Protein AF-0000000075446712 (afdb_homodimer)

Foldseek 3Di:
DPPPPPPPPPVPPPPCPPVNVVVVVVVVVVVVVVLVVQLVQQVVLLVVLQVLQVVLVVVVVVVVVVVVVVVVVVVCCPDPPVPPPPPPCPCPVPPPVPPPDPPPDDDDDDDDPPPDPPDPPPPDDPDDPDDPDDPPPPDPPPPPPPLPAQQLPRPPPDQDAFCLPDDVLLLLLVLQVLLQVVLLQQQQHDPVCNSGGSQASLGSQNSQCSSVVNSDSDRRDDGDRSVVCPPPRVVSLVSSVVCFVVQDDPQKGHSSRLSVVLCSDPCSRGFGSHLSSVLSNVSSVQWDDPRNTTIHGPVVSVVSCCVRGPVVPPD/DPPPPPPPPPVPPPPCPPVNVVVVVVVVVVVVVVLVVQLVQAVVLLVVLQVLQVVLVVVVVVVVVVVVVVVVVVVCCPDPPVPPPPPPPPCPVPPPPPPPDPPDDDDDDDDDPPPDDPDPPPPDPPDDDDDPDDPPPPDPPPPPPPLPAQQLPRPPPDQDAFCLPDDVLLLLLVLQVLLQVVLLQQQQHDPVCNSGGSQASLGSQNSQCSSVVNSDSDRRDDRDRSVVPPPPRVVSLVSSVVCFVVQDDPQKGHSSRLSVVLCPDPCSRGFGSHLSSVLSNVSSVQWDDPRNTTIHGPVVSVVSCCVRGPVVPPD

pLDDT: mean 71.16, std 27.62, range [19.56, 97.75]

Solvent-accessible surface area (backbone atoms only — not comparable to full-atom values): 36993 Å² total; per-residue (Å²): 136,82,83,77,78,72,77,74,74,68,77,71,60,75,70,69,51,66,66,57,49,52,49,50,52,50,50,50,50,50,50,52,48,50,52,50,50,30,28,45,47,26,49,51,44,51,51,35,33,51,36,39,20,47,31,42,50,36,51,51,48,35,52,51,37,50,53,48,32,53,52,42,52,53,52,53,61,70,41,89,80,49,57,85,66,76,71,63,76,74,65,65,68,71,73,64,77,75,69,76,77,78,76,76,75,77,76,86,78,80,73,70,84,68,78,71,81,77,76,84,73,82,74,79,81,78,79,81,85,76,86,81,77,87,73,88,71,66,86,79,68,81,74,86,64,85,64,53,62,48,69,43,72,30,82,78,62,66,83,73,42,36,41,61,78,46,62,57,55,60,35,49,50,53,44,29,47,48,30,38,50,84,47,38,72,42,41,50,32,54,84,89,43,75,53,40,47,27,50,26,65,82,38,71,63,43,46,51,35,8,46,72,61,47,75,68,80,57,63,55,68,80,73,78,65,62,59,74,40,66,91,56,38,63,63,50,51,52,50,44,49,71,47,39,72,65,74,37,56,91,65,36,34,33,44,55,48,51,50,51,57,51,65,68,38,92,64,36,48,71,35,37,28,49,47,52,32,50,43,28,53,52,47,29,72,63,35,44,62,89,59,64,46,43,30,31,47,48,70,58,49,53,52,48,48,43,50,42,67,59,60,56,51,71,123,135,82,82,77,79,70,77,74,74,68,76,71,58,73,70,67,50,65,65,55,49,51,50,51,50,51,50,50,52,50,51,52,49,52,50,48,52,30,27,44,47,27,48,48,44,52,50,37,33,52,37,39,20,48,32,41,50,36,50,51,47,35,52,52,38,49,53,49,33,53,51,42,52,53,52,53,60,69,42,88,81,48,58,84,64,77,70,66,75,75,65,66,68,72,72,65,77,73,70,78,77,77,75,75,74,76,77,84,77,80,74,72,84,70,79,74,80,78,79,85,73,83,75,78,82,78,79,81,84,76,85,82,78,87,75,88,68,68,86,80,69,84,73,87,63,84,63,51,61,49,70,43,73,28,81,78,60,62,84,73,43,36,40,62,78,47,66,58,56,60,36,48,50,52,42,30,48,49,30,38,50,83,48,36,72,44,42,49,33,53,83,90,43,76,52,40,47,29,49,26,65,82,37,70,64,42,45,51,35,8,47,72,62,46,75,67,81,56,62,55,69,82,75,78,67,61,60,77,40,66,90,54,37,62,63,50,53,51,51,44,49,70,47,39,73,66,73,38,56,90,66,35,34,32,46,54,50,52,50,51,56,51,63,68,39,92,64,36,48,69,35,39,28,50,46,51,33,52,42,28,52,53,48,30,71,62,36,46,61,89,57,64,46,44,31,30,47,48,68,59,48,53,52,48,46,44,51,42,66,58,60,57,51,71,124

InterPro domains:
  IPR046347 Basic-leucine zipper domain superfamily [SSF57959] (17-74)
  IPR050936 AP-1-like transcription factor yap1-like [PTHR40621] (15-305)

Radius of gyration: 31.99 Å; Cα contacts (8 Å, |Δi|>4): 628; chains: 2; bounding box: 100×114×77 Å

Organism: Fusarium oxysporum f. sp. cubense (strain race 4) (NCBI:txid2502994)

Secondary structure (DSSP, 8-state):
----------TTS----HHHHHHHHHHHHHHHHHHHHHHHHHHHHHHHHHHHHHHHHHHHHHHHHHHHHHHHHHHHHHSS-----------------------------------------------------S----------------SSS-SSS-TT-BGGGS-HHHHHHHHHHHHTGGGGGGTT--TT-TTS--S-TTSHHHHHHHHTT-----SS--PPPGGGGSSSHHHHHHHHHHHHHHHS-TTEE-HHHHHHHHHTSTTGGGSBHHHHHHHHHHHHHH-EESSSSEEEEHHHHHHHHIIIIIIS---/----------TTS----HHHHHHHHHHHHHHHHHHHHHHHHHHHHHHHHHHHHHHHHHHHHHHHHHHHHHHHHHHHHHSS-----------------------------------------------------S---S------------SSS-SSS-TT-BGGGS-HHHHHHHHHHHHTGGGGGGTT--TT-TTS--S-TTSHHHHHHHHTT-----SS--PPPGGGGSSSHHHHHHHHHHHHHHHS-TTEE-HHHHHHHHHTSTTGGGSBHHHHHHHHHHHHHH-EESSSSEEEEHHHHHHHHIIIIIIS---

Structure (mmCIF, N/CA/C/O backbone):
data_AF-0000000075446712-model_v1
#
loop_
_entity.id
_entity.type
_entity.pdbx_description
1 polymer 'BZIP domain-containing protein'
#
loop_
_atom_site.group_PDB
_atom_site.id
_atom_site.type_symbol
_atom_site.label_atom_id
_atom_site.label_alt_id
_atom_site.label_comp_id
_atom_site.label_asym_id
_atom_site.label_entity_id
_atom_site.label_seq_id
_atom_site.pdbx_PDB_ins_code
_atom_site.Cartn_x
_atom_site.Cartn_y
_atom_site.Cartn_z
_atom_site.occupancy
_atom_site.B_iso_or_equiv
_atom_site.auth_seq_id
_atom_site.auth_comp_id
_atom_site.auth_asym_id
_atom_site.auth_atom_id
_atom_site.pdbx_PDB_model_num
ATOM 1 N N . MET A 1 1 ? -48.406 55.688 8.586 1 28.78 1 MET A N 1
ATOM 2 C CA . MET A 1 1 ? -49.062 54.406 8.773 1 28.78 1 MET A CA 1
ATOM 3 C C . MET A 1 1 ? -48.281 53.281 8.094 1 28.78 1 MET A C 1
ATOM 5 O O . MET A 1 1 ? -48.281 53.156 6.867 1 28.78 1 MET A O 1
ATOM 9 N N . THR A 1 2 ? -47.062 52.938 8.531 1 35.16 2 THR A N 1
ATOM 10 C CA . THR A 1 2 ? -46 52.062 8.008 1 35.16 2 THR A CA 1
ATOM 11 C C . THR A 1 2 ? -46.469 50.625 7.949 1 35.16 2 THR A C 1
ATOM 13 O O . THR A 1 2 ? -46.969 50.062 8.938 1 35.16 2 THR A O 1
ATOM 16 N N . ASP A 1 3 ? -46.938 50.031 6.781 1 33.16 3 ASP A N 1
ATOM 17 C CA . ASP A 1 3 ? -47.469 48.719 6.445 1 33.16 3 ASP A CA 1
ATOM 18 C C . ASP A 1 3 ? -46.594 47.594 7.012 1 33.16 3 ASP A C 1
ATOM 20 O O . ASP A 1 3 ? -45.406 47.531 6.699 1 33.16 3 ASP A O 1
ATOM 24 N N . ARG A 1 4 ? -46.875 47.031 8.211 1 35.34 4 ARG A N 1
ATOM 25 C CA . ARG A 1 4 ? -46.375 45.906 8.953 1 35.34 4 ARG A CA 1
ATOM 26 C C . ARG A 1 4 ? -46.438 44.625 8.125 1 35.34 4 ARG A C 1
ATOM 28 O O . ARG A 1 4 ? -47.531 44.125 7.828 1 35.34 4 ARG A O 1
ATOM 35 N N . ILE A 1 5 ? -45.625 44.375 7.078 1 34.97 5 ILE A N 1
ATOM 36 C CA . ILE A 1 5 ? -45.594 43.188 6.258 1 34.97 5 ILE A CA 1
ATOM 37 C C . ILE A 1 5 ? -45.594 41.938 7.16 1 34.97 5 ILE A C 1
ATOM 39 O O . ILE A 1 5 ? -44.656 41.719 7.93 1 34.97 5 ILE A O 1
ATOM 43 N N . PHE A 1 6 ? -46.75 41.469 7.672 1 37.19 6 PHE A N 1
ATOM 44 C CA . PHE A 1 6 ? -47 40.219 8.359 1 37.19 6 PHE A CA 1
ATOM 45 C C . PHE A 1 6 ? -46.375 39.062 7.598 1 37.19 6 PHE A C 1
ATOM 47 O O . PHE A 1 6 ? -46.688 38.844 6.418 1 37.19 6 PHE A O 1
ATOM 54 N N . ARG A 1 7 ? -45.156 38.719 7.836 1 39.72 7 ARG A N 1
ATOM 55 C CA . ARG A 1 7 ? -44.562 37.5 7.324 1 39.72 7 ARG A CA 1
ATOM 56 C C . ARG A 1 7 ? -45.531 36.312 7.48 1 39.72 7 ARG A C 1
ATOM 58 O O . ARG A 1 7 ? -45.938 36 8.594 1 39.72 7 ARG A O 1
ATOM 65 N N . ILE A 1 8 ? -46.5 36.125 6.613 1 37.31 8 ILE A N 1
ATOM 66 C CA . ILE A 1 8 ? -47.406 35 6.523 1 37.31 8 ILE A CA 1
ATOM 67 C C . ILE A 1 8 ? -46.656 33.688 6.758 1 37.31 8 ILE A C 1
ATOM 69 O O . ILE A 1 8 ? -45.719 33.375 6.008 1 37.31 8 ILE A O 1
ATOM 73 N N . PHE A 1 9 ? -46.562 33.219 7.969 1 43.44 9 PHE A N 1
ATOM 74 C CA . PHE A 1 9 ? -46.281 31.828 8.344 1 43.44 9 PHE A CA 1
ATOM 75 C C . PHE A 1 9 ? -47.062 30.859 7.488 1 43.44 9 PHE A C 1
ATOM 77 O O . PHE A 1 9 ? -48.312 30.859 7.527 1 43.44 9 PHE A O 1
ATOM 84 N N . ASN A 1 10 ? -46.781 30.781 6.191 1 40.66 10 ASN A N 1
ATOM 85 C CA . ASN A 1 10 ? -47.469 29.719 5.48 1 40.66 10 ASN A CA 1
ATOM 86 C C . ASN A 1 10 ? -47.438 28.406 6.258 1 40.66 10 ASN A C 1
ATOM 88 O O . ASN A 1 10 ? -46.375 27.812 6.453 1 40.66 10 ASN A O 1
ATOM 92 N N . PRO A 1 11 ? -48.375 28.109 7.039 1 47.16 11 PRO A N 1
ATOM 93 C CA . PRO A 1 11 ? -48.531 26.875 7.805 1 47.16 11 PRO A CA 1
ATOM 94 C C . PRO A 1 11 ? -48.25 25.625 6.961 1 47.16 11 PRO A C 1
ATOM 96 O O . PRO A 1 11 ? -48.094 24.531 7.508 1 47.16 11 PRO A O 1
ATOM 99 N N . GLY A 1 12 ? -48.781 25.672 5.789 1 43.09 12 GLY A N 1
ATOM 100 C CA . GLY A 1 12 ? -48.875 24.453 5.004 1 43.09 12 GLY A CA 1
ATOM 101 C C . GLY A 1 12 ? -47.531 23.938 4.535 1 43.09 12 GLY A C 1
ATOM 102 O O . GLY A 1 12 ? -47.469 23.188 3.561 1 43.09 12 GLY A O 1
ATOM 103 N N . GLU A 1 13 ? -46.5 24.672 4.621 1 47.94 13 GLU A N 1
ATOM 104 C CA . GLU A 1 13 ? -45.281 24.031 4.133 1 47.94 13 GLU A CA 1
ATOM 105 C C . GLU A 1 13 ? -45.156 22.609 4.641 1 47.94 13 GLU A C 1
ATOM 107 O O . GLU A 1 13 ? -45.375 22.344 5.832 1 47.94 13 GLU A O 1
ATOM 112 N N . PRO A 1 14 ? -45.625 21.672 3.912 1 48.56 14 PRO A N 1
ATOM 113 C CA . PRO A 1 14 ? -45.688 20.297 4.41 1 48.56 14 PRO A CA 1
ATOM 114 C C . PRO A 1 14 ? -44.625 20 5.445 1 48.56 14 PRO A C 1
ATOM 116 O O . PRO A 1 14 ? -43.438 20.359 5.25 1 48.56 14 PRO A O 1
ATOM 119 N N . LYS A 1 15 ? -44.75 20.188 6.746 1 53.31 15 LYS A N 1
ATOM 120 C CA . LYS A 1 15 ? -43.906 19.734 7.844 1 53.31 15 LYS A CA 1
ATOM 121 C C . LYS A 1 15 ? -43.188 18.438 7.469 1 53.31 15 LYS A C 1
ATOM 123 O O . LYS A 1 15 ? -43.812 17.422 7.191 1 53.31 15 LYS A O 1
ATOM 128 N N . GLU A 1 16 ? -42.219 18.484 6.664 1 61.56 16 GLU A N 1
ATOM 129 C CA . GLU A 1 16 ? -41.5 17.234 6.371 1 61.56 16 GLU A CA 1
ATOM 130 C C . GLU A 1 16 ? -41.594 16.266 7.543 1 61.56 16 GLU A C 1
ATOM 132 O O . GLU A 1 16 ? -41.5 16.672 8.703 1 61.56 16 GLU A O 1
ATOM 137 N N . ASN A 1 17 ? -42.531 15.25 7.41 1 74.94 17 ASN A N 1
ATOM 138 C CA . ASN A 1 17 ? -42.625 14.164 8.375 1 74.94 17 ASN A CA 1
ATOM 139 C C . ASN A 1 17 ? -41.281 13.883 9.062 1 74.94 17 ASN A C 1
ATOM 141 O O . ASN A 1 17 ? -40.281 13.633 8.391 1 74.94 17 ASN A O 1
ATOM 145 N N . PRO A 1 18 ? -41.25 14.375 10.32 1 87.19 18 PRO A N 1
ATOM 146 C CA . PRO A 1 18 ? -40 14.164 11.062 1 87.19 18 PRO A CA 1
ATOM 147 C C . PRO A 1 18 ? -39.375 12.812 10.773 1 87.19 18 PRO A C 1
ATOM 149 O O . PRO A 1 18 ? -38.125 12.703 10.727 1 87.19 18 PRO A O 1
ATOM 152 N N . VAL A 1 19 ? -40.125 11.867 10.664 1 89.25 19 VAL A N 1
ATOM 153 C CA . VAL A 1 19 ? -39.625 10.531 10.359 1 89.25 19 VAL A CA 1
ATOM 154 C C . VAL A 1 19 ? -38.938 10.539 8.992 1 89.25 19 VAL A C 1
ATOM 156 O O . VAL A 1 19 ? -37.875 9.961 8.82 1 89.25 19 VAL A O 1
ATOM 159 N N . GLU A 1 20 ? -39.625 11.188 8.047 1 88 20 GLU A N 1
ATOM 160 C CA . GLU A 1 20 ? -39.062 11.242 6.703 1 88 20 GLU A CA 1
ATOM 161 C C . GLU A 1 20 ? -37.75 12.039 6.68 1 88 20 GLU A C 1
ATOM 163 O O . GLU A 1 20 ? -36.812 11.703 5.949 1 88 20 GLU A O 1
ATOM 168 N N . ARG A 1 21 ? -37.688 13.062 7.406 1 88.88 21 ARG A N 1
ATOM 169 C CA . ARG A 1 21 ? 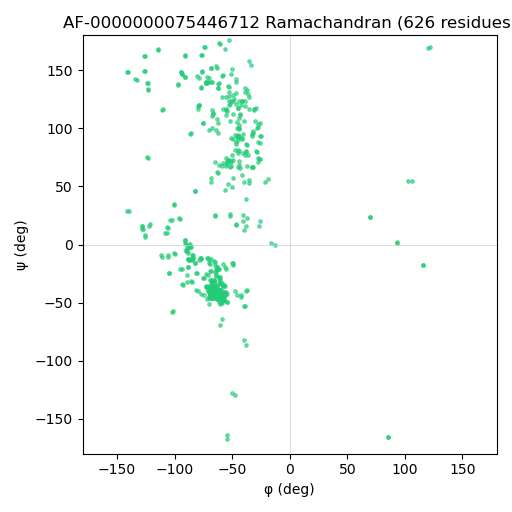-36.5 13.875 7.5 1 88.88 21 ARG A CA 1
ATOM 170 C C . ARG A 1 21 ? -35.344 13.07 8.102 1 88.88 21 ARG A C 1
ATOM 172 O O . ARG A 1 21 ? -34.219 13.148 7.629 1 88.88 21 ARG A O 1
ATOM 179 N N . ARG A 1 22 ? -35.688 12.383 9.172 1 90.5 22 ARG A N 1
ATOM 180 C CA . ARG A 1 22 ? -34.656 11.555 9.805 1 90.5 22 ARG A CA 1
ATOM 181 C C . ARG A 1 22 ? -34.156 10.492 8.844 1 90.5 22 ARG A C 1
ATOM 183 O O . ARG A 1 22 ? -32.938 10.211 8.789 1 90.5 22 ARG A O 1
ATOM 190 N N . ARG A 1 23 ? -35.062 9.898 8.133 1 89.88 23 ARG A N 1
ATOM 191 C CA . ARG A 1 23 ? -34.656 8.875 7.164 1 89.88 23 ARG A CA 1
ATOM 192 C C . ARG A 1 23 ? -33.781 9.461 6.082 1 89.88 23 ARG A C 1
ATOM 194 O O . ARG A 1 23 ? -32.781 8.82 5.668 1 89.88 23 ARG A O 1
ATOM 201 N N . ALA A 1 24 ? -34.156 10.602 5.629 1 90.19 24 ALA A N 1
ATOM 202 C CA . ALA A 1 24 ? -33.344 11.266 4.609 1 90.19 24 ALA A CA 1
ATOM 203 C C . ALA A 1 24 ? -31.938 11.586 5.133 1 90.19 24 ALA A C 1
ATOM 205 O O . ALA A 1 24 ? -30.953 11.445 4.406 1 90.19 24 ALA A O 1
ATOM 206 N N . GLN A 1 25 ? -31.891 12.031 6.34 1 89.38 25 GLN A N 1
ATOM 207 C CA . GLN A 1 25 ? -30.594 12.328 6.961 1 89.38 25 GLN A CA 1
ATOM 208 C C . GLN A 1 25 ? -29.734 11.078 7.07 1 89.38 25 GLN A C 1
ATOM 210 O O . GLN A 1 25 ? -28.531 11.109 6.785 1 89.38 25 GLN A O 1
ATOM 215 N N . LEU A 1 26 ? -30.312 10.008 7.445 1 89.75 26 LEU A N 1
ATOM 216 C CA . LEU A 1 26 ? -29.594 8.734 7.582 1 89.75 26 LEU A CA 1
ATOM 217 C C . LEU A 1 26 ? -29.094 8.25 6.227 1 89.75 26 LEU A C 1
ATOM 219 O O . LEU A 1 26 ? -27.984 7.746 6.117 1 89.75 26 LEU A O 1
ATOM 223 N N . ARG A 1 27 ? -30 8.398 5.277 1 90.12 27 ARG A N 1
ATOM 224 C CA . ARG A 1 27 ? -29.625 7.98 3.932 1 90.12 27 ARG A CA 1
ATOM 225 C C . ARG A 1 27 ? -28.422 8.781 3.434 1 90.12 27 ARG A C 1
ATOM 227 O O . ARG A 1 27 ? -27.5 8.219 2.844 1 90.12 27 ARG A O 1
ATOM 234 N N . ARG A 1 28 ? -28.469 10.039 3.664 1 88.81 28 ARG A N 1
ATOM 235 C CA . ARG A 1 28 ? -27.375 10.898 3.24 1 88.81 28 ARG A CA 1
ATOM 236 C C . ARG A 1 28 ? -26.078 10.539 3.973 1 88.81 28 ARG A C 1
ATOM 238 O O . ARG A 1 28 ? -25 10.508 3.371 1 88.81 28 ARG A O 1
ATOM 245 N N . ALA A 1 29 ? -26.172 10.258 5.176 1 88.44 29 ALA A N 1
ATOM 246 C CA . ALA A 1 29 ? -25.016 9.875 5.977 1 88.44 29 ALA A CA 1
ATOM 247 C C . ALA A 1 29 ? -24.406 8.555 5.484 1 88.44 29 ALA A C 1
ATOM 249 O O . ALA A 1 29 ? -23.188 8.406 5.426 1 88.44 29 ALA A O 1
ATOM 250 N N . GLN A 1 30 ? -25.297 7.691 5.145 1 87.81 30 GLN A N 1
ATOM 251 C CA . GLN A 1 30 ? -24.828 6.395 4.664 1 87.81 30 GLN A CA 1
ATOM 252 C C . GLN A 1 30 ? -24.156 6.523 3.301 1 87.81 30 GLN A C 1
ATOM 254 O O . GLN A 1 30 ? -23.156 5.867 3.037 1 87.81 30 GLN A O 1
ATOM 259 N N . GLN A 1 31 ? -24.719 7.316 2.535 1 88.88 31 GLN A N 1
ATOM 260 C CA . GLN A 1 31 ? -24.141 7.543 1.218 1 88.88 31 GLN A CA 1
ATOM 261 C C . GLN A 1 31 ? -22.766 8.203 1.332 1 88.88 31 GLN A C 1
ATOM 263 O O . GLN A 1 31 ? -21.828 7.816 0.63 1 88.88 31 GLN A O 1
ATOM 268 N N . SER A 1 32 ? -22.688 9.18 2.182 1 87.19 32 SER A N 1
ATOM 269 C CA . SER A 1 32 ? -21.406 9.859 2.402 1 87.19 32 SER A CA 1
ATOM 270 C C . SER A 1 32 ? -20.359 8.898 2.938 1 87.19 32 SER A C 1
ATOM 272 O O . SER A 1 32 ? -19.203 8.93 2.51 1 87.19 32 SER A O 1
ATOM 274 N N . TYR A 1 33 ? -20.766 8.039 3.787 1 89.69 33 TYR A N 1
ATOM 275 C CA . TYR A 1 33 ? -19.844 7.074 4.355 1 89.69 33 TYR A CA 1
ATOM 276 C C . TYR A 1 33 ? -19.344 6.102 3.287 1 89.69 33 TYR A C 1
ATOM 278 O O . TYR A 1 33 ? -18.156 5.773 3.242 1 89.69 33 TYR A O 1
ATOM 286 N N . ARG A 1 34 ? -20.25 5.672 2.473 1 89.81 34 ARG A N 1
ATOM 287 C CA . ARG A 1 34 ? -19.875 4.773 1.386 1 89.81 34 ARG A CA 1
ATOM 288 C C . ARG A 1 34 ? -18.891 5.441 0.434 1 89.81 34 ARG A C 1
ATOM 290 O O . ARG A 1 34 ? -17.938 4.816 -0.016 1 89.81 34 ARG A O 1
ATOM 297 N N . GLY A 1 35 ? -19.203 6.676 0.185 1 90.81 35 GLY A N 1
ATOM 298 C CA . GLY A 1 35 ? -18.297 7.426 -0.672 1 90.81 35 GLY A CA 1
ATOM 299 C C . GLY A 1 35 ? -16.891 7.555 -0.094 1 90.81 35 GLY A C 1
ATOM 300 O O . GLY A 1 35 ? -15.906 7.398 -0.81 1 90.81 35 GLY A O 1
ATOM 301 N N . ARG A 1 36 ? -16.797 7.801 1.157 1 90.62 36 ARG A N 1
ATOM 302 C CA . ARG A 1 36 ? -15.508 7.914 1.822 1 90.62 36 ARG A CA 1
ATOM 303 C C . ARG A 1 36 ? -14.781 6.574 1.836 1 90.62 36 ARG A C 1
ATOM 305 O O . ARG A 1 36 ? -13.555 6.523 1.684 1 90.62 36 ARG A O 1
ATOM 312 N N . LYS A 1 37 ? -15.562 5.57 2.018 1 93.31 37 LYS A N 1
ATOM 313 C CA . LYS A 1 37 ? -14.992 4.23 2.025 1 93.31 37 LYS A CA 1
ATOM 314 C C . LYS A 1 37 ? -14.383 3.885 0.669 1 93.31 37 LYS A C 1
ATOM 316 O O . LYS A 1 37 ? -13.281 3.324 0.6 1 93.31 37 LYS A O 1
ATOM 321 N N . ASP A 1 38 ? -15.125 4.219 -0.355 1 93.88 38 ASP A N 1
ATOM 322 C CA . ASP A 1 38 ? -14.633 3.957 -1.706 1 93.88 38 ASP A CA 1
ATOM 323 C C . ASP A 1 38 ? -13.383 4.781 -2.006 1 93.88 38 ASP A C 1
ATOM 325 O O . ASP A 1 38 ? -12.406 4.258 -2.549 1 93.88 38 ASP A O 1
ATOM 329 N N . LYS A 1 39 ? -13.398 6.008 -1.649 1 93.31 39 LYS A N 1
ATOM 330 C CA . LYS A 1 39 ? -12.242 6.875 -1.873 1 93.31 39 LYS A CA 1
ATOM 331 C C . LYS A 1 39 ? -11.031 6.391 -1.082 1 93.31 39 LYS A C 1
ATOM 333 O O . LYS A 1 39 ? -9.906 6.438 -1.573 1 93.31 39 LYS A O 1
ATOM 338 N N . TYR A 1 40 ? -11.266 5.949 0.087 1 95.12 40 TYR A N 1
ATOM 339 C CA . TYR A 1 40 ? -10.211 5.402 0.935 1 95.12 40 TYR A CA 1
ATOM 340 C C . TYR A 1 40 ? -9.555 4.199 0.276 1 95.12 40 TYR A C 1
ATOM 342 O O . TYR A 1 40 ? -8.32 4.133 0.178 1 95.12 40 TYR A O 1
ATOM 350 N N . ALA A 1 41 ? -10.344 3.273 -0.14 1 95.44 41 ALA A N 1
ATOM 351 C CA . ALA A 1 41 ? -9.82 2.072 -0.784 1 95.44 41 ALA A CA 1
ATOM 352 C C . ALA A 1 41 ? -9.047 2.422 -2.049 1 95.44 41 ALA A C 1
ATOM 354 O O . ALA A 1 41 ? -7.977 1.861 -2.303 1 95.44 41 ALA A O 1
ATOM 355 N N . ARG A 1 42 ? -9.586 3.332 -2.812 1 94.94 42 ARG A N 1
ATOM 356 C CA . ARG A 1 42 ? -8.906 3.787 -4.02 1 94.94 42 ARG A CA 1
ATOM 357 C C . ARG A 1 42 ? -7.555 4.41 -3.689 1 94.94 42 ARG A C 1
ATOM 359 O O . ARG A 1 42 ? -6.562 4.148 -4.371 1 94.94 42 ARG A O 1
ATOM 366 N N . THR A 1 43 ? -7.516 5.203 -2.691 1 95 43 THR A N 1
ATOM 367 C CA . THR A 1 43 ? -6.281 5.855 -2.271 1 95 43 THR A CA 1
ATOM 368 C C . THR A 1 43 ? -5.27 4.828 -1.78 1 95 43 THR A C 1
ATOM 370 O O . THR A 1 43 ? -4.07 4.949 -2.051 1 95 43 THR A O 1
ATOM 373 N N . LEU A 1 44 ? -5.762 3.816 -1.086 1 96.19 44 LEU A N 1
ATOM 374 C CA . LEU A 1 44 ? -4.891 2.729 -0.659 1 96.19 44 LEU A CA 1
ATOM 375 C C . LEU A 1 44 ? -4.227 2.062 -1.858 1 96.19 44 LEU A C 1
ATOM 377 O O . LEU A 1 44 ? -3.023 1.783 -1.834 1 96.19 44 LEU A O 1
ATOM 381 N N . GLU A 1 45 ? -5.047 1.798 -2.859 1 96 45 GLU A N 1
ATOM 382 C CA . GLU A 1 45 ? -4.52 1.172 -4.066 1 96 45 GLU A CA 1
ATOM 383 C C . GLU A 1 45 ? -3.428 2.031 -4.703 1 96 45 GLU A C 1
ATOM 385 O O . GLU A 1 45 ? -2.369 1.522 -5.078 1 96 45 GLU A O 1
ATOM 390 N N . GLU A 1 46 ? -3.656 3.285 -4.777 1 94 46 GLU A N 1
ATOM 391 C CA . GLU A 1 46 ? -2.709 4.211 -5.395 1 94 46 GLU A CA 1
ATOM 392 C C . GLU A 1 46 ? -1.42 4.301 -4.582 1 94 46 GLU A C 1
ATOM 394 O O . GLU A 1 46 ? -0.323 4.262 -5.145 1 94 46 GLU A O 1
ATOM 399 N N . GLU A 1 47 ? -1.584 4.426 -3.311 1 95 47 GLU A N 1
ATOM 400 C CA . GLU A 1 47 ? -0.415 4.539 -2.443 1 95 47 GLU A CA 1
ATOM 401 C C . GLU A 1 47 ? 0.404 3.252 -2.451 1 95 47 GLU A C 1
ATOM 403 O O . GLU A 1 47 ? 1.634 3.291 -2.371 1 95 47 GLU A O 1
ATOM 408 N N . LEU A 1 48 ? -0.297 2.168 -2.445 1 95.69 48 LEU A N 1
ATOM 409 C CA . LEU A 1 48 ? 0.416 0.898 -2.525 1 95.69 48 LEU A CA 1
ATOM 410 C C . LEU A 1 48 ? 1.237 0.816 -3.807 1 95.69 48 LEU A C 1
ATOM 412 O O . LEU A 1 48 ? 2.402 0.409 -3.779 1 95.69 48 LEU A O 1
ATOM 416 N N . ALA A 1 49 ? 0.629 1.157 -4.922 1 93.88 49 ALA A N 1
ATOM 417 C CA . ALA A 1 49 ? 1.339 1.154 -6.199 1 93.88 49 ALA A CA 1
ATOM 418 C C . ALA A 1 49 ? 2.566 2.059 -6.145 1 93.88 49 ALA A C 1
ATOM 420 O O . ALA A 1 49 ? 3.648 1.672 -6.594 1 93.88 49 ALA A O 1
ATOM 421 N N . LYS A 1 50 ? 2.436 3.221 -5.602 1 93.5 50 LYS A N 1
ATOM 422 C CA . LYS A 1 50 ? 3.543 4.164 -5.488 1 93.5 50 LYS A CA 1
ATOM 423 C C . LYS A 1 50 ? 4.652 3.605 -4.602 1 93.5 50 LYS A C 1
ATOM 425 O O . LYS A 1 50 ? 5.836 3.721 -4.93 1 93.5 50 LYS A O 1
ATOM 430 N N . SER A 1 51 ? 4.219 3.078 -3.473 1 93.38 51 SER A N 1
ATOM 431 C CA . SER A 1 51 ? 5.199 2.52 -2.545 1 93.38 51 SER A CA 1
ATOM 432 C C . SER A 1 51 ? 5.969 1.365 -3.18 1 93.38 51 SER A C 1
ATOM 434 O O . SER A 1 51 ? 7.18 1.246 -3 1 93.38 51 SER A O 1
ATOM 436 N N . ARG A 1 52 ? 5.258 0.551 -3.902 1 91.62 52 ARG A N 1
ATOM 437 C CA . ARG A 1 52 ? 5.898 -0.567 -4.582 1 91.62 52 ARG A CA 1
ATOM 438 C C . ARG A 1 52 ? 6.867 -0.074 -5.652 1 91.62 52 ARG A C 1
ATOM 440 O O . ARG A 1 52 ? 7.941 -0.651 -5.844 1 91.62 52 ARG A O 1
ATOM 447 N N . ALA A 1 53 ? 6.508 0.915 -6.363 1 90.88 53 ALA A N 1
ATOM 448 C CA . ALA A 1 53 ? 7.398 1.519 -7.348 1 90.88 53 ALA A CA 1
ATOM 449 C C . ALA A 1 53 ? 8.672 2.045 -6.688 1 90.88 53 ALA A C 1
ATOM 451 O O . ALA A 1 53 ? 9.773 1.811 -7.184 1 90.88 53 ALA A O 1
ATOM 452 N N . ARG A 1 54 ? 8.539 2.699 -5.598 1 91.12 54 ARG A N 1
ATOM 453 C CA . ARG A 1 54 ? 9.68 3.246 -4.879 1 91.12 54 ARG A CA 1
ATOM 454 C C . ARG A 1 54 ? 10.562 2.131 -4.32 1 91.12 54 ARG A C 1
ATOM 456 O O . ARG A 1 54 ? 11.789 2.24 -4.332 1 91.12 54 ARG A O 1
ATOM 463 N N . GLU A 1 55 ? 9.898 1.183 -3.795 1 90.25 55 GLU A N 1
ATOM 464 C CA . GLU A 1 55 ? 10.633 0.02 -3.305 1 90.25 55 GLU A CA 1
ATOM 465 C C . GLU A 1 55 ? 11.516 -0.577 -4.395 1 90.25 55 GLU A C 1
ATOM 467 O O . GLU A 1 55 ? 12.688 -0.885 -4.152 1 90.25 55 GLU A O 1
ATOM 472 N N . ALA A 1 56 ? 10.906 -0.781 -5.527 1 87.81 56 ALA A N 1
ATOM 473 C CA . ALA A 1 56 ? 11.648 -1.351 -6.648 1 87.81 56 ALA A CA 1
ATOM 474 C C . ALA A 1 56 ? 12.82 -0.454 -7.035 1 87.81 56 ALA A C 1
ATOM 476 O O . ALA A 1 56 ? 13.922 -0.942 -7.301 1 87.81 56 ALA A O 1
ATOM 477 N N . GLU A 1 57 ? 12.602 0.807 -7.078 1 89.75 57 GLU A N 1
ATOM 478 C CA . GLU A 1 57 ? 13.648 1.769 -7.414 1 89.75 57 GLU A CA 1
ATOM 479 C C . GLU A 1 57 ? 14.781 1.729 -6.398 1 89.75 57 GLU A C 1
ATOM 481 O O . GLU A 1 57 ? 15.961 1.705 -6.777 1 89.75 57 GLU A O 1
ATOM 486 N N . LEU A 1 58 ? 14.414 1.723 -5.18 1 91.25 58 LEU A N 1
ATOM 487 C CA . LEU A 1 58 ? 15.406 1.689 -4.113 1 91.25 58 LEU A CA 1
ATOM 488 C C . LEU A 1 58 ? 16.188 0.384 -4.145 1 91.25 58 LEU A C 1
ATOM 490 O O . LEU A 1 58 ? 17.406 0.374 -3.881 1 91.25 58 LEU A O 1
ATOM 494 N N . ALA A 1 59 ? 15.477 -0.677 -4.395 1 89.12 59 ALA A N 1
ATOM 495 C CA . ALA A 1 59 ? 16.156 -1.97 -4.484 1 89.12 59 ALA A CA 1
ATOM 496 C C . ALA A 1 59 ? 17.203 -1.965 -5.598 1 89.12 59 ALA A C 1
ATOM 498 O O . ALA A 1 59 ? 18.297 -2.479 -5.418 1 89.12 59 ALA A O 1
ATOM 499 N N . ARG A 1 60 ? 16.875 -1.393 -6.707 1 88.81 60 ARG A N 1
ATOM 500 C CA . ARG A 1 60 ? 17.812 -1.27 -7.812 1 88.81 60 ARG A CA 1
ATOM 501 C C . ARG A 1 60 ? 19 -0.399 -7.43 1 88.81 60 ARG A C 1
ATOM 503 O O . ARG A 1 60 ? 20.156 -0.735 -7.734 1 88.81 60 ARG A O 1
ATOM 510 N N . GLU A 1 61 ? 18.672 0.627 -6.809 1 92.38 61 GLU A N 1
ATOM 511 C CA . GLU A 1 61 ? 19.719 1.527 -6.363 1 92.38 61 GLU A CA 1
ATOM 512 C C . GLU A 1 61 ? 20.672 0.83 -5.387 1 92.38 61 GLU A C 1
ATOM 514 O O . GLU A 1 61 ? 21.891 0.985 -5.477 1 92.38 61 GLU A O 1
ATOM 519 N N . CYS A 1 62 ? 20.141 0.137 -4.504 1 92.75 62 CYS A N 1
ATOM 520 C CA . CYS A 1 62 ? 20.953 -0.605 -3.543 1 92.75 62 CYS A CA 1
ATOM 521 C C . CYS A 1 62 ? 21.875 -1.593 -4.25 1 92.75 62 CYS A C 1
ATOM 523 O O . CYS A 1 62 ? 23.047 -1.716 -3.9 1 92.75 62 CYS A O 1
ATOM 525 N N . GLU A 1 63 ? 21.312 -2.238 -5.191 1 90.69 63 GLU A N 1
ATOM 526 C CA . GLU A 1 63 ? 22.109 -3.195 -5.941 1 90.69 63 GLU A CA 1
ATOM 527 C C . GLU A 1 63 ? 23.266 -2.498 -6.66 1 90.69 63 GLU A C 1
ATOM 529 O O . GLU A 1 63 ? 24.391 -2.992 -6.656 1 90.69 63 GLU A O 1
ATOM 534 N N . GLN A 1 64 ? 23.031 -1.396 -7.246 1 93.06 64 GLN A N 1
ATOM 535 C CA . GLN A 1 64 ? 24.047 -0.623 -7.938 1 93.06 64 GLN A CA 1
ATOM 536 C C . GLN A 1 64 ? 25.125 -0.124 -6.969 1 93.06 64 GLN A C 1
ATOM 538 O O . GLN A 1 64 ? 26.312 -0.207 -7.254 1 93.06 64 GLN A O 1
ATOM 543 N N . LEU A 1 65 ? 24.656 0.358 -5.895 1 95 65 LEU A N 1
ATOM 544 C CA . LEU A 1 65 ? 25.578 0.872 -4.887 1 95 65 LEU A CA 1
ATOM 545 C C . LEU A 1 65 ? 26.438 -0.253 -4.297 1 95 65 LEU A C 1
ATOM 547 O O . LEU A 1 65 ? 27.625 -0.068 -4.035 1 95 65 LEU A O 1
ATOM 551 N N . ARG A 1 66 ? 25.844 -1.362 -4.113 1 94.81 66 ARG A N 1
ATOM 552 C CA . ARG A 1 66 ? 26.578 -2.518 -3.613 1 94.81 66 ARG A CA 1
ATOM 553 C C . ARG A 1 66 ? 27.656 -2.938 -4.598 1 94.81 66 ARG A C 1
ATOM 555 O O . ARG A 1 66 ? 28.797 -3.211 -4.199 1 94.81 66 ARG A O 1
ATOM 562 N N . ALA A 1 67 ? 27.297 -2.99 -5.812 1 93.44 67 ALA A N 1
ATOM 563 C CA . ALA A 1 67 ? 28.266 -3.324 -6.855 1 93.44 67 ALA A CA 1
ATOM 564 C C . ALA A 1 67 ? 29.375 -2.291 -6.914 1 93.44 67 ALA A C 1
ATOM 566 O O . ALA A 1 67 ? 30.562 -2.646 -7.039 1 93.44 67 ALA A O 1
ATOM 567 N N . GLY A 1 68 ? 29 -1.118 -6.848 1 92.56 68 GLY A N 1
ATOM 568 C CA . GLY A 1 68 ? 29.984 -0.053 -6.836 1 92.56 68 GLY A CA 1
ATOM 569 C C . GLY A 1 68 ? 30.938 -0.13 -5.648 1 92.56 68 GLY A C 1
ATOM 570 O O . GLY A 1 68 ? 32.156 0.038 -5.801 1 92.56 68 GLY A O 1
ATOM 571 N N . LEU A 1 69 ? 30.422 -0.329 -4.582 1 93.69 69 LEU A N 1
ATOM 572 C CA . LEU A 1 69 ? 31.219 -0.429 -3.367 1 93.69 69 LEU A CA 1
ATOM 573 C C . LEU A 1 69 ? 32.156 -1.63 -3.434 1 93.69 69 LEU A C 1
ATOM 575 O O . LEU A 1 69 ? 33.312 -1.532 -3.055 1 93.69 69 LEU A O 1
ATOM 579 N N . GLN A 1 70 ? 31.625 -2.697 -3.844 1 93.38 70 GLN A N 1
ATOM 580 C CA . GLN A 1 70 ? 32.438 -3.889 -3.994 1 93.38 70 GLN A CA 1
ATOM 581 C C . GLN A 1 70 ? 33.625 -3.631 -4.945 1 93.38 70 GLN A C 1
ATOM 583 O O . GLN A 1 70 ? 34.75 -4.035 -4.676 1 93.38 70 GLN A O 1
ATOM 588 N N . ASN A 1 71 ? 33.375 -2.969 -5.977 1 92.44 71 ASN A N 1
ATOM 589 C CA . ASN A 1 71 ? 34.438 -2.625 -6.938 1 92.44 71 ASN A CA 1
ATOM 590 C C . ASN A 1 71 ? 35.469 -1.698 -6.32 1 92.44 71 ASN A C 1
ATOM 592 O O . ASN A 1 71 ? 36.656 -1.884 -6.527 1 92.44 71 ASN A O 1
ATOM 596 N N . ALA A 1 72 ? 35 -0.745 -5.641 1 90.44 72 ALA A N 1
ATOM 597 C CA . ALA A 1 72 ? 35.906 0.204 -4.992 1 90.44 72 ALA A CA 1
ATOM 598 C C . ALA A 1 72 ? 36.75 -0.492 -3.953 1 90.44 72 ALA A C 1
ATOM 600 O O . ALA A 1 72 ? 37.969 -0.224 -3.861 1 90.44 72 ALA A O 1
ATOM 601 N N . LEU A 1 73 ? 36.188 -1.367 -3.271 1 89.69 73 LEU A N 1
ATOM 602 C CA . LEU A 1 73 ? 36.938 -2.088 -2.238 1 89.69 73 LEU A CA 1
ATOM 603 C C . LEU A 1 73 ? 37.969 -3.031 -2.859 1 89.69 73 LEU A C 1
ATOM 605 O O . LEU A 1 73 ? 39.062 -3.207 -2.318 1 89.69 73 LEU A O 1
ATOM 609 N N . GLN A 1 74 ? 37.594 -3.572 -3.943 1 89.75 74 GLN A N 1
ATOM 610 C CA . GLN A 1 74 ? 38.562 -4.43 -4.652 1 89.75 74 GLN A CA 1
ATOM 611 C C . GLN A 1 74 ? 39.75 -3.633 -5.16 1 89.75 74 GLN A C 1
ATOM 613 O O . GLN A 1 74 ? 40.875 -4.094 -5.078 1 89.75 74 GLN A O 1
ATOM 618 N N . GLN A 1 75 ? 39.594 -2.479 -5.586 1 85.75 75 GLN A N 1
ATOM 619 C CA . GLN A 1 75 ? 40.656 -1.614 -6.07 1 85.75 75 GLN A CA 1
ATOM 620 C C . GLN A 1 75 ? 41.562 -1.173 -4.93 1 85.75 75 GLN A C 1
ATOM 622 O O . GLN A 1 75 ? 42.781 -1.067 -5.105 1 85.75 75 GLN A O 1
ATOM 627 N N . LEU A 1 76 ? 41 -0.943 -3.875 1 85.06 76 LEU A N 1
ATOM 628 C CA . LEU A 1 76 ? 41.781 -0.531 -2.707 1 85.06 76 LEU A CA 1
ATOM 629 C C . LEU A 1 76 ? 42.656 -1.675 -2.201 1 85.06 76 LEU A C 1
ATOM 631 O O . LEU A 1 76 ? 43.75 -1.445 -1.69 1 85.06 76 LEU A O 1
ATOM 635 N N . SER A 1 77 ? 42.188 -2.855 -2.316 1 82 77 SER A N 1
ATOM 636 C CA . SER A 1 77 ? 42.938 -4.016 -1.852 1 82 77 SER A CA 1
ATOM 637 C C . SER A 1 77 ? 44.094 -4.348 -2.803 1 82 77 SER A C 1
ATOM 639 O O . SER A 1 77 ? 45.094 -4.906 -2.387 1 82 77 SER A O 1
ATOM 641 N N . GLN A 1 78 ? 44.094 -4.082 -4.133 1 73.25 78 GLN A N 1
ATOM 642 C CA . GLN A 1 78 ? 45.094 -4.41 -5.121 1 73.25 78 GLN A CA 1
ATOM 643 C C . GLN A 1 78 ? 46.156 -3.316 -5.203 1 73.25 78 GLN A C 1
ATOM 645 O O . GLN A 1 78 ? 47.219 -3.512 -5.809 1 73.25 78 GLN A O 1
ATOM 650 N N . GLY A 1 79 ? 46.062 -2.135 -4.676 1 62.78 79 GLY A N 1
ATOM 651 C CA . GLY A 1 79 ? 47.062 -1.099 -4.754 1 62.78 79 GLY A CA 1
ATOM 652 C C . GLY A 1 79 ? 48.281 -1.381 -3.879 1 62.78 79 GLY A C 1
ATOM 653 O O . GLY A 1 79 ? 48.219 -2.236 -2.992 1 62.78 79 GLY A O 1
ATOM 654 N N . PRO A 1 80 ? 49.625 -1.09 -4.379 1 58.97 80 PRO A N 1
ATOM 655 C CA . PRO A 1 80 ? 50.906 -1.384 -3.715 1 58.97 80 PRO A CA 1
ATOM 656 C C . PRO A 1 80 ? 50.844 -1.124 -2.211 1 58.97 80 PRO A C 1
ATOM 658 O O . PRO A 1 80 ? 51.656 -1.662 -1.463 1 58.97 80 PRO A O 1
ATOM 661 N N . ASN A 1 81 ? 50.438 0.021 -1.734 1 48.84 81 ASN A N 1
ATOM 662 C CA . ASN A 1 81 ? 50.375 0.22 -0.29 1 48.84 81 ASN A CA 1
ATOM 663 C C . ASN A 1 81 ? 49.344 -0.678 0.364 1 48.84 81 ASN A C 1
ATOM 665 O O . ASN A 1 81 ? 48.375 -0.187 0.948 1 48.84 81 ASN A O 1
ATOM 669 N N . SER A 1 82 ? 49.031 -1.748 -0.234 1 48.66 82 SER A N 1
ATOM 670 C CA . SER A 1 82 ? 48.188 -2.691 0.497 1 48.66 82 SER A CA 1
ATOM 671 C C . SER A 1 82 ? 48.688 -2.902 1.917 1 48.66 82 SER A C 1
ATOM 673 O O . SER A 1 82 ? 49.438 -3.865 2.184 1 48.66 82 SER A O 1
ATOM 675 N N . THR A 1 83 ? 49.625 -1.932 2.475 1 40.91 83 THR A N 1
ATOM 676 C CA . THR A 1 83 ? 49.875 -2.18 3.893 1 40.91 83 THR A CA 1
ATOM 677 C C . THR A 1 83 ? 48.594 -2.682 4.574 1 40.91 83 THR A C 1
ATOM 679 O O . THR A 1 83 ? 47.5 -2.406 4.109 1 40.91 83 THR A O 1
ATOM 682 N N . ASP A 1 84 ? 48.812 -3.406 5.793 1 39.72 84 ASP A N 1
ATOM 683 C CA . ASP A 1 84 ? 47.938 -3.869 6.855 1 39.72 84 ASP A CA 1
ATOM 684 C C . ASP A 1 84 ? 46.875 -2.824 7.18 1 39.72 84 ASP A C 1
ATOM 686 O O . ASP A 1 84 ? 47 -2.068 8.148 1 39.72 84 ASP A O 1
ATOM 690 N N . THR A 1 85 ? 46.688 -1.884 6.449 1 36.5 85 THR A N 1
ATOM 691 C CA . THR A 1 85 ? 45.688 -0.985 7.004 1 36.5 85 THR A CA 1
ATOM 692 C C . THR A 1 85 ? 44.5 -1.773 7.559 1 36.5 85 THR A C 1
ATOM 694 O O . THR A 1 85 ? 44.094 -2.785 6.984 1 36.5 85 THR A O 1
ATOM 697 N N . GLY A 1 86 ? 44.344 -1.836 8.922 1 34.47 86 GLY A N 1
ATOM 698 C CA . GLY A 1 86 ? 43.25 -2.27 9.766 1 34.47 86 GLY A CA 1
ATOM 699 C C . GLY A 1 86 ? 41.906 -2.127 9.102 1 34.47 86 GLY A C 1
ATOM 700 O O . GLY A 1 86 ? 41 -1.489 9.648 1 34.47 86 GLY A O 1
ATOM 701 N N . PHE A 1 87 ? 41.906 -1.978 7.922 1 35.41 87 PHE A N 1
ATOM 702 C CA . PHE A 1 87 ? 40.5 -1.948 7.48 1 35.41 87 PHE A CA 1
ATOM 703 C C . PHE A 1 87 ? 39.75 -3.133 8.047 1 35.41 87 PHE A C 1
ATOM 705 O O . PHE A 1 87 ? 40 -4.281 7.688 1 35.41 87 PHE A O 1
ATOM 712 N N . ARG A 1 88 ? 39.375 -3.092 9.312 1 31.38 88 ARG A N 1
ATOM 713 C CA . ARG A 1 88 ? 38.312 -3.916 9.883 1 31.38 88 ARG A CA 1
ATOM 714 C C . ARG A 1 88 ? 37.25 -4.262 8.836 1 31.38 88 ARG A C 1
ATOM 716 O O . ARG A 1 88 ? 36.938 -3.434 7.984 1 31.38 88 ARG A O 1
ATOM 723 N N . GLU A 1 89 ? 37.062 -5.488 8.516 1 33.16 89 GLU A N 1
ATOM 724 C CA . GLU A 1 89 ? 35.844 -6.047 7.949 1 33.16 89 GLU A CA 1
ATOM 725 C C . GLU A 1 89 ? 34.625 -5.148 8.242 1 33.16 89 GLU A C 1
ATOM 727 O O . GLU A 1 89 ? 34.156 -5.078 9.383 1 33.16 89 GLU A O 1
ATOM 732 N N . ILE A 1 90 ? 34.688 -3.85 7.895 1 32.66 90 ILE A N 1
ATOM 733 C CA . ILE A 1 90 ? 33.344 -3.316 8.023 1 32.66 90 ILE A CA 1
ATOM 734 C C . ILE A 1 90 ? 32.312 -4.398 7.68 1 32.66 90 ILE A C 1
ATOM 736 O O . ILE A 1 90 ? 32.188 -4.785 6.516 1 32.66 90 ILE A O 1
ATOM 740 N N . ASN A 1 91 ? 32.219 -5.438 8.5 1 29.69 91 ASN A N 1
ATOM 741 C CA . ASN A 1 91 ? 31.062 -6.328 8.477 1 29.69 91 ASN A CA 1
ATOM 742 C C . ASN A 1 91 ? 29.781 -5.57 8.172 1 29.69 91 ASN A C 1
ATOM 744 O O . ASN A 1 91 ? 29.219 -4.898 9.047 1 29.69 91 ASN A O 1
ATOM 748 N N . TYR A 1 92 ? 29.75 -4.809 7.094 1 31.83 92 TYR A N 1
ATOM 749 C CA . TYR A 1 92 ? 28.344 -4.516 6.832 1 31.83 92 TYR A CA 1
ATOM 750 C C . TYR A 1 92 ? 27.469 -5.719 7.156 1 31.83 92 TYR A C 1
ATOM 752 O O . TYR A 1 92 ? 27.688 -6.816 6.633 1 31.83 92 TYR A O 1
ATOM 760 N N . PRO A 1 93 ? 27.078 -5.852 8.406 1 29.66 93 PRO A N 1
ATOM 761 C CA . PRO A 1 93 ? 26.141 -6.961 8.594 1 29.66 93 PRO A CA 1
ATOM 762 C C . PRO A 1 93 ? 25.188 -7.137 7.41 1 29.66 93 PRO A C 1
ATOM 764 O O . PRO A 1 93 ? 24.484 -6.195 7.027 1 29.66 93 PRO A O 1
ATOM 767 N N . ILE A 1 94 ? 25.641 -7.711 6.305 1 30.12 94 ILE A N 1
ATOM 768 C CA . ILE A 1 94 ? 24.531 -8.266 5.543 1 30.12 94 ILE A CA 1
ATOM 769 C C . ILE A 1 94 ? 23.438 -8.742 6.496 1 30.12 94 ILE A C 1
ATOM 771 O O . ILE A 1 94 ? 23.656 -9.664 7.285 1 30.12 94 ILE A O 1
ATOM 775 N N . ASN A 1 95 ? 22.766 -7.793 7.242 1 27.06 95 ASN A N 1
ATOM 776 C CA . ASN A 1 95 ? 21.594 -8.305 7.961 1 27.06 95 ASN A CA 1
ATOM 777 C C . ASN A 1 95 ? 21.016 -9.539 7.273 1 27.06 95 ASN A C 1
ATOM 779 O O . ASN A 1 95 ? 20.5 -9.445 6.16 1 27.06 95 ASN A O 1
ATOM 783 N N . ASP A 1 96 ? 21.641 -10.617 7.379 1 26.48 96 ASP A N 1
ATOM 784 C CA . ASP A 1 96 ? 20.938 -11.875 7.148 1 26.48 96 ASP A CA 1
ATOM 785 C C . ASP A 1 96 ? 19.516 -11.812 7.723 1 26.48 96 ASP A C 1
ATOM 787 O O . ASP A 1 96 ? 19.344 -11.609 8.93 1 26.48 96 ASP A O 1
ATOM 791 N N . TYR A 1 97 ? 18.578 -11.172 7.09 1 22.59 97 TYR A N 1
ATOM 792 C CA . TYR A 1 97 ? 17.219 -11.477 7.52 1 22.59 97 TYR A CA 1
ATOM 793 C C . TYR A 1 97 ? 17.141 -12.859 8.156 1 22.59 97 TYR A C 1
ATOM 795 O O . TYR A 1 97 ? 17.594 -13.844 7.566 1 22.59 97 TYR A O 1
ATOM 803 N N . ALA A 1 98 ? 17.266 -12.961 9.484 1 24.22 98 ALA A N 1
ATOM 804 C CA . ALA A 1 98 ? 17.047 -14.125 10.336 1 24.22 98 ALA A CA 1
ATOM 805 C C . ALA A 1 98 ? 15.938 -15.016 9.773 1 24.22 98 ALA A C 1
ATOM 807 O O . ALA A 1 98 ? 14.82 -14.547 9.531 1 24.22 98 ALA A O 1
ATOM 808 N N . THR A 1 99 ? 16.219 -15.992 9.016 1 23.38 99 THR A N 1
ATOM 809 C CA . THR A 1 99 ? 15.289 -17.094 8.852 1 23.38 99 THR A CA 1
ATOM 810 C C . THR A 1 99 ? 14.703 -17.531 10.195 1 23.38 99 THR A C 1
ATOM 812 O O . THR A 1 99 ? 15.445 -17.719 11.164 1 23.38 99 THR A O 1
ATOM 815 N N . PRO A 1 100 ? 13.5 -17.125 10.578 1 21.91 100 PRO A N 1
ATOM 816 C CA . PRO A 1 100 ? 12.914 -17.734 11.773 1 21.91 100 PRO A CA 1
ATOM 817 C C . PRO A 1 100 ? 13.352 -19.172 11.977 1 21.91 100 PRO A C 1
ATOM 819 O O . PRO A 1 100 ? 13.617 -19.891 11.008 1 21.91 100 PRO A O 1
ATOM 822 N N . SER A 1 101 ? 14.039 -19.391 13.039 1 21.48 101 SER A N 1
ATOM 823 C CA . SER A 1 101 ? 14.367 -20.719 13.547 1 21.48 101 SER A CA 1
ATOM 824 C C . SER A 1 101 ? 13.164 -21.656 13.469 1 21.48 101 SER A C 1
ATOM 826 O O . SER A 1 101 ? 12.062 -21.281 13.875 1 21.48 101 SER A O 1
ATOM 828 N N . ARG A 1 102 ? 13.242 -22.688 12.57 1 23.83 102 ARG A N 1
ATOM 829 C CA . ARG A 1 102 ? 12.391 -23.844 12.406 1 23.83 102 ARG A CA 1
ATOM 830 C C . ARG A 1 102 ? 12.203 -24.578 13.734 1 23.83 102 ARG A C 1
ATOM 832 O O . ARG A 1 102 ? 13.156 -25.156 14.273 1 23.83 102 ARG A O 1
ATOM 839 N N . THR A 1 103 ? 11.547 -24.047 14.695 1 20.41 103 THR A N 1
ATOM 840 C CA . THR A 1 103 ? 11.148 -25.031 15.711 1 20.41 103 THR A CA 1
ATOM 841 C C . THR A 1 103 ? 10.586 -26.281 15.055 1 20.41 103 THR A C 1
ATOM 843 O O . THR A 1 103 ? 9.75 -26.203 14.148 1 20.41 103 THR A O 1
ATOM 846 N N . THR A 1 104 ? 11.258 -27.422 15.258 1 21.69 104 THR A N 1
ATOM 847 C CA . THR A 1 104 ? 11.195 -28.844 14.914 1 21.69 104 THR A CA 1
ATOM 848 C C . THR A 1 104 ? 9.82 -29.422 15.25 1 21.69 104 THR A C 1
ATOM 850 O O . THR A 1 104 ? 9.711 -30.359 16.047 1 21.69 104 THR A O 1
ATOM 853 N N . GLY A 1 105 ? 8.672 -28.797 15.32 1 19.56 105 GLY A N 1
ATOM 854 C CA . GLY A 1 105 ? 7.668 -29.797 15.641 1 19.56 105 GLY A CA 1
ATOM 855 C C . GLY A 1 105 ? 7.672 -30.969 14.688 1 19.56 105 GLY A C 1
ATOM 856 O O . GLY A 1 105 ? 8.188 -30.875 13.57 1 19.56 105 GLY A O 1
ATOM 857 N N . SER A 1 106 ? 7.578 -32.281 15.062 1 21.52 106 SER A N 1
ATOM 858 C CA . SER A 1 106 ? 7.629 -33.656 14.539 1 21.52 106 SER A CA 1
ATOM 859 C C . SER A 1 106 ? 6.715 -33.812 13.328 1 21.52 106 SER A C 1
ATOM 861 O O . SER A 1 106 ? 6.574 -34.906 12.789 1 21.52 106 SER A O 1
ATOM 863 N N . SER A 1 107 ? 5.777 -33 12.969 1 20.91 107 SER A N 1
ATOM 864 C CA . SER A 1 107 ? 4.852 -33.812 12.211 1 20.91 107 SER A CA 1
ATOM 865 C C . SER A 1 107 ? 5.52 -34.406 10.969 1 20.91 107 SER A C 1
ATOM 867 O O . SER A 1 107 ? 6.57 -33.906 10.539 1 20.91 107 SER A O 1
ATOM 869 N N . SER A 1 108 ? 4.891 -35.312 10.172 1 21 108 SER A N 1
ATOM 870 C CA . SER A 1 108 ? 5.156 -36.281 9.109 1 21 108 SER A CA 1
ATOM 871 C C . SER A 1 108 ? 5.887 -35.625 7.938 1 21 108 SER A C 1
ATOM 873 O O . SER A 1 108 ? 5.949 -34.406 7.844 1 21 108 SER A O 1
ATOM 875 N N . GLY A 1 109 ? 5.957 -36.25 6.652 1 20.78 109 GLY A N 1
ATOM 876 C CA . GLY A 1 109 ? 6.879 -36.719 5.621 1 20.78 109 GLY A CA 1
ATOM 877 C C . GLY A 1 109 ? 7.215 -35.625 4.609 1 20.78 109 GLY A C 1
ATOM 878 O O . GLY A 1 109 ? 8.055 -35.844 3.729 1 20.78 109 GLY A O 1
ATOM 879 N N . ALA A 1 110 ? 6.262 -34.688 4.32 1 22.27 110 ALA A N 1
ATOM 880 C CA . ALA A 1 110 ? 6.422 -34.312 2.918 1 22.27 110 ALA A CA 1
ATOM 881 C C . ALA A 1 110 ? 7.734 -33.562 2.693 1 22.27 110 ALA A C 1
ATOM 883 O O . ALA A 1 110 ? 8.125 -32.719 3.51 1 22.27 110 ALA A O 1
ATOM 884 N N . SER A 1 111 ? 8.688 -34.188 2.002 1 22.61 111 SER A N 1
ATOM 885 C CA . SER A 1 111 ? 10.078 -33.875 1.693 1 22.61 111 SER A CA 1
ATOM 886 C C . SER A 1 111 ? 10.242 -32.438 1.247 1 22.61 111 SER A C 1
ATOM 888 O O . SER A 1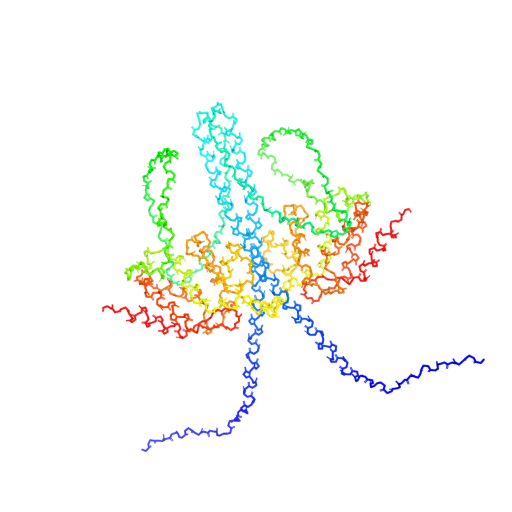 111 ? 9.492 -31.969 0.395 1 22.61 111 SER A O 1
ATOM 890 N N . PRO A 1 112 ? 10.68 -31.594 2.121 1 24.59 112 PRO A N 1
ATOM 891 C CA . PRO A 1 112 ? 10.961 -30.203 1.785 1 24.59 112 PRO A CA 1
ATOM 892 C C . PRO A 1 112 ? 11.828 -30.062 0.541 1 24.59 112 PRO A C 1
ATOM 894 O O . PRO A 1 112 ? 12.68 -30.906 0.275 1 24.59 112 PRO A O 1
ATOM 897 N N . MET A 1 113 ? 11.312 -29.547 -0.524 1 21.52 113 MET A N 1
ATOM 898 C CA . MET A 1 113 ? 12 -29.344 -1.798 1 21.52 113 MET A CA 1
ATOM 899 C C . MET A 1 113 ? 13.391 -28.766 -1.58 1 21.52 113 MET A C 1
ATOM 901 O O . MET A 1 113 ? 13.539 -27.656 -1.086 1 21.52 113 MET A O 1
ATOM 905 N N . TYR A 1 114 ? 14.297 -29.516 -1.011 1 22.77 114 TYR A N 1
ATOM 906 C CA . TYR A 1 114 ? 15.719 -29.172 -0.901 1 22.77 114 TYR A CA 1
ATOM 907 C C . TYR A 1 114 ? 16.281 -28.734 -2.25 1 22.77 114 TYR A C 1
ATOM 909 O O . TYR A 1 114 ? 16.391 -29.547 -3.172 1 22.77 114 TYR A O 1
ATOM 917 N N . LEU A 1 115 ? 15.961 -27.562 -2.754 1 22.94 115 LEU A N 1
ATOM 918 C CA . LEU A 1 115 ? 16.688 -27.125 -3.936 1 22.94 115 LEU A CA 1
ATOM 919 C C . LEU A 1 115 ? 18.188 -27.281 -3.744 1 22.94 115 LEU A C 1
ATOM 921 O O . LEU A 1 115 ? 18.75 -26.828 -2.746 1 22.94 115 LEU A O 1
ATOM 925 N N . GLY A 1 116 ? 18.672 -28.391 -4.109 1 20.66 116 GLY A N 1
ATOM 926 C CA . GLY A 1 116 ? 20.031 -28.922 -4.09 1 20.66 116 GLY A CA 1
ATOM 927 C C . GLY A 1 116 ? 21.078 -27.875 -4.449 1 20.66 116 GLY A C 1
ATOM 928 O O . GLY A 1 116 ? 20.812 -26.969 -5.242 1 20.66 116 GLY A O 1
ATOM 929 N N . ASP A 1 117 ? 21.984 -27.594 -3.545 1 22.05 117 ASP A N 1
ATOM 930 C CA . ASP A 1 117 ? 23.156 -26.734 -3.574 1 22.05 117 ASP A CA 1
ATOM 931 C C . ASP A 1 117 ? 24.062 -27.062 -4.766 1 22.05 117 ASP A C 1
ATOM 933 O O . ASP A 1 117 ? 24.641 -28.141 -4.824 1 22.05 117 ASP A O 1
ATOM 937 N N . PRO A 1 118 ? 23.734 -26.734 -6.055 1 23.16 118 PRO A N 1
ATOM 938 C CA . PRO A 1 118 ? 24.688 -27.125 -7.102 1 23.16 118 PRO A CA 1
ATOM 939 C C . PRO A 1 118 ? 26.125 -26.719 -6.773 1 23.16 118 PRO A C 1
ATOM 941 O O . PRO A 1 118 ? 26.328 -25.797 -5.98 1 23.16 118 PRO A O 1
ATOM 944 N N . GLY A 1 119 ? 27.078 -27.562 -6.836 1 21.17 119 GLY A N 1
ATOM 945 C CA . GLY A 1 119 ? 28.531 -27.516 -6.707 1 21.17 119 GLY A CA 1
ATOM 946 C C . GLY A 1 119 ? 29.156 -26.344 -7.441 1 21.17 119 GLY A C 1
ATOM 947 O O . GLY A 1 119 ? 28.594 -25.859 -8.43 1 21.17 119 GLY A O 1
ATOM 948 N N . TYR A 1 120 ? 29.938 -25.453 -6.766 1 22.25 120 TYR A N 1
ATOM 949 C CA . TYR A 1 120 ? 30.719 -24.281 -7.098 1 22.25 120 TYR A CA 1
ATOM 950 C C . TYR A 1 120 ? 31.656 -24.547 -8.273 1 22.25 120 TYR A C 1
ATOM 952 O O . TYR A 1 120 ? 32.719 -25.125 -8.109 1 22.25 120 TYR A O 1
ATOM 960 N N . GLN A 1 121 ? 31.219 -25.125 -9.43 1 20.66 121 GLN A N 1
ATOM 961 C CA . GLN A 1 121 ? 32.25 -25.234 -10.438 1 20.66 121 GLN A CA 1
ATOM 962 C C . GLN A 1 121 ? 32.938 -23.891 -10.695 1 20.66 121 GLN A C 1
ATOM 964 O O . GLN A 1 121 ? 32.25 -22.844 -10.672 1 20.66 121 GLN A O 1
ATOM 969 N N . SER A 1 122 ? 34.281 -23.781 -10.562 1 22.25 122 SER A N 1
ATOM 970 C CA . SER A 1 122 ? 35.281 -22.734 -10.75 1 22.25 122 SER A CA 1
ATOM 971 C C . SER A 1 122 ? 35.156 -22.094 -12.133 1 22.25 122 SER A C 1
ATOM 973 O O . SER A 1 122 ? 35.406 -22.75 -13.148 1 22.25 122 SER A O 1
ATOM 975 N N . VAL A 1 123 ? 34.125 -21.391 -12.445 1 21.92 123 VAL A N 1
ATOM 976 C CA . VAL A 1 123 ? 34.031 -20.812 -13.789 1 21.92 123 VAL A CA 1
ATOM 977 C C . VAL A 1 123 ? 35.281 -19.969 -14.062 1 21.92 123 VAL A C 1
ATOM 979 O O . VAL A 1 123 ? 35.656 -19.125 -13.25 1 21.92 123 VAL A O 1
ATOM 982 N N . ASP A 1 124 ? 36.125 -20.422 -14.984 1 22.08 124 ASP A N 1
ATOM 983 C CA . ASP A 1 124 ? 37.375 -19.828 -15.508 1 22.08 124 ASP A CA 1
ATOM 984 C C . ASP A 1 124 ? 37.156 -18.359 -15.891 1 22.08 124 ASP A C 1
ATOM 986 O O . ASP A 1 124 ? 36.062 -17.984 -16.344 1 22.08 124 ASP A O 1
ATOM 990 N N . ILE A 1 125 ? 37.906 -17.438 -15.391 1 23.17 125 ILE A N 1
ATOM 991 C CA . ILE A 1 125 ? 38.094 -15.992 -15.445 1 23.17 125 ILE A CA 1
ATOM 992 C C . ILE A 1 125 ? 38.281 -15.547 -16.891 1 23.17 125 ILE A C 1
ATOM 994 O O . ILE A 1 125 ? 39.25 -15.883 -17.531 1 23.17 125 ILE A O 1
ATOM 998 N N . ILE A 1 126 ? 37.219 -15.578 -17.812 1 24.52 126 ILE A N 1
ATOM 999 C CA . ILE A 1 126 ? 37.438 -15.141 -19.188 1 24.52 126 ILE A CA 1
ATOM 1000 C C . ILE A 1 126 ? 38.094 -13.766 -19.188 1 24.52 126 ILE A C 1
ATOM 1002 O O . ILE A 1 126 ? 37.625 -12.852 -18.5 1 24.52 126 ILE A O 1
ATOM 1006 N N . PRO A 1 127 ? 39.281 -13.547 -19.828 1 23.33 127 PRO A N 1
ATOM 1007 C CA . PRO A 1 127 ? 40.156 -12.383 -19.875 1 23.33 127 PRO A CA 1
ATOM 1008 C C . PRO A 1 127 ? 39.438 -11.102 -20.281 1 23.33 127 PRO A C 1
ATOM 1010 O O . PRO A 1 127 ? 38.312 -11.156 -20.797 1 23.33 127 PRO A O 1
ATOM 1013 N N . SER A 1 128 ? 40.156 -9.906 -20.281 1 23.12 128 SER A N 1
ATOM 1014 C CA . SER A 1 128 ? 39.969 -8.461 -20.328 1 23.12 128 SER A CA 1
ATOM 1015 C C . SER A 1 128 ? 39.469 -8.016 -21.703 1 23.12 128 SER A C 1
ATOM 1017 O O . SER A 1 128 ? 40.125 -8.289 -22.719 1 23.12 128 SER A O 1
ATOM 1019 N N . PRO A 1 129 ? 38.125 -7.766 -21.984 1 23.58 129 PRO A N 1
ATOM 1020 C CA . PRO A 1 129 ? 37.719 -7.383 -23.344 1 23.58 129 PRO A CA 1
ATOM 1021 C C . PRO A 1 129 ? 38.531 -6.211 -23.875 1 23.58 129 PRO A C 1
ATOM 1023 O O . PRO A 1 129 ? 38.969 -5.344 -23.109 1 23.58 129 PRO A O 1
ATOM 1026 N N . GLN A 1 130 ? 39.25 -6.375 -25 1 22.27 130 GLN A N 1
ATOM 1027 C CA . GLN A 1 130 ? 40.031 -5.473 -25.844 1 22.27 130 GLN A CA 1
ATOM 1028 C C . GLN A 1 130 ? 39.281 -4.184 -26.141 1 22.27 130 GLN A C 1
ATOM 1030 O O . GLN A 1 130 ? 38.031 -4.184 -26.156 1 22.27 130 GLN A O 1
ATOM 1035 N N . LEU A 1 131 ? 39.938 -3 -26.203 1 23.5 131 LEU A N 1
ATOM 1036 C CA . LEU A 1 131 ? 39.719 -1.578 -26.406 1 23.5 131 LEU A CA 1
ATOM 1037 C C . LEU A 1 131 ? 39.062 -1.339 -27.766 1 23.5 131 LEU A C 1
ATOM 1039 O O . LEU A 1 131 ? 39.688 -1.552 -28.812 1 23.5 131 LEU A O 1
ATOM 1043 N N . ILE A 1 132 ? 37.781 -1.728 -28.062 1 23.66 132 ILE A N 1
ATOM 1044 C CA . ILE A 1 132 ? 37.25 -1.535 -29.406 1 23.66 132 ILE A CA 1
ATOM 1045 C C . ILE A 1 132 ? 37.375 -0.067 -29.797 1 23.66 132 ILE A C 1
ATOM 1047 O O . ILE A 1 132 ? 37 0.827 -29.031 1 23.66 132 ILE A O 1
ATOM 1051 N N . SER A 1 133 ? 38.188 0.278 -30.828 1 22.7 133 SER A N 1
ATOM 1052 C CA . SER A 1 133 ? 38.469 1.489 -31.578 1 22.7 133 SER A CA 1
ATOM 1053 C C . SER A 1 133 ? 37.219 2.164 -32.094 1 22.7 133 SER A C 1
ATOM 1055 O O . SER A 1 133 ? 36.219 1.497 -32.344 1 22.7 133 SER A O 1
ATOM 1057 N N . PRO A 1 134 ? 37.125 3.621 -32.219 1 23.66 134 PRO A N 1
ATOM 1058 C CA . PRO A 1 134 ? 36.031 4.578 -32.438 1 23.66 134 PRO A CA 1
ATOM 1059 C C . PRO A 1 134 ? 35.25 4.32 -33.75 1 23.66 134 PRO A C 1
ATOM 1061 O O . PRO A 1 134 ? 34.188 4.883 -33.938 1 23.66 134 PRO A O 1
ATOM 1064 N N . SER A 1 135 ? 35.938 3.996 -34.906 1 23.64 135 SER A N 1
ATOM 1065 C CA . SER A 1 135 ? 35.469 4.391 -36.219 1 23.64 135 SER A CA 1
ATOM 1066 C C . SER A 1 135 ? 34.094 3.816 -36.531 1 23.64 135 SER A C 1
ATOM 1068 O O . SER A 1 135 ? 33.344 4.367 -37.344 1 23.64 135 SER A O 1
ATOM 1070 N N . SER A 1 136 ? 34.062 2.432 -36.719 1 24.72 136 SER A N 1
ATOM 1071 C CA . SER A 1 136 ? 33.062 1.873 -37.625 1 24.72 136 SER A CA 1
ATOM 1072 C C . SER A 1 136 ? 31.656 2.014 -37.062 1 24.72 136 SER A C 1
ATOM 1074 O O . SER A 1 136 ? 31.203 1.178 -36.281 1 24.72 136 SER A O 1
ATOM 1076 N N . PHE A 1 137 ? 31.109 3.197 -36.719 1 25.67 137 PHE A N 1
ATOM 1077 C CA . PHE A 1 137 ? 29.797 3.637 -36.281 1 25.67 137 PHE A CA 1
ATOM 1078 C C . PHE A 1 137 ? 28.688 3.098 -37.188 1 25.67 137 PHE A C 1
ATOM 1080 O O . PHE A 1 137 ? 27.562 3.568 -37.156 1 25.67 137 PHE A O 1
ATOM 1087 N N . GLY A 1 138 ? 29.109 2.648 -38.406 1 23.62 138 GLY A N 1
ATOM 1088 C CA . GLY A 1 138 ? 28.125 2.562 -39.438 1 23.62 138 GLY A CA 1
ATOM 1089 C C . GLY A 1 138 ? 26.859 1.825 -39.031 1 23.62 138 GLY A C 1
ATOM 1090 O O . GLY A 1 138 ? 26.047 2.365 -38.281 1 23.62 138 GLY A O 1
ATOM 1091 N N . ASP A 1 139 ? 26.453 0.766 -39.906 1 26.69 139 ASP A N 1
ATOM 1092 C CA . ASP A 1 139 ? 25.203 0.044 -40.125 1 26.69 139 ASP A CA 1
ATOM 1093 C C . ASP A 1 139 ? 24.828 -0.77 -38.875 1 26.69 139 ASP A C 1
ATOM 1095 O O . ASP A 1 139 ? 25.516 -1.723 -38.531 1 26.69 139 ASP A O 1
ATOM 1099 N N . PHE A 1 140 ? 24.438 -0.133 -37.844 1 27.06 140 PHE A N 1
ATOM 1100 C CA . PHE A 1 140 ? 23.938 -0.741 -36.594 1 27.06 140 PHE A CA 1
ATOM 1101 C C . PHE A 1 140 ? 23.016 -1.913 -36.938 1 27.06 140 PHE A C 1
ATOM 1103 O O . PHE A 1 140 ? 21.859 -1.717 -37.281 1 27.06 140 PHE A O 1
ATOM 1110 N N . SER A 1 141 ? 23.453 -2.941 -37.625 1 28.8 141 SER A N 1
ATOM 1111 C CA . SER A 1 141 ? 22.781 -4.227 -37.75 1 28.8 141 SER A CA 1
ATOM 1112 C C . SER A 1 141 ? 22.141 -4.652 -36.438 1 28.8 141 SER A C 1
ATOM 1114 O O . SER A 1 141 ? 22.703 -4.406 -35.375 1 28.8 141 SER A O 1
ATOM 1116 N N . ASP A 1 142 ? 20.766 -4.918 -36.438 1 29.8 142 ASP A N 1
ATOM 1117 C CA . ASP A 1 142 ? 19.734 -5.156 -35.438 1 29.8 142 ASP A CA 1
ATOM 1118 C C . ASP A 1 142 ? 20.172 -6.219 -34.406 1 29.8 142 ASP A C 1
ATOM 1120 O O . ASP A 1 142 ? 20.312 -7.395 -34.75 1 29.8 142 ASP A O 1
ATOM 1124 N N . PRO A 1 143 ? 21.266 -6.141 -33.656 1 33.78 143 PRO A N 1
ATOM 1125 C CA . PRO A 1 143 ? 21.719 -7.215 -32.781 1 33.78 143 PRO A CA 1
ATOM 1126 C C . PRO A 1 143 ? 20.562 -7.887 -32.031 1 33.78 143 PRO A C 1
ATOM 1128 O O . PRO A 1 143 ? 19.703 -7.203 -31.484 1 33.78 143 PRO A O 1
ATOM 1131 N N . SER A 1 144 ? 19.938 -9.031 -32.469 1 32.59 144 SER A N 1
ATOM 1132 C CA . SER A 1 144 ? 18.953 -9.961 -31.922 1 32.59 144 SER A CA 1
ATOM 1133 C C . SER A 1 144 ? 19.188 -10.195 -30.438 1 32.59 144 SER A C 1
ATOM 1135 O O . SER A 1 144 ? 20.016 -11.023 -30.062 1 32.59 144 SER A O 1
ATOM 1137 N N . GLU A 1 145 ? 19.531 -9.375 -29.562 1 35.06 145 GLU A N 1
ATOM 1138 C CA . GLU A 1 145 ? 19.844 -9.227 -28.141 1 35.06 145 GLU A CA 1
ATOM 1139 C C . GLU A 1 145 ? 18.969 -10.141 -27.297 1 35.06 145 GLU A C 1
ATOM 1141 O O . GLU A 1 145 ? 17.797 -10.359 -27.609 1 35.06 145 GLU A O 1
ATOM 1146 N N . GLY A 1 146 ? 19.531 -11.156 -26.547 1 34.94 146 GLY A N 1
ATOM 1147 C CA . GLY A 1 146 ? 18.969 -12.156 -25.656 1 34.94 146 GLY A CA 1
ATOM 1148 C C . GLY A 1 146 ? 17.812 -11.641 -24.828 1 34.94 146 GLY A C 1
ATOM 1149 O O . GLY A 1 146 ? 17.984 -11.297 -23.656 1 34.94 146 GLY A O 1
ATOM 1150 N N . HIS A 1 147 ? 17.047 -10.688 -25.047 1 41.28 147 HIS A N 1
ATOM 1151 C CA . HIS A 1 147 ? 15.703 -10.461 -24.516 1 41.28 147 HIS A CA 1
ATOM 1152 C C . HIS A 1 147 ? 15.008 -11.781 -24.203 1 41.28 147 HIS A C 1
ATOM 1154 O O . HIS A 1 147 ? 14.805 -12.609 -25.094 1 41.28 147 HIS A O 1
ATOM 1160 N N . GLY A 1 148 ? 15.359 -12.391 -23.016 1 49.62 148 GLY A N 1
ATOM 1161 C CA . GLY A 1 148 ? 14.844 -13.703 -22.688 1 49.62 148 GLY A CA 1
ATOM 1162 C C . GLY A 1 148 ? 13.461 -13.969 -23.234 1 49.62 148 GLY A C 1
ATOM 1163 O O . GLY A 1 148 ? 12.555 -13.133 -23.078 1 49.62 148 GLY A O 1
ATOM 1164 N N . ALA A 1 149 ? 13.352 -14.578 -24.266 1 59.97 149 ALA A N 1
ATOM 1165 C CA . ALA A 1 149 ? 12.148 -15.102 -24.906 1 59.97 149 ALA A CA 1
ATOM 1166 C C . ALA A 1 149 ? 11.18 -15.672 -23.875 1 59.97 149 ALA A C 1
ATOM 1168 O O . ALA A 1 149 ? 11.594 -16.109 -22.797 1 59.97 149 ALA A O 1
ATOM 1169 N N . PRO A 1 150 ? 9.891 -15.25 -24 1 75.5 150 PRO A N 1
ATOM 1170 C CA . PRO A 1 150 ? 8.938 -15.945 -23.125 1 75.5 150 PRO A CA 1
ATOM 1171 C C . PRO A 1 150 ? 9.227 -17.438 -23 1 75.5 150 PRO A C 1
ATOM 1173 O O . PRO A 1 150 ? 9.703 -18.062 -23.953 1 75.5 150 PRO A O 1
ATOM 1176 N N . VAL A 1 151 ? 9.18 -17.859 -21.844 1 78.44 151 VAL A N 1
ATOM 1177 C CA . VAL A 1 151 ? 9.484 -19.25 -21.547 1 78.44 151 VAL A CA 1
ATOM 1178 C C . VAL A 1 151 ? 8.297 -20.125 -21.922 1 78.44 151 VAL A C 1
ATOM 1180 O O . VAL A 1 151 ? 8.469 -21.156 -22.594 1 78.44 151 VAL A O 1
ATOM 1183 N N . LEU A 1 152 ? 7.129 -19.688 -21.609 1 81.31 152 LEU A N 1
ATOM 1184 C CA . LEU A 1 152 ? 5.961 -20.547 -21.812 1 81.31 152 LEU A CA 1
ATOM 1185 C C . LEU A 1 152 ? 5.289 -20.25 -23.141 1 81.31 152 LEU A C 1
ATOM 1187 O O . LEU A 1 152 ? 4.582 -21.094 -23.688 1 81.31 152 LEU A O 1
ATOM 1191 N N . PHE A 1 153 ? 5.586 -19.047 -23.625 1 79 153 PHE A N 1
ATOM 1192 C CA . PHE A 1 153 ? 4.797 -18.625 -24.781 1 79 153 PHE A CA 1
ATOM 1193 C C . PHE A 1 153 ? 5.699 -18.219 -25.938 1 79 153 PHE A C 1
ATOM 1195 O O . PHE A 1 153 ? 5.301 -17.438 -26.797 1 79 153 PHE A O 1
ATOM 1202 N N . ASN A 1 154 ? 7.051 -18.516 -25.703 1 67.81 154 ASN A N 1
ATOM 1203 C CA . ASN A 1 154 ? 7.984 -18.281 -26.797 1 67.81 154 ASN A CA 1
ATOM 1204 C C . ASN A 1 154 ? 7.664 -19.156 -28.016 1 67.81 154 ASN A C 1
ATOM 1206 O O . ASN A 1 154 ? 7.52 -20.375 -27.875 1 67.81 154 ASN A O 1
ATOM 1210 N N . GLN A 1 155 ? 7.09 -18.609 -29.047 1 57.44 155 GLN A N 1
ATOM 1211 C CA . GLN A 1 155 ? 6.777 -19.344 -30.266 1 57.44 155 GLN A CA 1
ATOM 1212 C C . GLN A 1 155 ? 8.023 -20 -30.844 1 57.44 155 GLN A C 1
ATOM 1214 O O . GLN A 1 155 ? 7.93 -21.016 -31.547 1 57.44 155 GLN A O 1
ATOM 1219 N N . ARG A 1 156 ? 9.109 -19.219 -30.656 1 53.41 156 ARG A N 1
ATOM 1220 C CA . ARG A 1 156 ? 10.305 -19.766 -31.281 1 53.41 156 ARG A CA 1
ATOM 1221 C C . ARG A 1 156 ? 10.781 -21.016 -30.562 1 53.41 156 ARG A C 1
ATOM 1223 O O . ARG A 1 156 ? 11.664 -21.734 -31.047 1 53.41 156 ARG A O 1
ATOM 1230 N N . TYR A 1 157 ? 10.906 -20.844 -29.172 1 48.59 157 TYR A N 1
ATOM 1231 C CA . TYR A 1 157 ? 11.469 -22.016 -28.5 1 48.59 157 TYR A CA 1
ATOM 1232 C C . TYR A 1 157 ? 10.617 -23.25 -28.734 1 48.59 157 TYR A C 1
ATOM 1234 O O . TYR A 1 157 ? 9.391 -23.156 -28.828 1 48.59 157 TYR A O 1
ATOM 1242 N N . SER A 1 158 ? 11.258 -24.297 -29.203 1 48.44 158 SER A N 1
ATOM 1243 C CA . SER A 1 158 ? 10.961 -25.672 -29.594 1 48.44 158 SER A CA 1
ATOM 1244 C C . SER A 1 158 ? 10.102 -26.359 -28.531 1 48.44 158 SER A C 1
ATOM 1246 O O . SER A 1 158 ? 10.281 -26.141 -27.344 1 48.44 158 SER A O 1
ATOM 1248 N N . SER A 1 159 ? 8.867 -26.875 -28.797 1 54.84 159 SER A N 1
ATOM 1249 C CA . SER A 1 159 ? 7.945 -27.922 -28.359 1 54.84 159 SER A CA 1
ATOM 1250 C C . SER A 1 159 ? 8.633 -28.922 -27.438 1 54.84 159 SER A C 1
ATOM 1252 O O . SER A 1 159 ? 7.977 -29.75 -26.812 1 54.84 159 SER A O 1
ATOM 1254 N N . HIS A 1 160 ? 9.984 -28.641 -27.219 1 65.94 160 HIS A N 1
ATOM 1255 C CA . HIS A 1 160 ? 10.539 -29.844 -26.609 1 65.94 160 HIS A CA 1
ATOM 1256 C C . HIS A 1 160 ? 11.273 -29.516 -25.312 1 65.94 160 HIS A C 1
ATOM 1258 O O . HIS A 1 160 ? 11.953 -30.375 -24.75 1 65.94 160 HIS A O 1
ATOM 1264 N N . SER A 1 161 ? 11.023 -28.188 -24.781 1 83.88 161 SER A N 1
ATOM 1265 C CA . SER A 1 161 ? 11.773 -27.922 -23.562 1 83.88 161 SER A CA 1
ATOM 1266 C C . SER A 1 161 ? 10.977 -28.312 -22.328 1 83.88 161 SER A C 1
ATOM 1268 O O . SER A 1 161 ? 9.742 -28.219 -22.312 1 83.88 161 SER A O 1
ATOM 1270 N N . ARG A 1 162 ? 11.75 -28.812 -21.344 1 88.94 162 ARG A N 1
ATOM 1271 C CA . ARG A 1 162 ? 11.148 -29.219 -20.062 1 88.94 162 ARG A CA 1
ATOM 1272 C C . ARG A 1 162 ? 11.227 -28.078 -19.047 1 88.94 162 ARG A C 1
ATOM 1274 O O . ARG A 1 162 ? 12.133 -27.234 -19.109 1 88.94 162 ARG A O 1
ATOM 1281 N N . VAL A 1 163 ? 10.273 -27.969 -18.156 1 89.56 163 VAL A N 1
ATOM 1282 C CA . VAL A 1 163 ? 10.156 -26.906 -17.172 1 89.56 163 VAL A CA 1
ATOM 1283 C C . VAL A 1 163 ? 11.391 -26.922 -16.266 1 89.56 163 VAL A C 1
ATOM 1285 O O . VAL A 1 163 ? 11.836 -25.859 -15.805 1 89.56 163 VAL A O 1
ATOM 1288 N N . GLY A 1 164 ? 11.945 -28.078 -16.031 1 89.12 164 GLY A N 1
ATOM 1289 C CA . GLY A 1 164 ? 13.148 -28.172 -15.219 1 89.12 164 GLY A CA 1
ATOM 1290 C C . GLY A 1 164 ? 14.359 -27.516 -15.852 1 89.12 164 GLY A C 1
ATOM 1291 O O . GLY A 1 164 ? 15.344 -27.234 -15.172 1 89.12 164 GLY A O 1
ATOM 1292 N N . GLU A 1 165 ? 14.289 -27.219 -17.109 1 89.69 165 GLU A N 1
ATOM 1293 C CA . GLU A 1 165 ? 15.43 -26.688 -17.859 1 89.69 165 GLU A CA 1
ATOM 1294 C C . GLU A 1 165 ? 15.328 -25.172 -18.016 1 89.69 165 GLU A C 1
ATOM 1296 O O . GLU A 1 165 ? 16.234 -24.531 -18.562 1 89.69 165 GLU A O 1
ATOM 1301 N N . VAL A 1 166 ? 14.242 -24.688 -17.641 1 86.81 166 VAL A N 1
ATOM 1302 C CA . VAL A 1 166 ? 14.047 -23.266 -17.844 1 86.81 166 VAL A CA 1
ATOM 1303 C C . VAL A 1 166 ? 13.953 -22.547 -16.5 1 86.81 166 VAL A C 1
ATOM 1305 O O . VAL A 1 166 ? 13.883 -23.203 -15.445 1 86.81 166 VAL A O 1
ATOM 1308 N N . ASP A 1 167 ? 14.023 -21.188 -16.516 1 86.25 167 ASP A N 1
ATOM 1309 C CA . ASP A 1 167 ? 13.836 -20.391 -15.312 1 86.25 167 ASP A CA 1
ATOM 1310 C C . ASP A 1 167 ? 12.406 -20.5 -14.797 1 86.25 167 ASP A C 1
ATOM 1312 O O . ASP A 1 167 ? 11.477 -19.953 -15.398 1 86.25 167 ASP A O 1
ATOM 1316 N N . GLN A 1 168 ? 12.273 -21.094 -13.68 1 87 168 GLN A N 1
ATOM 1317 C CA . GLN A 1 168 ? 10.953 -21.406 -13.148 1 87 168 GLN A CA 1
ATOM 1318 C C . GLN A 1 168 ? 10.25 -20.141 -12.656 1 87 168 GLN A C 1
ATOM 1320 O O . GLN A 1 168 ? 9.016 -20.094 -12.602 1 87 168 GLN A O 1
ATOM 1325 N N . ILE A 1 169 ? 10.961 -19.156 -12.297 1 87.44 169 ILE A N 1
ATOM 1326 C CA . ILE A 1 169 ? 10.375 -17.891 -11.844 1 87.44 169 ILE A CA 1
ATOM 1327 C C . ILE A 1 169 ? 9.719 -17.172 -13.023 1 87.44 169 ILE A C 1
ATOM 1329 O O . ILE A 1 169 ? 8.578 -16.719 -12.922 1 87.44 169 ILE A O 1
ATOM 1333 N N . VAL A 1 170 ? 10.453 -17.172 -14.07 1 86.94 170 VAL A N 1
ATOM 1334 C CA . VAL A 1 170 ? 9.922 -16.516 -15.266 1 86.94 170 VAL A CA 1
ATOM 1335 C C . VAL A 1 170 ? 8.711 -17.297 -15.781 1 86.94 170 VAL A C 1
ATOM 1337 O O . VAL A 1 170 ? 7.688 -16.703 -16.125 1 86.94 170 VAL A O 1
ATOM 1340 N N . ALA A 1 171 ? 8.836 -18.641 -15.805 1 89.31 171 ALA A N 1
ATOM 1341 C CA . ALA A 1 171 ? 7.719 -19.484 -16.234 1 89.31 171 ALA A CA 1
ATOM 1342 C C . ALA A 1 171 ? 6.488 -19.25 -15.367 1 89.31 171 ALA A C 1
ATOM 1344 O O . ALA A 1 171 ? 5.367 -19.156 -15.875 1 89.31 171 ALA A O 1
ATOM 1345 N N . GLY A 1 172 ? 6.719 -19.203 -14.078 1 92.25 172 GLY A N 1
ATOM 1346 C CA . GLY A 1 172 ? 5.629 -18.969 -13.148 1 92.25 172 GLY A CA 1
ATOM 1347 C C . GLY A 1 172 ? 4.949 -17.625 -13.359 1 92.25 172 GLY A C 1
ATOM 1348 O O . GLY A 1 172 ? 3.721 -17.547 -13.352 1 92.25 172 GLY A O 1
ATOM 1349 N N . MET A 1 173 ? 5.695 -16.562 -13.555 1 91.56 173 MET A N 1
ATOM 1350 C CA . MET A 1 173 ? 5.145 -15.234 -13.805 1 91.56 173 MET A CA 1
ATOM 1351 C C . MET A 1 173 ? 4.312 -15.211 -15.078 1 91.56 173 MET A C 1
ATOM 1353 O O . MET A 1 173 ? 3.215 -14.656 -15.102 1 91.56 173 MET A O 1
ATOM 1357 N N . GLU A 1 174 ? 4.879 -15.836 -16.078 1 91.06 174 GLU A N 1
ATOM 1358 C CA . GLU A 1 174 ? 4.152 -15.891 -17.344 1 91.06 174 GLU A CA 1
ATOM 1359 C C . GLU A 1 174 ? 2.836 -16.656 -17.188 1 91.06 174 GLU A C 1
ATOM 1361 O O . GLU A 1 174 ? 1.812 -16.25 -17.75 1 91.06 174 GLU A O 1
ATOM 1366 N N . PHE A 1 175 ? 2.91 -17.781 -16.469 1 94 175 PHE A N 1
ATOM 1367 C CA . PHE A 1 175 ? 1.736 -18.609 -16.203 1 94 175 PHE A CA 1
ATOM 1368 C C . PHE A 1 175 ? 0.649 -17.797 -15.508 1 94 175 PHE A C 1
ATOM 1370 O O . PHE A 1 175 ? -0.503 -17.797 -15.945 1 94 175 PHE A O 1
ATOM 1377 N N . VAL A 1 176 ? 1.022 -17.062 -14.477 1 95.44 176 VAL A N 1
ATOM 1378 C CA . VAL A 1 176 ? 0.091 -16.297 -13.664 1 95.44 176 VAL A CA 1
ATOM 1379 C C . VAL A 1 176 ? -0.461 -15.125 -14.484 1 95.44 176 VAL A C 1
ATOM 1381 O O . VAL A 1 176 ? -1.671 -14.891 -14.5 1 95.44 176 VAL A O 1
ATOM 1384 N N . LEU A 1 177 ? 0.402 -14.414 -15.18 1 93.75 177 LEU A N 1
ATOM 1385 C CA . LEU A 1 177 ? -0.003 -13.25 -15.961 1 93.75 177 LEU A CA 1
ATOM 1386 C C . LEU A 1 177 ? -0.964 -13.648 -17.078 1 93.75 177 LEU A C 1
ATOM 1388 O O . LEU A 1 177 ? -1.871 -12.891 -17.422 1 93.75 177 LEU A O 1
ATOM 1392 N N . LYS A 1 178 ? -0.736 -14.812 -17.625 1 94.06 178 LYS A N 1
ATOM 1393 C CA . LYS A 1 178 ? -1.628 -15.281 -18.672 1 94.06 178 LYS A CA 1
ATOM 1394 C C . LYS A 1 178 ? -3.053 -15.453 -18.156 1 94.06 178 LYS A C 1
ATOM 1396 O O . LYS A 1 178 ? -4.012 -15.047 -18.812 1 94.06 178 LYS A O 1
ATOM 1401 N N . ILE A 1 179 ? -3.172 -16.031 -17.016 1 96.62 179 ILE A N 1
ATOM 1402 C CA . ILE A 1 179 ? -4.484 -16.297 -16.438 1 96.62 179 ILE A CA 1
ATOM 1403 C C . ILE A 1 179 ? -5.148 -14.984 -16.031 1 96.62 179 ILE A C 1
ATOM 1405 O O . ILE A 1 179 ? -6.375 -14.891 -15.984 1 96.62 179 ILE A O 1
ATOM 1409 N N . GLU A 1 180 ? -4.402 -13.922 -15.797 1 95.56 180 GLU A N 1
ATOM 1410 C CA . GLU A 1 180 ? -4.934 -12.625 -15.367 1 95.56 180 GLU A CA 1
ATOM 1411 C C . GLU A 1 180 ? -5.301 -11.758 -16.578 1 95.56 180 GLU A C 1
ATOM 1413 O O . GLU A 1 180 ? -5.859 -10.672 -16.406 1 95.56 180 GLU A O 1
ATOM 1418 N N . GLU A 1 181 ? -5.062 -12.188 -17.734 1 94 181 GLU A N 1
ATOM 1419 C CA . GLU A 1 181 ? -5.238 -11.414 -18.969 1 94 181 GLU A CA 1
ATOM 1420 C C . GLU A 1 181 ? -6.66 -10.867 -19.062 1 94 181 GLU A C 1
ATOM 1422 O O . GLU A 1 181 ? -6.859 -9.719 -19.469 1 94 181 GLU A O 1
ATOM 1427 N N . PRO A 1 182 ? -7.684 -11.578 -18.75 1 93.62 182 PRO A N 1
ATOM 1428 C CA . PRO A 1 182 ? -9.055 -11.07 -18.859 1 93.62 182 PRO A CA 1
ATOM 1429 C C . PRO A 1 182 ? -9.297 -9.852 -17.969 1 93.62 182 PRO A C 1
ATOM 1431 O O . PRO A 1 182 ? -10.234 -9.086 -18.219 1 93.62 182 PRO A O 1
ATOM 1434 N N . CYS A 1 183 ? -8.492 -9.672 -16.953 1 94.06 183 CYS A N 1
ATOM 1435 C CA . CYS A 1 183 ? -8.68 -8.578 -16.016 1 94.06 183 CYS A CA 1
ATOM 1436 C C . CYS A 1 183 ? -8.047 -7.293 -16.531 1 94.06 183 CYS A C 1
ATOM 1438 O O . CYS A 1 183 ? -8.297 -6.211 -16 1 94.06 183 CYS A O 1
ATOM 1440 N N . LEU A 1 184 ? -7.242 -7.312 -17.562 1 90.75 184 LEU A N 1
ATOM 1441 C CA . LEU A 1 184 ? -6.469 -6.176 -18.062 1 90.75 184 LEU A CA 1
ATOM 1442 C C . LEU A 1 184 ? -7.387 -5.031 -18.484 1 90.75 184 LEU A C 1
ATOM 1444 O O . LEU A 1 184 ? -7.043 -3.861 -18.312 1 90.75 184 LEU A O 1
ATOM 1448 N N . GLY A 1 185 ? -8.539 -5.363 -18.906 1 88.38 185 GLY A N 1
ATOM 1449 C CA . GLY A 1 185 ? -9.461 -4.359 -19.406 1 88.38 185 GLY A CA 1
ATOM 1450 C C . GLY A 1 185 ? -10.148 -3.582 -18.312 1 88.38 185 GLY A C 1
ATOM 1451 O O . GLY A 1 185 ? -10.797 -2.564 -18.562 1 88.38 185 GLY A O 1
ATOM 1452 N N . HIS A 1 186 ? -10.023 -4.051 -17.078 1 91.81 186 HIS A N 1
ATOM 1453 C CA . HIS A 1 186 ? -10.727 -3.379 -15.984 1 91.81 186 HIS A CA 1
ATOM 1454 C C . HIS A 1 186 ? -9.859 -3.33 -14.727 1 91.81 186 HIS A C 1
ATOM 1456 O O . HIS A 1 186 ? -10.383 -3.332 -13.609 1 91.81 186 HIS A O 1
ATOM 1462 N N . LEU A 1 187 ? -8.547 -3.311 -14.898 1 90.5 187 LEU A N 1
ATOM 1463 C CA . LEU A 1 187 ? -7.582 -3.322 -13.805 1 90.5 187 LEU A CA 1
ATOM 1464 C C . LEU A 1 187 ? -7.766 -2.105 -12.906 1 90.5 187 LEU A C 1
ATOM 1466 O O . LEU A 1 187 ? -7.656 -2.209 -11.68 1 90.5 187 LEU A O 1
ATOM 1470 N N . HIS A 1 188 ? -8.141 -1.003 -13.508 1 87.62 188 HIS A N 1
ATOM 1471 C CA . HIS A 1 188 ? -8.195 0.256 -12.773 1 87.62 188 HIS A CA 1
ATOM 1472 C C . HIS A 1 188 ? -9.633 0.673 -12.492 1 87.62 188 HIS A C 1
ATOM 1474 O O . HIS A 1 188 ? -9.883 1.789 -12.023 1 87.62 188 HIS A O 1
ATOM 1480 N N . GLY A 1 189 ? -10.555 -0.209 -12.758 1 87.81 189 GLY A N 1
ATOM 1481 C CA . GLY A 1 189 ? -11.945 0.062 -12.445 1 87.81 189 GLY A CA 1
ATOM 1482 C C . GLY A 1 189 ? -12.664 0.83 -13.539 1 87.81 189 GLY A C 1
ATOM 1483 O O . GLY A 1 189 ? -12.227 0.839 -14.688 1 87.81 189 GLY A O 1
ATOM 1484 N N . ASP A 1 190 ? -13.781 1.317 -13.172 1 87.06 190 ASP A N 1
ATOM 1485 C CA . ASP A 1 190 ? -14.633 2.07 -14.086 1 87.06 190 ASP A CA 1
ATOM 1486 C C . ASP A 1 190 ? -14.133 3.502 -14.258 1 87.06 190 ASP A C 1
ATOM 1488 O O . ASP A 1 190 ? -14.078 4.262 -13.289 1 87.06 190 ASP A O 1
ATOM 1492 N N . SER A 1 191 ? -13.797 3.91 -15.422 1 86.19 191 SER A N 1
ATOM 1493 C CA . SER A 1 191 ? -13.281 5.246 -15.695 1 86.19 191 SER A CA 1
ATOM 1494 C C . SER A 1 191 ? -14.312 6.316 -15.367 1 86.19 191 SER A C 1
ATOM 1496 O O . SER A 1 191 ? -13.961 7.473 -15.117 1 86.19 191 SER A O 1
ATOM 1498 N N . LYS A 1 192 ? -15.555 5.926 -15.32 1 90 192 LYS A N 1
ATOM 1499 C CA . LYS A 1 192 ? -16.625 6.871 -15.023 1 90 192 LYS A CA 1
ATOM 1500 C C . LYS A 1 192 ? -16.766 7.082 -13.516 1 90 192 LYS A C 1
ATOM 1502 O O . LYS A 1 192 ? -17.422 8.031 -13.078 1 90 192 LYS A O 1
ATOM 1507 N N . LYS A 1 193 ? -16.188 6.211 -12.781 1 90.88 193 LYS A N 1
ATOM 1508 C CA . LYS A 1 193 ? -16.203 6.316 -11.32 1 90.88 193 LYS A CA 1
ATOM 1509 C C . LYS A 1 193 ? -14.781 6.324 -10.766 1 90.88 193 LYS A C 1
ATOM 1511 O O . LYS A 1 193 ? -14.367 5.371 -10.102 1 90.88 193 LYS A O 1
ATOM 1516 N N . PRO A 1 194 ? -14.102 7.422 -10.914 1 88 194 PRO A N 1
ATOM 1517 C CA . PRO A 1 194 ? -12.68 7.477 -10.586 1 88 194 PRO A CA 1
ATOM 1518 C C . PRO A 1 194 ? -12.414 7.383 -9.086 1 88 194 PRO A C 1
ATOM 1520 O O . PRO A 1 194 ? -11.289 7.09 -8.672 1 88 194 PRO A O 1
ATOM 1523 N N . ASP A 1 195 ? -13.461 7.602 -8.297 1 89.81 195 ASP A N 1
ATOM 1524 C CA . ASP A 1 195 ? -13.258 7.586 -6.852 1 89.81 195 ASP A CA 1
ATOM 1525 C C . ASP A 1 195 ? -13.453 6.18 -6.289 1 89.81 195 ASP A C 1
ATOM 1527 O O . ASP A 1 195 ? -13.219 5.941 -5.102 1 89.81 195 ASP A O 1
ATOM 1531 N N . GLU A 1 196 ? -13.859 5.27 -7.137 1 92.94 196 GLU A N 1
ATOM 1532 C CA . GLU A 1 196 ? -14.039 3.889 -6.695 1 92.94 196 GLU A CA 1
ATOM 1533 C C . GLU A 1 196 ? -12.781 3.064 -6.949 1 92.94 196 GLU A C 1
ATOM 1535 O O . GLU A 1 196 ? -12.047 3.316 -7.91 1 92.94 196 GLU A O 1
ATOM 1540 N N . PRO A 1 197 ? -12.531 2.148 -6.098 1 94.44 197 PRO A N 1
ATOM 1541 C CA . PRO A 1 197 ? -11.344 1.314 -6.285 1 94.44 197 PRO A CA 1
ATOM 1542 C C . PRO A 1 197 ? -11.453 0.383 -7.488 1 94.44 197 PRO A C 1
ATOM 1544 O O . PRO A 1 197 ? -12.562 0.021 -7.891 1 94.44 197 PRO A O 1
ATOM 1547 N N . GLY A 1 198 ? -10.312 0.039 -8.078 1 93.69 198 GLY A N 1
ATOM 1548 C CA . GLY A 1 198 ? -10.273 -0.933 -9.156 1 93.69 198 GLY A CA 1
ATOM 1549 C C . GLY A 1 198 ? -10.312 -2.369 -8.664 1 93.69 198 GLY A C 1
ATOM 1550 O O . GLY A 1 198 ? -10.641 -3.279 -9.43 1 93.69 198 GLY A O 1
ATOM 1551 N N . ASN A 1 199 ? -9.875 -2.555 -7.445 1 95.19 199 ASN A N 1
ATOM 1552 C CA . ASN A 1 199 ? -9.961 -3.834 -6.75 1 95.19 199 ASN A CA 1
ATOM 1553 C C . ASN A 1 199 ? -9.008 -4.863 -7.355 1 95.19 199 ASN A C 1
ATOM 1555 O O . ASN A 1 199 ? -9.25 -6.066 -7.262 1 95.19 199 ASN A O 1
ATOM 1559 N N . HIS A 1 200 ? -7.91 -4.488 -8.047 1 95.31 200 HIS A N 1
ATOM 1560 C CA . HIS A 1 200 ? -6.957 -5.406 -8.672 1 95.31 200 HIS A CA 1
ATOM 1561 C C . HIS A 1 200 ? -5.527 -5.074 -8.258 1 95.31 200 HIS A C 1
ATOM 1563 O O . HIS A 1 200 ? -4.574 -5.555 -8.875 1 95.31 200 HIS A O 1
ATOM 1569 N N . ALA A 1 201 ? -5.395 -4.277 -7.188 1 94.94 201 ALA A N 1
ATOM 1570 C CA . ALA A 1 201 ? -4.074 -3.793 -6.797 1 94.94 201 ALA A CA 1
ATOM 1571 C C . ALA A 1 201 ? -3.227 -4.922 -6.215 1 94.94 201 ALA A C 1
ATOM 1573 O O . ALA A 1 201 ? -2.012 -4.773 -6.051 1 94.94 201 ALA A O 1
ATOM 1574 N N . LEU A 1 202 ? -3.854 -6.086 -5.914 1 95.38 202 LEU A N 1
ATOM 1575 C CA . LEU A 1 202 ? -3.141 -7.184 -5.266 1 95.38 202 LEU A CA 1
ATOM 1576 C C . LEU A 1 202 ? -2.859 -8.305 -6.254 1 95.38 202 LEU A C 1
ATOM 1578 O O . LEU A 1 202 ? -2.504 -9.422 -5.852 1 95.38 202 LEU A O 1
ATOM 1582 N N . THR A 1 203 ? -2.994 -8.062 -7.523 1 94.06 203 THR A N 1
ATOM 1583 C CA . THR A 1 203 ? -2.717 -9.023 -8.586 1 94.06 203 THR A CA 1
ATOM 1584 C C . THR A 1 203 ? -1.27 -8.906 -9.055 1 94.06 203 THR A C 1
ATOM 1586 O O . THR A 1 203 ? -0.586 -7.93 -8.742 1 94.06 203 THR A O 1
ATOM 1589 N N . ALA A 1 204 ? -0.794 -9.945 -9.75 1 92.44 204 ALA A N 1
ATOM 1590 C CA . ALA A 1 204 ? 0.558 -9.938 -10.297 1 92.44 204 ALA A CA 1
ATOM 1591 C C . ALA A 1 204 ? 0.734 -8.805 -11.305 1 92.44 204 ALA A C 1
ATOM 1593 O O . ALA A 1 204 ? 1.766 -8.133 -11.32 1 92.44 204 ALA A O 1
ATOM 1594 N N . THR A 1 205 ? -0.249 -8.617 -12.125 1 91.06 205 THR A N 1
ATOM 1595 C CA . THR A 1 205 ? -0.201 -7.59 -13.164 1 91.06 205 THR A CA 1
ATOM 1596 C C . THR A 1 205 ? -0.007 -6.207 -12.547 1 91.06 205 THR A C 1
ATOM 1598 O O . THR A 1 205 ? 0.875 -5.453 -12.969 1 91.06 205 THR A O 1
ATOM 1601 N N . ALA A 1 206 ? -0.784 -5.91 -11.57 1 91.56 206 ALA A N 1
ATOM 1602 C CA . ALA A 1 206 ? -0.703 -4.602 -10.922 1 91.56 206 ALA A CA 1
ATOM 1603 C C . ALA A 1 206 ? 0.655 -4.406 -10.25 1 91.56 206 ALA A C 1
ATOM 1605 O O . ALA A 1 206 ? 1.24 -3.322 -10.336 1 91.56 206 ALA A O 1
ATOM 1606 N N . GLN A 1 207 ? 1.11 -5.426 -9.586 1 89.75 207 GLN A N 1
ATOM 1607 C CA . GLN A 1 207 ? 2.395 -5.34 -8.898 1 89.75 207 GLN A CA 1
ATOM 1608 C C . GLN A 1 207 ? 3.537 -5.141 -9.891 1 89.75 207 GLN A C 1
ATOM 1610 O O . GLN A 1 207 ? 4.457 -4.359 -9.633 1 89.75 207 GLN A O 1
ATOM 1615 N N . LEU A 1 208 ? 3.447 -5.863 -10.93 1 87.88 208 LEU A N 1
ATOM 1616 C CA . LEU A 1 208 ? 4.477 -5.75 -11.953 1 87.88 208 LEU A CA 1
ATOM 1617 C C . LEU A 1 208 ? 4.488 -4.352 -12.562 1 87.88 208 LEU A C 1
ATOM 1619 O O . LEU A 1 208 ? 5.555 -3.77 -12.773 1 87.88 208 LEU A O 1
ATOM 1623 N N . MET A 1 209 ? 3.387 -3.852 -12.875 1 87.81 209 MET A N 1
ATOM 1624 C CA . MET A 1 209 ? 3.283 -2.506 -13.43 1 87.81 209 MET A CA 1
ATOM 1625 C C . MET A 1 209 ? 3.875 -1.477 -12.469 1 87.81 209 MET A C 1
ATOM 1627 O O . MET A 1 209 ? 4.609 -0.582 -12.891 1 87.81 209 MET A O 1
ATOM 1631 N N . ALA A 1 210 ? 3.535 -1.631 -11.188 1 87.12 210 ALA A N 1
ATOM 1632 C CA . ALA A 1 210 ? 4.066 -0.715 -10.18 1 87.12 210 ALA A CA 1
ATOM 1633 C C . ALA A 1 210 ? 5.586 -0.806 -10.102 1 87.12 210 ALA A C 1
ATOM 1635 O O . ALA A 1 210 ? 6.273 0.216 -10.031 1 87.12 210 ALA A O 1
ATOM 1636 N N . ALA A 1 211 ? 6.062 -1.979 -10.117 1 84.19 211 ALA A N 1
ATOM 1637 C CA . ALA A 1 211 ? 7.5 -2.213 -10 1 84.19 211 ALA A CA 1
ATOM 1638 C C . ALA A 1 211 ? 8.25 -1.62 -11.195 1 84.19 211 ALA A C 1
ATOM 1640 O O . ALA A 1 211 ? 9.414 -1.238 -11.07 1 84.19 211 ALA A O 1
ATOM 1641 N N . CYS A 1 212 ? 7.574 -1.521 -12.32 1 81.88 212 CYS A N 1
ATOM 1642 C CA . CYS A 1 212 ? 8.203 -0.979 -13.516 1 81.88 212 CYS A CA 1
ATOM 1643 C C . CYS A 1 212 ? 8.016 0.531 -13.602 1 81.88 212 CYS A C 1
ATOM 1645 O O . CYS A 1 212 ? 8.43 1.162 -14.57 1 81.88 212 CYS A O 1
ATOM 1647 N N . GLY A 1 213 ? 7.363 1.072 -12.617 1 77.94 213 GLY A N 1
ATOM 1648 C CA . GLY A 1 213 ? 7.227 2.518 -12.539 1 77.94 213 GLY A CA 1
ATOM 1649 C C . GLY A 1 213 ? 5.949 3.031 -13.18 1 77.94 213 GLY A C 1
ATOM 1650 O O . GLY A 1 213 ? 5.781 4.238 -13.359 1 77.94 213 GLY A O 1
ATOM 1651 N N . ASP A 1 214 ? 5.207 2.117 -13.648 1 74.12 214 ASP A N 1
ATOM 1652 C CA . ASP A 1 214 ? 3.941 2.531 -14.242 1 74.12 214 ASP A CA 1
ATOM 1653 C C . ASP A 1 214 ? 2.85 2.652 -13.18 1 74.12 214 ASP A C 1
ATOM 1655 O O . ASP A 1 214 ? 2.254 1.651 -12.781 1 74.12 214 ASP A O 1
ATOM 1659 N N . THR A 1 215 ? 2.672 3.82 -12.734 1 69.88 215 THR A N 1
ATOM 1660 C CA . THR A 1 215 ? 1.624 4.051 -11.742 1 69.88 215 THR A CA 1
ATOM 1661 C C . THR A 1 215 ? 0.41 4.715 -12.391 1 69.88 215 THR A C 1
ATOM 1663 O O . THR A 1 215 ? -0.434 5.285 -11.695 1 69.88 215 THR A O 1
ATOM 1666 N N . SER A 1 216 ? 0.469 4.461 -13.812 1 66.31 216 SER A N 1
ATOM 1667 C CA . SER A 1 216 ? -0.642 5.074 -14.531 1 66.31 216 SER A CA 1
ATOM 1668 C C . SER A 1 216 ? -1.925 4.266 -14.359 1 66.31 216 SER A C 1
ATOM 1670 O O . SER A 1 216 ? -1.878 3.049 -14.18 1 66.31 216 SER A O 1
ATOM 1672 N N . HIS A 1 217 ? -2.967 4.883 -14.102 1 64.75 217 HIS A N 1
ATOM 1673 C CA . HIS A 1 217 ? -4.277 4.262 -13.961 1 64.75 217 HIS A CA 1
ATOM 1674 C C . HIS A 1 217 ? -4.934 4.027 -15.312 1 64.75 217 HIS A C 1
ATOM 1676 O O . HIS A 1 217 ? -6.023 4.539 -15.578 1 64.75 217 HIS A O 1
ATOM 1682 N N . THR A 1 218 ? -4.121 3.467 -16.25 1 63.09 218 THR A N 1
ATOM 1683 C CA . THR A 1 218 ? -4.723 3.186 -17.547 1 63.09 218 THR A CA 1
ATOM 1684 C C . THR A 1 218 ? -5.164 1.727 -17.641 1 63.09 218 THR A C 1
ATOM 1686 O O . THR A 1 218 ? -4.512 0.841 -17.078 1 63.09 218 THR A O 1
ATOM 1689 N N . ASN A 1 219 ? -6.371 1.749 -18.234 1 67.81 219 ASN A N 1
ATOM 1690 C CA . ASN A 1 219 ? -6.883 0.413 -18.516 1 67.81 219 ASN A CA 1
ATOM 1691 C C . ASN A 1 219 ? -6.25 -0.165 -19.781 1 67.81 219 ASN A C 1
ATOM 1693 O O . ASN A 1 219 ? -6.098 0.539 -20.781 1 67.81 219 ASN A O 1
ATOM 1697 N N . ASN A 1 220 ? -5.531 -1.184 -19.781 1 63.25 220 ASN A N 1
ATOM 1698 C CA . ASN A 1 220 ? -4.898 -1.971 -20.828 1 63.25 220 ASN A CA 1
ATOM 1699 C C . ASN A 1 220 ? -3.393 -1.734 -20.891 1 63.25 220 ASN A C 1
ATOM 1701 O O . ASN A 1 220 ? -2.871 -1.243 -21.891 1 63.25 220 ASN A O 1
ATOM 1705 N N . PRO A 1 221 ? -2.871 -1.941 -19.797 1 65.81 221 PRO A N 1
ATOM 1706 C CA . PRO A 1 221 ? -1.425 -1.708 -19.781 1 65.81 221 PRO A CA 1
ATOM 1707 C C . PRO A 1 221 ? -0.65 -2.721 -20.609 1 65.81 221 PRO A C 1
ATOM 1709 O O . PRO A 1 221 ? -1.13 -3.834 -20.844 1 65.81 221 PRO A O 1
ATOM 1712 N N . ARG A 1 222 ? 0.363 -2.225 -21.312 1 65.12 222 ARG A N 1
ATOM 1713 C CA . ARG A 1 222 ? 1.304 -3.145 -21.938 1 65.12 222 ARG A CA 1
ATOM 1714 C C . ARG A 1 222 ? 2.248 -3.756 -20.906 1 65.12 222 ARG A C 1
ATOM 1716 O O . ARG A 1 222 ? 2.961 -3.035 -20.219 1 65.12 222 ARG A O 1
ATOM 1723 N N . LEU A 1 223 ? 1.978 -5.012 -20.594 1 69.75 223 LEU A N 1
ATOM 1724 C CA . LEU A 1 223 ? 2.84 -5.691 -19.641 1 69.75 223 LEU A CA 1
ATOM 1725 C C . LEU A 1 223 ? 4.266 -5.793 -20.156 1 69.75 223 LEU A C 1
ATOM 1727 O O . LEU A 1 223 ? 4.477 -5.953 -21.375 1 69.75 223 LEU A O 1
ATOM 1731 N N . PRO A 1 224 ? 5.137 -5.477 -19.219 1 61.16 224 PRO A N 1
ATOM 1732 C CA . PRO A 1 224 ? 6.535 -5.586 -19.641 1 61.16 224 PRO A CA 1
ATOM 1733 C C . PRO A 1 224 ? 6.898 -6.996 -20.109 1 61.16 224 PRO A C 1
ATOM 1735 O O . PRO A 1 224 ? 6.262 -7.969 -19.703 1 61.16 224 PRO A O 1
ATOM 1738 N N . SER A 1 225 ? 7.758 -6.988 -21.078 1 59.34 225 SER A N 1
ATOM 1739 C CA . SER A 1 225 ? 8.258 -8.266 -21.594 1 59.34 225 SER A CA 1
ATOM 1740 C C . SER A 1 225 ? 9.047 -9.008 -20.531 1 59.34 225 SER A C 1
ATOM 1742 O O . SER A 1 225 ? 9.43 -8.43 -19.5 1 59.34 225 SER A O 1
ATOM 1744 N N . SER A 1 226 ? 9.242 -10.414 -20.422 1 58.5 226 SER A N 1
ATOM 1745 C CA . SER A 1 226 ? 9.812 -11.406 -19.516 1 58.5 226 SER A CA 1
ATOM 1746 C C . SER A 1 226 ? 11.148 -10.938 -18.953 1 58.5 226 SER A C 1
ATOM 1748 O O . SER A 1 226 ? 11.438 -11.141 -17.766 1 58.5 226 SER A O 1
ATOM 1750 N N . PRO A 1 227 ? 12.086 -10.359 -19.672 1 51.59 227 PRO A N 1
ATOM 1751 C CA . PRO A 1 227 ? 13.406 -10.016 -19.125 1 51.59 227 PRO A CA 1
ATOM 1752 C C . PRO A 1 227 ? 13.336 -9.094 -17.922 1 51.59 227 PRO A C 1
ATOM 1754 O O . PRO A 1 227 ? 14.234 -9.102 -17.078 1 51.59 227 PRO A O 1
ATOM 1757 N N . ALA A 1 228 ? 12.227 -8.5 -17.781 1 56.97 228 ALA A N 1
ATOM 1758 C CA . ALA A 1 228 ? 12.156 -7.434 -16.781 1 56.97 228 ALA A CA 1
ATOM 1759 C C . ALA A 1 228 ? 11.82 -8 -15.406 1 56.97 228 ALA A C 1
ATOM 1761 O O . ALA A 1 228 ? 11.859 -7.277 -14.406 1 56.97 228 ALA A O 1
ATOM 1762 N N . PHE A 1 229 ? 11.617 -9.367 -15.484 1 59.5 229 PHE A N 1
ATOM 1763 C CA . PHE A 1 229 ? 11.195 -9.977 -14.227 1 59.5 229 PHE A CA 1
ATOM 1764 C C . PHE A 1 229 ? 12.398 -10.312 -13.359 1 59.5 229 PHE A C 1
ATOM 1766 O O . PHE A 1 229 ? 12.25 -10.789 -12.227 1 59.5 229 PHE A O 1
ATOM 1773 N N . GLY A 1 230 ? 13.484 -10.219 -13.82 1 52.59 230 GLY A N 1
ATOM 1774 C CA . GLY A 1 230 ? 14.688 -10.719 -13.164 1 52.59 230 GLY A CA 1
ATOM 1775 C C . GLY A 1 230 ? 14.695 -10.477 -11.672 1 52.59 230 GLY A C 1
ATOM 1776 O O . GLY A 1 230 ? 14.82 -11.422 -10.883 1 52.59 230 GLY A O 1
ATOM 1777 N N . ASN A 1 231 ? 15.023 -9.406 -11.133 1 56.47 231 ASN A N 1
ATOM 1778 C CA . ASN A 1 231 ? 15.328 -9.289 -9.711 1 56.47 231 ASN A CA 1
ATOM 1779 C C . ASN A 1 231 ? 14.055 -9.242 -8.867 1 56.47 231 ASN A C 1
ATOM 1781 O O . ASN A 1 231 ? 14.102 -9.445 -7.652 1 56.47 231 ASN A O 1
ATOM 1785 N N . THR A 1 232 ? 12.914 -9.062 -9.328 1 60.94 232 THR A N 1
ATOM 1786 C CA . THR A 1 232 ? 11.695 -8.828 -8.555 1 60.94 232 THR A CA 1
ATOM 1787 C C . THR A 1 232 ? 10.812 -10.07 -8.555 1 60.94 232 THR A C 1
ATOM 1789 O O . THR A 1 232 ? 10.086 -10.312 -7.586 1 60.94 232 THR A O 1
ATOM 1792 N N . PRO A 1 233 ? 10.984 -11.117 -9.297 1 63.06 233 PRO A N 1
ATOM 1793 C CA . PRO A 1 233 ? 9.867 -12.031 -9.539 1 63.06 233 PRO A CA 1
ATOM 1794 C C . PRO A 1 233 ? 9.703 -13.07 -8.43 1 63.06 233 PRO A C 1
ATOM 1796 O O . PRO A 1 233 ? 8.578 -13.383 -8.031 1 63.06 233 PRO A O 1
ATOM 1799 N N . SER A 1 234 ? 10.852 -13.5 -7.781 1 77.56 234 SER A N 1
ATOM 1800 C CA . SER A 1 234 ? 10.578 -14.562 -6.82 1 77.56 234 SER A CA 1
ATOM 1801 C C . SER A 1 234 ? 9.836 -14.023 -5.602 1 77.56 234 SER A C 1
ATOM 1803 O O . SER A 1 234 ? 8.922 -14.68 -5.09 1 77.56 234 SER A O 1
ATOM 1805 N N . THR A 1 235 ? 10.258 -12.836 -5.211 1 82.31 235 THR A N 1
ATOM 1806 C CA . THR A 1 235 ? 9.633 -12.234 -4.039 1 82.31 235 THR A CA 1
ATOM 1807 C C . THR A 1 235 ? 8.18 -11.867 -4.332 1 82.31 235 THR A C 1
ATOM 1809 O O . THR A 1 235 ? 7.316 -11.977 -3.459 1 82.31 235 THR A O 1
ATOM 1812 N N . MET A 1 236 ? 7.98 -11.539 -5.527 1 87.38 236 MET A N 1
ATOM 1813 C CA . MET A 1 236 ? 6.629 -11.148 -5.918 1 87.38 236 MET A CA 1
ATOM 1814 C C . MET A 1 236 ? 5.691 -12.352 -5.895 1 87.38 236 MET A C 1
ATOM 1816 O O . MET A 1 236 ? 4.57 -12.258 -5.391 1 87.38 236 MET A O 1
ATOM 1820 N N . LEU A 1 237 ? 6.137 -13.5 -6.391 1 91.25 237 LEU A N 1
ATOM 1821 C CA . LEU A 1 237 ? 5.316 -14.703 -6.418 1 91.25 237 LEU A CA 1
ATOM 1822 C C . LEU A 1 237 ? 5.043 -15.211 -5.004 1 91.25 237 LEU A C 1
ATOM 1824 O O . LEU A 1 237 ? 3.924 -15.625 -4.695 1 91.25 237 LEU A O 1
ATOM 1828 N N . GLU A 1 238 ? 6.098 -15.086 -4.199 1 90.94 238 GLU A N 1
ATOM 1829 C CA . GLU A 1 238 ? 5.941 -15.492 -2.805 1 90.94 238 GLU A CA 1
ATOM 1830 C C . GLU A 1 238 ? 4.918 -14.617 -2.088 1 90.94 238 GLU A C 1
ATOM 1832 O O . GLU A 1 238 ? 4.086 -15.117 -1.329 1 90.94 238 GLU A O 1
ATOM 1837 N N . ARG A 1 239 ? 5.02 -13.375 -2.334 1 90.12 239 ARG A N 1
ATOM 1838 C CA . ARG A 1 239 ? 4.07 -12.445 -1.738 1 90.12 239 ARG A CA 1
ATOM 1839 C C . ARG A 1 239 ? 2.65 -12.727 -2.215 1 90.12 239 ARG A C 1
ATOM 1841 O O . ARG A 1 239 ? 1.712 -12.734 -1.417 1 90.12 239 ARG A O 1
ATOM 1848 N N . LEU A 1 240 ? 2.482 -12.977 -3.463 1 93.75 240 LEU A N 1
ATOM 1849 C CA . LEU A 1 240 ? 1.176 -13.289 -4.035 1 93.75 240 LEU A CA 1
ATOM 1850 C C . LEU A 1 240 ? 0.591 -14.547 -3.404 1 93.75 240 LEU A C 1
ATOM 1852 O O . LEU A 1 240 ? -0.604 -14.602 -3.105 1 93.75 240 LEU A O 1
ATOM 1856 N N . LEU A 1 241 ? 1.465 -15.5 -3.225 1 94.31 241 LEU A N 1
ATOM 1857 C CA . LEU A 1 241 ? 1.013 -16.766 -2.645 1 94.31 241 LEU A CA 1
ATOM 1858 C C . LEU A 1 241 ? 0.559 -16.562 -1.202 1 94.31 241 LEU A C 1
ATOM 1860 O O . LEU A 1 241 ? -0.437 -17.156 -0.773 1 94.31 241 LEU A O 1
ATOM 1864 N N . THR A 1 242 ? 1.261 -15.719 -0.51 1 92.06 242 THR A N 1
ATOM 1865 C CA . THR A 1 242 ? 0.921 -15.43 0.878 1 92.06 242 THR A CA 1
ATOM 1866 C C . THR A 1 242 ? -0.427 -14.719 0.966 1 92.06 242 THR A C 1
ATOM 1868 O O . THR A 1 242 ? -1.195 -14.945 1.902 1 92.06 242 THR A O 1
ATOM 1871 N N . LEU A 1 243 ? -0.757 -13.961 -0.039 1 91.81 243 LEU A N 1
ATOM 1872 C CA . LEU A 1 243 ? -1.963 -13.141 -0.033 1 91.81 243 LEU A CA 1
ATOM 1873 C C . LEU A 1 243 ? -3.156 -13.922 -0.571 1 91.81 243 LEU A C 1
ATOM 1875 O O . LEU A 1 243 ? -4.309 -13.562 -0.314 1 91.81 243 LEU A O 1
ATOM 1879 N N . ALA A 1 244 ? -2.973 -14.953 -1.277 1 92.56 244 ALA A N 1
ATOM 1880 C CA . ALA A 1 244 ? -3.967 -15.648 -2.092 1 92.56 244 ALA A CA 1
ATOM 1881 C C . ALA A 1 244 ? -5.129 -16.141 -1.235 1 92.56 244 ALA A C 1
ATOM 1883 O O . ALA A 1 244 ? -6.293 -16 -1.615 1 92.56 244 ALA A O 1
ATOM 1884 N N . PRO A 1 245 ? -4.906 -16.656 -0.001 1 88.56 245 PRO A N 1
ATOM 1885 C CA . PRO A 1 245 ? -6.023 -17.172 0.805 1 88.56 245 PRO A CA 1
ATOM 1886 C C . PRO A 1 245 ? -7.012 -16.062 1.195 1 88.56 245 PRO A C 1
ATOM 1888 O O . PRO A 1 245 ? -8.195 -16.344 1.42 1 88.56 245 PRO A O 1
ATOM 1891 N N . ASP A 1 246 ? -6.566 -14.891 1.218 1 86.12 246 ASP A N 1
ATOM 1892 C CA . ASP A 1 246 ? -7.41 -13.773 1.618 1 86.12 246 ASP A CA 1
ATOM 1893 C C . ASP A 1 246 ? -8.227 -13.25 0.437 1 86.12 246 ASP A C 1
ATOM 1895 O O . ASP A 1 246 ? -9.164 -12.469 0.619 1 86.12 246 ASP A O 1
ATOM 1899 N N . LEU A 1 247 ? -7.898 -13.641 -0.762 1 86.69 247 LEU A N 1
ATOM 1900 C CA . LEU A 1 247 ? -8.508 -13.047 -1.944 1 86.69 247 LEU A CA 1
ATOM 1901 C C . LEU A 1 247 ? -9.422 -14.047 -2.648 1 86.69 247 LEU A C 1
ATOM 1903 O O . LEU A 1 247 ? -10.141 -13.68 -3.584 1 86.69 247 LEU A O 1
ATOM 1907 N N . SER A 1 248 ? -9.367 -15.273 -2.25 1 84.44 248 SER A N 1
ATOM 1908 C CA . SER A 1 248 ? -10.164 -16.281 -2.943 1 84.44 248 SER A CA 1
ATOM 1909 C C . SER A 1 248 ? -11.047 -17.047 -1.968 1 84.44 248 SER A C 1
ATOM 1911 O O . SER A 1 248 ? -10.711 -17.188 -0.79 1 84.44 248 SER A O 1
ATOM 1913 N N . ASN A 1 249 ? -12.172 -17.453 -2.541 1 85.19 249 ASN A N 1
ATOM 1914 C CA . ASN A 1 249 ? -13.062 -18.328 -1.776 1 85.19 249 ASN A CA 1
ATOM 1915 C C . ASN A 1 249 ? -12.516 -19.75 -1.685 1 85.19 249 ASN A C 1
ATOM 1917 O O . ASN A 1 249 ? -11.578 -20.109 -2.404 1 85.19 249 ASN A O 1
ATOM 1921 N N . GLU A 1 250 ? -13.125 -20.5 -0.889 1 85.88 250 GLU A N 1
ATOM 1922 C CA . GLU A 1 250 ? -12.648 -21.859 -0.623 1 85.88 250 GLU A CA 1
ATOM 1923 C C . GLU A 1 250 ? -12.781 -22.75 -1.861 1 85.88 250 GLU A C 1
ATOM 1925 O O . GLU A 1 250 ? -11.953 -23.625 -2.088 1 85.88 250 GLU A O 1
ATOM 1930 N N . ASP A 1 251 ? -13.758 -22.5 -2.648 1 91.69 251 ASP A N 1
ATOM 1931 C CA . ASP A 1 251 ? -14 -23.359 -3.801 1 91.69 251 ASP A CA 1
ATOM 1932 C C . ASP A 1 251 ? -13.273 -22.844 -5.035 1 91.69 251 ASP A C 1
ATOM 1934 O O . ASP A 1 251 ? -13.352 -23.453 -6.109 1 91.69 251 ASP A O 1
ATOM 1938 N N . GLU A 1 252 ? -12.5 -21.781 -4.875 1 94.25 252 GLU A N 1
ATOM 1939 C CA . GLU A 1 252 ? -11.773 -21.156 -5.984 1 94.25 252 GLU A CA 1
ATOM 1940 C C . GLU A 1 252 ? -10.289 -21.047 -5.672 1 94.25 252 GLU A C 1
ATOM 1942 O O . GLU A 1 252 ? -9.867 -21.234 -4.531 1 94.25 252 GLU A O 1
ATOM 1947 N N . MET A 1 253 ? -9.555 -20.844 -6.75 1 94.81 253 MET A N 1
ATOM 1948 C CA . MET A 1 253 ? -8.117 -20.641 -6.602 1 94.81 253 MET A CA 1
ATOM 1949 C C . MET A 1 253 ? -7.641 -19.469 -7.441 1 94.81 253 MET A C 1
ATOM 1951 O O . MET A 1 253 ? -8.141 -19.234 -8.547 1 94.81 253 MET A O 1
ATOM 1955 N N . THR A 1 254 ? -6.711 -18.75 -6.863 1 96.31 254 THR A N 1
ATOM 1956 C CA . THR A 1 254 ? -6.074 -17.656 -7.609 1 96.31 254 THR A CA 1
ATOM 1957 C C . THR A 1 254 ? -5.059 -18.219 -8.602 1 96.31 254 THR A C 1
ATOM 1959 O O . THR A 1 254 ? -4.633 -19.375 -8.492 1 96.31 254 THR A O 1
ATOM 1962 N N . PRO A 1 255 ? -4.656 -17.406 -9.57 1 97 255 PRO A N 1
ATOM 1963 C CA . PRO A 1 255 ? -3.66 -17.859 -10.547 1 97 255 PRO A CA 1
ATOM 1964 C C . PRO A 1 255 ? -2.352 -18.297 -9.898 1 97 255 PRO A C 1
ATOM 1966 O O . PRO A 1 255 ? -1.753 -19.297 -10.32 1 97 255 PRO A O 1
ATOM 1969 N N . ILE A 1 256 ? -1.928 -17.656 -8.844 1 96.81 256 ILE A N 1
ATOM 1970 C CA . ILE A 1 256 ? -0.682 -18.016 -8.172 1 96.81 256 ILE A CA 1
ATOM 1971 C C . ILE A 1 256 ? -0.862 -19.344 -7.418 1 96.81 256 ILE A C 1
ATOM 1973 O O . ILE A 1 256 ? 0.065 -20.141 -7.336 1 96.81 256 ILE A O 1
ATOM 1977 N N . GLN A 1 257 ? -2 -19.516 -6.883 1 97.06 257 GLN A N 1
ATOM 1978 C CA . GLN A 1 257 ? -2.273 -20.797 -6.227 1 97.06 257 GLN A CA 1
ATOM 1979 C C . GLN A 1 257 ? -2.281 -21.938 -7.234 1 97.06 257 GLN A C 1
ATOM 1981 O O . GLN A 1 257 ? -1.813 -23.047 -6.938 1 97.06 257 GLN A O 1
ATOM 1986 N N . ALA A 1 258 ? -2.867 -21.672 -8.352 1 97.31 258 ALA A N 1
ATOM 1987 C CA . ALA A 1 258 ? -2.848 -22.656 -9.422 1 97.31 258 ALA A CA 1
ATOM 1988 C C . ALA A 1 258 ? -1.417 -23.031 -9.797 1 97.31 258 ALA A C 1
ATOM 1990 O O . ALA A 1 258 ? -1.087 -24.219 -9.906 1 97.31 258 ALA A O 1
ATOM 1991 N N . TRP A 1 259 ? -0.583 -22.031 -9.977 1 96.69 259 TRP A N 1
ATOM 1992 C CA . TRP A 1 259 ? 0.819 -22.281 -10.305 1 96.69 259 TRP A CA 1
ATOM 1993 C C . TRP A 1 259 ? 1.503 -23.078 -9.203 1 96.69 259 TRP A C 1
ATOM 1995 O O . TRP A 1 259 ? 2.219 -24.047 -9.484 1 96.69 259 TRP A O 1
ATOM 2005 N N . ASN A 1 260 ? 1.259 -22.672 -7.965 1 96.38 260 ASN A N 1
ATOM 2006 C CA . ASN A 1 260 ? 1.871 -23.359 -6.836 1 96.38 260 ASN A CA 1
ATOM 2007 C C . ASN A 1 260 ? 1.431 -24.828 -6.766 1 96.38 260 ASN A C 1
ATOM 2009 O O . ASN A 1 260 ? 2.227 -25.703 -6.422 1 96.38 260 ASN A O 1
ATOM 2013 N N . ASN A 1 261 ? 0.176 -25.047 -7.035 1 96.25 261 ASN A N 1
ATOM 2014 C CA . ASN A 1 261 ? -0.335 -26.422 -7.055 1 96.25 261 ASN A CA 1
ATOM 2015 C C . ASN A 1 261 ? 0.405 -27.281 -8.07 1 96.25 261 ASN A C 1
ATOM 2017 O O . ASN A 1 261 ? 0.79 -28.406 -7.773 1 96.25 261 ASN A O 1
ATOM 2021 N N . ILE A 1 262 ? 0.676 -26.781 -9.211 1 95.44 262 ILE A N 1
ATOM 2022 C CA . ILE A 1 262 ? 1.357 -27.484 -10.289 1 95.44 262 ILE A CA 1
ATOM 2023 C C . ILE A 1 262 ? 2.816 -27.734 -9.906 1 95.44 262 ILE A C 1
ATOM 2025 O O . ILE A 1 262 ? 3.346 -28.828 -10.094 1 95.44 262 ILE A O 1
ATOM 2029 N N . ARG A 1 263 ? 3.451 -26.703 -9.383 1 94 263 ARG A N 1
ATOM 2030 C CA . ARG A 1 263 ? 4.863 -26.75 -9.016 1 94 263 ARG A CA 1
ATOM 2031 C C . ARG A 1 263 ? 5.105 -27.812 -7.945 1 94 263 ARG A C 1
ATOM 2033 O O . ARG A 1 263 ? 6.184 -28.406 -7.887 1 94 263 ARG A O 1
ATOM 2040 N N . CYS A 1 264 ? 4.113 -28.125 -7.113 1 93.88 264 CYS A N 1
ATOM 2041 C CA . CYS A 1 264 ? 4.262 -29.047 -5.996 1 93.88 264 CYS A CA 1
ATOM 2042 C C . CYS A 1 264 ? 4.02 -30.484 -6.441 1 93.88 264 CYS A C 1
ATOM 2044 O O . CYS A 1 264 ? 4.215 -31.422 -5.668 1 93.88 264 CYS A O 1
ATOM 2046 N N . ARG A 1 265 ? 3.75 -30.656 -7.59 1 90.69 265 ARG A N 1
ATOM 2047 C CA . ARG A 1 265 ? 3.512 -32 -8.086 1 90.69 265 ARG A CA 1
ATOM 2048 C C . ARG A 1 265 ? 4.824 -32.75 -8.336 1 90.69 265 ARG A C 1
ATOM 2050 O O . ARG A 1 265 ? 5.836 -32.125 -8.68 1 90.69 265 ARG A O 1
ATOM 2057 N N . PRO A 1 266 ? 5.004 -34 -8.125 1 87.81 266 PRO A N 1
ATOM 2058 C CA . PRO A 1 266 ? 6.242 -34.781 -8.211 1 87.81 266 PRO A CA 1
ATOM 2059 C C . PRO A 1 266 ? 6.918 -34.688 -9.57 1 87.81 266 PRO A C 1
ATOM 2061 O O . PRO A 1 266 ? 8.148 -34.562 -9.648 1 87.81 266 PRO A O 1
ATOM 2064 N N . ASN A 1 267 ? 6.309 -34.719 -10.719 1 87.25 267 ASN A N 1
ATOM 2065 C CA . ASN A 1 267 ? 6.93 -34.688 -12.039 1 87.25 267 ASN A CA 1
ATOM 2066 C C . ASN A 1 267 ? 6.863 -33.281 -12.648 1 87.25 267 ASN A C 1
ATOM 2068 O O . ASN A 1 267 ? 6.738 -33.156 -13.867 1 87.25 267 ASN A O 1
ATOM 2072 N N . PHE A 1 268 ? 6.961 -32.312 -11.797 1 92.75 268 PHE A N 1
ATOM 2073 C CA . PHE A 1 268 ? 6.852 -30.922 -12.281 1 92.75 268 PHE A CA 1
ATOM 2074 C C . PHE A 1 268 ? 7.941 -30.625 -13.297 1 92.75 268 PHE A C 1
ATOM 2076 O O . PHE A 1 268 ? 7.664 -30.062 -14.359 1 92.75 268 PHE A O 1
ATOM 2083 N N . GLY A 1 269 ? 9.18 -30.953 -13.008 1 90.69 269 GLY A N 1
ATOM 2084 C CA . GLY A 1 269 ? 10.32 -30.656 -13.867 1 90.69 269 GLY A CA 1
ATOM 2085 C C . GLY A 1 269 ? 10.242 -31.344 -15.219 1 90.69 269 GLY A C 1
ATOM 2086 O O . GLY A 1 269 ? 10.891 -30.922 -16.172 1 90.69 269 GLY A O 1
ATOM 2087 N N . GLY A 1 270 ? 9.406 -32.406 -15.266 1 89.69 270 GLY A N 1
ATOM 2088 C CA . GLY A 1 270 ? 9.312 -33.188 -16.484 1 89.69 270 GLY A CA 1
ATOM 2089 C C . GLY A 1 270 ? 8.25 -32.688 -17.453 1 89.69 270 GLY A C 1
ATOM 2090 O O . GLY A 1 270 ? 8.195 -33.125 -18.594 1 89.69 270 GLY A O 1
ATOM 2091 N N . PHE A 1 271 ? 7.484 -31.688 -17 1 90.25 271 PHE A N 1
ATOM 2092 C CA . PHE A 1 271 ? 6.453 -31.156 -17.891 1 90.25 271 PHE A CA 1
ATOM 2093 C C . PHE A 1 271 ? 7.074 -30.344 -19.016 1 90.25 271 PHE A C 1
ATOM 2095 O O . PHE A 1 271 ? 8.109 -29.703 -18.828 1 90.25 271 PHE A O 1
ATOM 2102 N N . SER A 1 272 ? 6.477 -30.453 -20.125 1 89.44 272 SER A N 1
ATOM 2103 C CA . SER A 1 272 ? 6.922 -29.609 -21.219 1 89.44 272 SER A CA 1
ATOM 2104 C C . SER A 1 272 ? 6.434 -28.188 -21.062 1 89.44 272 SER A C 1
ATOM 2106 O O . SER A 1 272 ? 5.344 -27.953 -20.531 1 89.44 272 SER A O 1
ATOM 2108 N N . THR A 1 273 ? 7.184 -27.234 -21.531 1 90 273 THR A N 1
ATOM 2109 C CA . THR A 1 273 ? 6.805 -25.828 -21.5 1 90 273 THR A CA 1
ATOM 2110 C C . THR A 1 273 ? 5.582 -25.562 -22.375 1 90 273 THR A C 1
ATOM 2112 O O . THR A 1 273 ? 4.734 -24.734 -22.031 1 90 273 THR A O 1
ATOM 2115 N N . SER A 1 274 ? 5.539 -26.359 -23.406 1 88.75 274 SER A N 1
ATOM 2116 C CA . SER A 1 274 ? 4.402 -26.203 -24.297 1 88.75 274 SER A CA 1
ATOM 2117 C C . SER A 1 274 ? 3.105 -26.641 -23.625 1 88.75 274 SER A C 1
ATOM 2119 O O . SER A 1 274 ? 2.068 -26 -23.781 1 88.75 274 SER A O 1
ATOM 2121 N N . SER A 1 275 ? 3.143 -27.781 -22.891 1 90.31 275 SER A N 1
ATOM 2122 C CA . SER A 1 275 ? 1.961 -28.266 -22.188 1 90.31 275 SER A CA 1
ATOM 2123 C C . SER A 1 275 ? 1.52 -27.281 -21.109 1 90.31 275 SER A C 1
ATOM 2125 O O . SER A 1 275 ? 0.322 -27.062 -20.906 1 90.31 275 SER A O 1
ATOM 2127 N N . LEU A 1 276 ? 2.428 -26.688 -20.469 1 93.06 276 LEU A N 1
ATOM 2128 C CA . LEU A 1 276 ? 2.109 -25.703 -19.438 1 93.06 276 LEU A CA 1
ATOM 2129 C C . LEU A 1 276 ? 1.506 -24.453 -20.047 1 93.06 276 LEU A C 1
ATOM 2131 O O . LEU A 1 276 ? 0.593 -23.844 -19.469 1 93.06 276 LEU A O 1
ATOM 2135 N N . GLY A 1 277 ? 2.096 -24.062 -21.156 1 92.69 277 GLY A N 1
ATOM 2136 C CA . GLY A 1 277 ? 1.517 -22.938 -21.875 1 92.69 277 GLY A CA 1
ATOM 2137 C C . GLY A 1 277 ? 0.084 -23.172 -22.297 1 92.69 277 GLY A C 1
ATOM 2138 O O . GLY A 1 277 ? -0.771 -22.297 -22.156 1 92.69 277 GLY A O 1
ATOM 2139 N N . SER A 1 278 ? -0.121 -24.359 -22.812 1 93.38 278 SER A N 1
ATOM 2140 C CA . SER A 1 278 ? -1.471 -24.734 -23.219 1 93.38 278 SER A CA 1
ATOM 2141 C C . SER A 1 278 ? -2.422 -24.75 -22.031 1 93.38 278 SER A C 1
ATOM 2143 O O . SER A 1 278 ? -3.562 -24.297 -22.125 1 93.38 278 SER A O 1
ATOM 2145 N N . LEU A 1 279 ? -1.931 -25.312 -20.922 1 95.81 279 LEU A N 1
ATOM 2146 C CA . LEU A 1 279 ? -2.74 -25.328 -19.703 1 95.81 279 LEU A CA 1
ATOM 2147 C C . LEU A 1 279 ? -3.094 -23.922 -19.266 1 95.81 279 LEU A C 1
ATOM 2149 O O . LEU A 1 279 ? -4.246 -23.641 -18.938 1 95.81 279 LEU A O 1
ATOM 2153 N N . ALA A 1 280 ? -2.119 -23 -19.297 1 96.19 280 ALA A N 1
ATOM 2154 C CA . ALA A 1 280 ? -2.348 -21.609 -18.922 1 96.19 280 ALA A CA 1
ATOM 2155 C C . ALA A 1 280 ? -3.426 -20.984 -19.797 1 96.19 280 ALA A C 1
ATOM 2157 O O . ALA A 1 280 ? -4.285 -20.25 -19.297 1 96.19 280 ALA A O 1
ATOM 2158 N N . ALA A 1 281 ? -3.373 -21.266 -21.016 1 96.06 281 ALA A N 1
ATOM 2159 C CA . ALA A 1 281 ? -4.352 -20.719 -21.953 1 96.06 281 ALA A CA 1
ATOM 2160 C C . ALA A 1 281 ? -5.75 -21.25 -21.672 1 96.06 281 ALA A C 1
ATOM 2162 O O . ALA A 1 281 ? -6.727 -20.5 -21.719 1 96.06 281 ALA A O 1
ATOM 2163 N N . LYS A 1 282 ? -5.859 -22.531 -21.391 1 97 282 LYS A N 1
ATOM 2164 C CA . LYS A 1 282 ? -7.148 -23.125 -21.062 1 97 282 LYS A CA 1
ATOM 2165 C C . LYS A 1 282 ? -7.691 -22.578 -19.75 1 97 282 LYS A C 1
ATOM 2167 O O . LYS A 1 282 ? -8.891 -22.312 -19.641 1 97 282 LYS A O 1
ATOM 2172 N N . LEU A 1 283 ? -6.816 -22.422 -18.781 1 97.75 283 LEU A N 1
ATOM 2173 C CA . LEU A 1 283 ? -7.219 -21.859 -17.484 1 97.75 283 LEU A CA 1
ATOM 2174 C C . LEU A 1 283 ? -7.664 -20.406 -17.656 1 97.75 283 LEU A C 1
ATOM 2176 O O . LEU A 1 283 ? -8.594 -19.969 -16.969 1 97.75 283 LEU A O 1
ATOM 2180 N N . MET A 1 284 ? -6.98 -19.688 -18.531 1 97.56 284 MET A N 1
ATOM 2181 C CA . MET A 1 284 ? -7.367 -18.312 -18.828 1 97.56 284 MET A CA 1
ATOM 2182 C C . MET A 1 284 ? -8.812 -18.234 -19.297 1 97.56 284 MET A C 1
ATOM 2184 O O . MET A 1 284 ? -9.578 -17.375 -18.859 1 97.56 284 MET A O 1
ATOM 2188 N N . LYS A 1 285 ? -9.18 -19.141 -20.125 1 97.12 285 LYS A N 1
ATOM 2189 C CA . LYS A 1 285 ? -10.539 -19.172 -20.672 1 97.12 285 LYS A CA 1
ATOM 2190 C C . LYS A 1 285 ? -11.547 -19.547 -19.594 1 97.12 285 LYS A C 1
ATOM 2192 O O . LYS A 1 285 ? -12.695 -19.109 -19.625 1 97.12 285 LYS A O 1
ATOM 2197 N N . ALA A 1 286 ? -11.117 -20.344 -18.641 1 97.12 286 ALA A N 1
ATOM 2198 C CA . ALA A 1 286 ? -12.008 -20.828 -17.594 1 97.12 286 ALA A CA 1
ATOM 2199 C C . ALA A 1 286 ? -12.055 -19.859 -16.422 1 97.12 286 ALA A C 1
ATOM 2201 O O . ALA A 1 286 ? -12.93 -19.953 -15.562 1 97.12 286 ALA A O 1
ATOM 2202 N N . ALA A 1 287 ? -11.156 -18.906 -16.375 1 96.81 287 ALA A N 1
ATOM 2203 C CA . ALA A 1 287 ? -11.039 -17.984 -15.25 1 96.81 287 ALA A CA 1
ATOM 2204 C C . ALA A 1 287 ? -12.203 -17 -15.219 1 96.81 287 ALA A C 1
ATOM 2206 O O . ALA A 1 287 ? -12.688 -16.578 -16.266 1 96.81 287 ALA A O 1
ATOM 2207 N N . LYS A 1 288 ? -12.688 -16.719 -14.07 1 94.69 288 LYS A N 1
ATOM 2208 C CA . LYS A 1 288 ? -13.711 -15.703 -13.844 1 94.69 288 LYS A CA 1
ATOM 2209 C C . LYS A 1 288 ? -13.25 -14.672 -12.82 1 94.69 288 LYS A C 1
ATOM 2211 O O . LYS A 1 288 ? -12.578 -15.008 -11.844 1 94.69 288 LYS A O 1
ATOM 2216 N N . CYS A 1 289 ? -13.539 -13.391 -13.07 1 93.81 289 CYS A N 1
ATOM 2217 C CA . CYS A 1 289 ? -13.203 -12.328 -12.125 1 93.81 289 CYS A CA 1
ATOM 2218 C C . CYS A 1 289 ? -14.461 -11.75 -11.492 1 93.81 289 CYS A C 1
ATOM 2220 O O . CYS A 1 289 ? -15.312 -11.188 -12.188 1 93.81 289 CYS A O 1
ATOM 2222 N N . HIS A 1 290 ? -14.633 -11.875 -10.25 1 89.12 290 HIS A N 1
ATOM 2223 C CA . HIS A 1 290 ? -15.773 -11.344 -9.508 1 89.12 290 HIS A CA 1
ATOM 2224 C C . HIS A 1 290 ? -15.438 -10 -8.883 1 89.12 290 HIS A C 1
ATOM 2226 O O . HIS A 1 290 ? -15.945 -9.664 -7.809 1 89.12 290 HIS A O 1
ATOM 2232 N N . GLY A 1 291 ? -14.43 -9.344 -9.477 1 91.19 291 GLY A N 1
ATOM 2233 C CA . GLY A 1 291 ? -14.156 -7.977 -9.07 1 91.19 291 GLY A CA 1
ATOM 2234 C C . GLY A 1 291 ? -12.797 -7.812 -8.414 1 91.19 291 GLY A C 1
ATOM 2235 O O . GLY A 1 291 ? -12.312 -6.691 -8.258 1 91.19 291 GLY A O 1
ATOM 2236 N N . PHE A 1 292 ? -12.188 -8.922 -7.953 1 93.44 292 PHE A N 1
ATOM 2237 C CA . PHE A 1 292 ? -10.977 -8.773 -7.16 1 93.44 292 PHE A CA 1
ATOM 2238 C C . PHE A 1 292 ? -9.812 -9.516 -7.805 1 93.44 292 PHE A C 1
ATOM 2240 O O . PHE A 1 292 ? -8.805 -9.789 -7.148 1 93.44 292 PHE A O 1
ATOM 2247 N N . GLY A 1 293 ? -9.945 -9.836 -9.047 1 94.12 293 GLY A N 1
ATOM 2248 C CA . GLY A 1 293 ? -8.938 -10.609 -9.75 1 94.12 293 GLY A CA 1
ATOM 2249 C C . GLY A 1 293 ? -9.461 -11.922 -10.305 1 94.12 293 GLY A C 1
ATOM 2250 O O . GLY A 1 293 ? -10.555 -12.367 -9.93 1 94.12 293 GLY A O 1
ATOM 2251 N N . ALA A 1 294 ? -8.68 -12.5 -11.086 1 96.12 294 ALA A N 1
ATOM 2252 C CA . ALA A 1 294 ? -9.078 -13.75 -11.734 1 96.12 294 ALA A CA 1
ATOM 2253 C C . ALA A 1 294 ? -9.078 -14.906 -10.734 1 96.12 294 ALA A C 1
ATOM 2255 O O . ALA A 1 294 ? -8.188 -15 -9.883 1 96.12 294 ALA A O 1
ATOM 2256 N N . ALA A 1 295 ? -10.078 -15.766 -10.859 1 95.94 295 ALA A N 1
ATOM 2257 C CA . ALA A 1 295 ? -10.195 -16.969 -10.039 1 95.94 295 ALA A CA 1
ATOM 2258 C C . ALA A 1 295 ? -10.703 -18.156 -10.859 1 95.94 295 ALA A C 1
ATOM 2260 O O . ALA A 1 295 ? -11.445 -17.969 -11.828 1 95.94 295 ALA A O 1
ATOM 2261 N N . ILE A 1 296 ? -10.227 -19.328 -10.438 1 96.75 296 ILE A N 1
ATOM 2262 C CA . ILE A 1 296 ? -10.602 -20.562 -11.125 1 96.75 296 ILE A CA 1
ATOM 2263 C C . ILE A 1 296 ? -11.242 -21.531 -10.141 1 96.75 296 ILE A C 1
ATOM 2265 O O . ILE A 1 296 ? -10.742 -21.719 -9.031 1 96.75 296 ILE A O 1
ATOM 2269 N N . LYS A 1 297 ? -12.328 -22.062 -10.562 1 96.44 297 LYS A N 1
ATOM 2270 C CA . LYS A 1 297 ? -12.922 -23.109 -9.727 1 96.44 297 LYS A CA 1
ATOM 2271 C C . LYS A 1 297 ? -11.984 -24.297 -9.578 1 96.44 297 LYS A C 1
ATOM 2273 O O . LYS A 1 297 ? -11.391 -24.75 -10.555 1 96.44 297 LYS A O 1
ATOM 2278 N N . ARG A 1 298 ? -11.891 -24.844 -8.414 1 96.31 298 ARG A N 1
ATOM 2279 C CA . ARG A 1 298 ? -10.961 -25.922 -8.117 1 96.31 298 ARG A CA 1
ATOM 2280 C C . ARG A 1 298 ? -11.273 -27.172 -8.938 1 96.31 298 ARG A C 1
ATOM 2282 O O . ARG A 1 298 ? -10.367 -27.844 -9.422 1 96.31 298 ARG A O 1
ATOM 2289 N N . SER A 1 299 ? -12.523 -27.422 -9.078 1 95.38 299 SER A N 1
ATOM 2290 C CA . SER A 1 299 ? -12.93 -28.594 -9.844 1 95.38 299 SER A CA 1
ATOM 2291 C C . SER A 1 299 ? -12.523 -28.469 -11.312 1 95.38 299 SER A C 1
ATOM 2293 O O . SER A 1 299 ? -12.047 -29.438 -11.914 1 95.38 299 SER A O 1
ATOM 2295 N N . VAL A 1 300 ? -12.68 -27.312 -11.836 1 96.69 300 VAL A N 1
ATOM 2296 C CA . VAL A 1 300 ? -12.312 -27.062 -13.219 1 96.69 300 VAL A CA 1
ATOM 2297 C C . VAL A 1 300 ? -10.797 -27.156 -13.375 1 96.69 300 VAL A C 1
ATOM 2299 O O . VAL A 1 300 ? -10.297 -27.719 -14.352 1 96.69 300 VAL A O 1
ATOM 2302 N N . PHE A 1 301 ? -10.078 -26.656 -12.414 1 97.44 301 PHE A N 1
ATOM 2303 C CA . PHE A 1 301 ? -8.617 -26.703 -12.422 1 97.44 301 PHE A CA 1
ATOM 2304 C C . PHE A 1 301 ? -8.125 -28.141 -12.461 1 97.44 301 PHE A C 1
ATOM 2306 O O . PHE A 1 301 ? -7.289 -28.5 -13.305 1 97.44 301 PHE A O 1
ATOM 2313 N N . GLU A 1 302 ? -8.664 -28.922 -11.594 1 95.38 302 GLU A N 1
ATOM 2314 C CA . GLU A 1 302 ? -8.234 -30.328 -11.523 1 95.38 302 GLU A CA 1
ATOM 2315 C C . GLU A 1 302 ? -8.523 -31.047 -12.836 1 95.38 302 GLU A C 1
ATOM 2317 O O . GLU A 1 302 ? -7.703 -31.844 -13.297 1 95.38 302 GLU A O 1
ATOM 2322 N N . GLY A 1 303 ? -9.633 -30.781 -13.367 1 95.12 303 GLY A N 1
ATOM 2323 C CA . GLY A 1 303 ? -9.984 -31.391 -14.641 1 95.12 303 GLY A CA 1
ATOM 2324 C C . GLY A 1 303 ? -9.047 -30.984 -15.766 1 95.12 303 GLY A C 1
ATOM 2325 O O . GLY A 1 303 ? -8.602 -31.844 -16.547 1 95.12 303 GLY A O 1
ATOM 2326 N N . LEU A 1 304 ? -8.688 -29.75 -15.828 1 96 304 LEU A N 1
ATOM 2327 C CA . LEU A 1 304 ? -7.832 -29.25 -16.891 1 96 304 LEU A CA 1
ATOM 2328 C C . LEU A 1 304 ? -6.395 -29.734 -16.719 1 96 304 LEU A C 1
ATOM 2330 O O . LEU A 1 304 ? -5.711 -30.031 -17.703 1 96 304 LEU A O 1
ATOM 2334 N N . VAL A 1 305 ? -5.965 -29.812 -15.477 1 94.69 305 VAL A N 1
ATOM 2335 C CA . VAL A 1 305 ? -4.617 -30.297 -15.211 1 94.69 305 VAL A CA 1
ATOM 2336 C C . VAL A 1 305 ? -4.508 -31.766 -15.633 1 94.69 305 VAL A C 1
ATOM 2338 O O . VAL A 1 305 ? -3.545 -32.156 -16.297 1 94.69 305 VAL A O 1
ATOM 2341 N N . TYR A 1 306 ? -5.469 -32.531 -15.297 1 92.19 306 TYR A N 1
ATOM 2342 C CA . TYR A 1 306 ? -5.48 -33.938 -15.648 1 92.19 306 TYR A CA 1
ATOM 2343 C C . TYR A 1 306 ? -5.492 -34.125 -17.156 1 92.19 306 TYR A C 1
ATOM 2345 O O . TYR A 1 306 ? -4.695 -34.875 -17.703 1 92.19 306 TYR A O 1
ATOM 2353 N N . GLU A 1 307 ? -6.262 -33.406 -17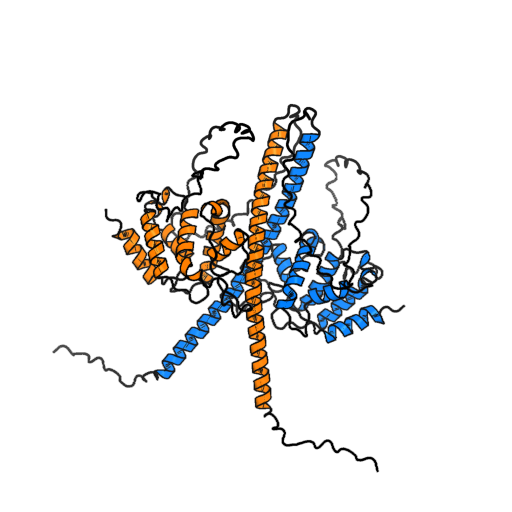.812 1 91.56 307 GLU A N 1
ATOM 2354 C CA . GLU A 1 307 ? -6.426 -33.5 -19.25 1 91.56 307 GLU A CA 1
ATOM 2355 C C . GLU A 1 307 ? -5.16 -33.062 -19.984 1 91.56 307 GLU A C 1
ATOM 2357 O O . GLU A 1 307 ? -4.758 -33.688 -20.969 1 91.56 307 GLU A O 1
ATOM 2362 N N . THR A 1 308 ? -4.496 -31.984 -19.531 1 91.62 308 THR A N 1
ATOM 2363 C CA . THR A 1 308 ? -3.422 -31.359 -20.281 1 91.62 308 THR A CA 1
ATOM 2364 C C . THR A 1 308 ? -2.064 -31.922 -19.875 1 91.62 308 THR A C 1
ATOM 2366 O O . THR A 1 308 ? -1.176 -32.094 -20.719 1 91.62 308 THR A O 1
ATOM 2369 N N . LEU A 1 309 ? -1.89 -32.25 -18.625 1 87.56 309 LEU A N 1
ATOM 2370 C CA . LEU A 1 309 ? -0.562 -32.625 -18.156 1 87.56 309 LEU A CA 1
ATOM 2371 C C . LEU A 1 309 ? -0.47 -34.156 -17.953 1 87.56 309 LEU A C 1
ATOM 2373 O O . LEU A 1 309 ? 0.616 -34.719 -18.047 1 87.56 309 LEU A O 1
ATOM 2377 N N . VAL A 1 310 ? -1.539 -34.781 -17.734 1 80.06 310 VAL A N 1
ATOM 2378 C CA . VAL A 1 310 ? -1.469 -36.219 -17.438 1 80.06 310 VAL A CA 1
ATOM 2379 C C . VAL A 1 310 ? -1.85 -37 -18.672 1 80.06 310 VAL A C 1
ATOM 2381 O O . VAL A 1 310 ? -1.103 -37.906 -19.109 1 80.06 310 VAL A O 1
ATOM 2384 N N . THR A 1 311 ? -3.064 -36.781 -19.234 1 71.81 311 THR A N 1
ATOM 2385 C CA . THR A 1 311 ? -3.492 -37.562 -20.391 1 71.81 311 THR A CA 1
ATOM 2386 C C . THR A 1 311 ? -2.877 -37.031 -21.672 1 71.81 311 THR A C 1
ATOM 2388 O O . THR A 1 311 ? -2.633 -37.781 -22.625 1 71.81 311 THR A O 1
ATOM 2391 N N . GLY A 1 312 ? -2.76 -35.75 -21.891 1 58.81 312 GLY A N 1
ATOM 2392 C CA . GLY A 1 312 ? -2.225 -35.188 -23.125 1 58.81 312 GLY A CA 1
ATOM 2393 C C . GLY A 1 312 ? -0.773 -35.562 -23.359 1 58.81 312 GLY A C 1
ATOM 2394 O O . GLY A 1 312 ? -0.168 -35.156 -24.344 1 58.81 312 GLY A O 1
ATOM 2395 N N . GLN A 1 313 ? -0.091 -35.969 -22.344 1 50.22 313 GLN A N 1
ATOM 2396 C CA . GLN A 1 313 ? 1.225 -36.531 -22.625 1 50.22 313 GLN A CA 1
ATOM 2397 C C . GLN A 1 313 ? 1.113 -37.812 -23.484 1 50.22 313 GLN A C 1
ATOM 2399 O O . GLN A 1 313 ? 0.526 -38.781 -23.062 1 50.22 313 GLN A O 1
ATOM 2404 N N . THR A 1 314 ? 0.597 -37.594 -24.641 1 37.78 314 THR A N 1
ATOM 2405 C CA . THR A 1 314 ? 0.738 -38.719 -25.562 1 37.78 314 THR A CA 1
ATOM 2406 C C . THR A 1 314 ? 2.146 -39.281 -25.484 1 37.78 314 THR A C 1
ATOM 2408 O O . THR A 1 314 ? 3.129 -38.594 -25.734 1 37.78 314 THR A O 1
ATOM 2411 N N . PHE A 1 315 ? 2.33 -40.25 -24.688 1 30.47 315 PHE A N 1
ATOM 2412 C CA . PHE A 1 315 ? 3.418 -41.188 -24.953 1 30.47 315 PHE A CA 1
ATOM 2413 C C . PHE A 1 315 ? 3.27 -41.812 -26.328 1 30.47 315 PHE A C 1
ATOM 2415 O O . PHE A 1 315 ? 2.152 -42.031 -26.812 1 30.47 315 PHE A O 1
ATOM 2422 N N . MET B 1 1 ? -41.562 -61.031 -3.619 1 30.09 1 MET B N 1
ATOM 2423 C CA . MET B 1 1 ? -42.344 -59.812 -3.676 1 30.09 1 MET B CA 1
ATOM 2424 C C . MET B 1 1 ? -41.625 -58.625 -3.025 1 30.09 1 MET B C 1
ATOM 2426 O O . MET B 1 1 ? -41.438 -58.594 -1.807 1 30.09 1 MET B O 1
ATOM 2430 N N . THR B 1 2 ? -40.531 -58.094 -3.67 1 34.34 2 THR B N 1
ATOM 2431 C CA . THR B 1 2 ? -39.5 -57.125 -3.301 1 34.34 2 THR B CA 1
ATOM 2432 C C . THR B 1 2 ? -40.156 -55.75 -3.014 1 34.34 2 THR B C 1
ATOM 2434 O O . THR B 1 2 ? -40.906 -55.219 -3.83 1 34.34 2 THR B O 1
ATOM 2437 N N . ASP B 1 3 ? -40.469 -55.375 -1.729 1 32.69 3 ASP B N 1
ATOM 2438 C CA . ASP B 1 3 ? -41.062 -54.156 -1.188 1 32.69 3 ASP B CA 1
ATOM 2439 C C . ASP B 1 3 ? -40.438 -52.906 -1.785 1 32.69 3 ASP B C 1
ATOM 2441 O O . ASP B 1 3 ? -39.219 -52.688 -1.645 1 32.69 3 ASP B O 1
ATOM 2445 N N . ARG B 1 4 ? -40.969 -52.375 -2.912 1 34.69 4 ARG B N 1
ATOM 2446 C CA . ARG B 1 4 ? -40.719 -51.125 -3.633 1 34.69 4 ARG B CA 1
ATOM 2447 C C . ARG B 1 4 ? -40.844 -49.906 -2.707 1 34.69 4 ARG B C 1
ATOM 2449 O O . ARG B 1 4 ? -41.938 -49.625 -2.211 1 34.69 4 ARG B O 1
ATOM 2456 N N . ILE B 1 5 ? -39.938 -49.594 -1.774 1 34.31 5 ILE B N 1
ATOM 2457 C CA . ILE B 1 5 ? -39.906 -48.438 -0.902 1 34.31 5 ILE B CA 1
ATOM 2458 C C . ILE B 1 5 ? -40.219 -47.188 -1.706 1 34.31 5 ILE B C 1
ATOM 2460 O O . ILE B 1 5 ? -39.469 -46.781 -2.596 1 34.31 5 ILE B O 1
ATOM 2464 N N . PHE B 1 6 ? -41.5 -46.906 -2.027 1 35.44 6 PHE B N 1
ATOM 2465 C CA . PHE B 1 6 ? -42 -45.656 -2.596 1 35.44 6 PHE B CA 1
ATOM 2466 C C . PHE B 1 6 ? -41.438 -44.438 -1.849 1 35.44 6 PHE B C 1
ATOM 2468 O O . PHE B 1 6 ? -41.594 -44.344 -0.632 1 35.44 6 PHE B O 1
ATOM 2475 N N . ARG B 1 7 ? -40.281 -43.969 -2.225 1 39.41 7 ARG B N 1
ATOM 2476 C CA . ARG B 1 7 ? -39.781 -42.688 -1.74 1 39.41 7 ARG B CA 1
ATOM 2477 C C . ARG B 1 7 ? -40.906 -41.656 -1.699 1 39.41 7 ARG B C 1
ATOM 2479 O O . ARG B 1 7 ? -41.531 -41.344 -2.73 1 39.41 7 ARG B O 1
ATOM 2486 N N . ILE B 1 8 ? -41.781 -41.656 -0.709 1 36.75 8 ILE B N 1
ATOM 2487 C CA . ILE B 1 8 ? -42.844 -40.656 -0.44 1 36.75 8 ILE B CA 1
ATOM 2488 C C . ILE B 1 8 ? -42.281 -39.281 -0.681 1 36.75 8 ILE B C 1
ATOM 2490 O O . ILE B 1 8 ? -41.312 -38.844 -0.026 1 36.75 8 ILE B O 1
ATOM 2494 N N . PHE B 1 9 ? -42.406 -38.75 -1.89 1 43.62 9 PHE B N 1
ATOM 2495 C CA 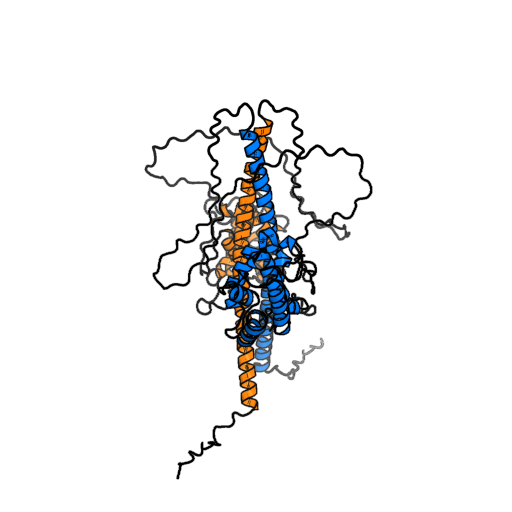. PHE B 1 9 ? -42.344 -37.344 -2.225 1 43.62 9 PHE B CA 1
ATOM 2496 C C . PHE B 1 9 ? -43.156 -36.5 -1.244 1 43.62 9 PHE B C 1
ATOM 2498 O O . PHE B 1 9 ? -44.375 -36.656 -1.16 1 43.62 9 PHE B O 1
ATOM 2505 N N . ASN B 1 10 ? -42.719 -36.438 0.038 1 40.75 10 ASN B N 1
ATOM 2506 C CA . ASN B 1 10 ? -43.469 -35.5 0.873 1 40.75 10 ASN B CA 1
ATOM 2507 C C . ASN B 1 10 ? -43.688 -34.156 0.152 1 40.75 10 ASN B C 1
ATOM 2509 O O . ASN B 1 10 ? -42.719 -33.438 -0.146 1 40.75 10 ASN B O 1
ATOM 2513 N N . PRO B 1 11 ? -44.75 -34 -0.497 1 46.44 11 PRO B N 1
ATOM 2514 C CA . PRO B 1 11 ? -45.125 -32.781 -1.192 1 46.44 11 PRO B CA 1
ATOM 2515 C C . PRO B 1 11 ? -44.938 -31.531 -0.333 1 46.44 11 PRO B C 1
ATOM 2517 O O . PRO B 1 11 ? -45.031 -30.422 -0.841 1 46.44 11 PRO B O 1
ATOM 2520 N N . GLY B 1 12 ? -45.281 -31.703 0.894 1 42.28 12 GLY B N 1
ATOM 2521 C CA . GLY B 1 12 ? -45.438 -30.531 1.73 1 42.28 12 GLY B CA 1
ATOM 2522 C C . GLY B 1 12 ? -44.125 -29.844 2.049 1 42.28 12 GLY B C 1
ATOM 2523 O O . GLY B 1 12 ? -44.031 -29.094 3.027 1 42.28 12 GLY B O 1
ATOM 2524 N N . GLU B 1 13 ? -43.031 -30.438 1.821 1 47.62 13 GLU B N 1
ATOM 2525 C CA . GLU B 1 13 ? -41.875 -29.641 2.154 1 47.62 13 GLU B CA 1
ATOM 2526 C C . GLU B 1 13 ? -42 -28.203 1.666 1 47.62 13 GLU B C 1
ATOM 2528 O O . GLU B 1 13 ? -42.438 -27.969 0.531 1 47.62 13 GLU B O 1
ATOM 2533 N N . PRO B 1 14 ? -42.469 -27.328 2.498 1 48.12 14 PRO B N 1
ATOM 2534 C CA . PRO B 1 14 ? -42.781 -25.984 2.035 1 48.12 14 PRO B CA 1
ATOM 2535 C C . PRO B 1 14 ? -41.969 -25.562 0.82 1 48.12 14 PRO B C 1
ATOM 2537 O O . PRO B 1 14 ? -40.75 -25.766 0.797 1 48.12 14 PRO B O 1
ATOM 2540 N N . LYS B 1 15 ? -42.344 -25.812 -0.421 1 52.47 15 LYS B N 1
ATOM 2541 C CA . LYS B 1 15 ? -41.781 -25.266 -1.65 1 52.47 15 LYS B CA 1
ATOM 2542 C C . LYS B 1 15 ? -41.156 -23.891 -1.405 1 52.47 15 LYS B C 1
ATOM 2544 O O . LYS B 1 15 ? -41.844 -22.938 -1.045 1 52.47 15 LYS B O 1
ATOM 2549 N N . GLU B 1 16 ? -40.062 -23.797 -0.738 1 61.06 16 GLU B N 1
ATOM 2550 C CA . GLU B 1 16 ? -39.5 -22.469 -0.56 1 61.06 16 GLU B CA 1
ATOM 2551 C C . GLU B 1 16 ? -39.875 -21.547 -1.714 1 61.06 16 GLU B C 1
ATOM 2553 O O . GLU B 1 16 ? -39.906 -21.969 -2.871 1 61.06 16 GLU B O 1
ATOM 2558 N N . ASN B 1 17 ? -40.906 -20.688 -1.438 1 74.44 17 ASN B N 1
ATOM 2559 C CA . ASN B 1 17 ? -41.281 -19.641 -2.377 1 74.44 17 ASN B CA 1
ATOM 2560 C C . ASN B 1 17 ? -40.125 -19.219 -3.254 1 74.44 17 ASN B C 1
ATOM 2562 O O . ASN B 1 17 ? -39.062 -18.828 -2.744 1 74.44 17 ASN B O 1
ATOM 2566 N N . PRO B 1 18 ? -40.219 -19.703 -4.508 1 86.94 18 PRO B N 1
ATOM 2567 C CA . PRO B 1 18 ? -39.125 -19.359 -5.426 1 86.94 18 PRO B CA 1
ATOM 2568 C C . PRO B 1 18 ? -38.625 -17.922 -5.227 1 86.94 18 PRO B C 1
ATOM 2570 O O . PRO B 1 18 ? -37.406 -17.672 -5.355 1 86.94 18 PRO B O 1
ATOM 2573 N N . VAL B 1 19 ? -39.469 -17.094 -5.016 1 88.94 19 VAL B N 1
ATOM 2574 C CA . VAL B 1 19 ? -39.094 -15.703 -4.781 1 88.94 19 VAL B CA 1
ATOM 2575 C C . VAL B 1 19 ? -38.25 -15.602 -3.521 1 88.94 19 VAL B C 1
ATOM 2577 O O . VAL B 1 19 ? -37.25 -14.891 -3.504 1 88.94 19 VAL B O 1
ATOM 2580 N N . GLU B 1 20 ? -38.688 -16.312 -2.516 1 87.81 20 GLU B N 1
ATOM 2581 C CA . GLU B 1 20 ? -37.938 -16.281 -1.265 1 87.81 20 GLU B CA 1
ATOM 2582 C C . GLU B 1 20 ? -36.562 -16.922 -1.43 1 87.81 20 GLU B C 1
ATOM 2584 O O . GLU B 1 20 ? -35.562 -16.453 -0.84 1 87.81 20 GLU B O 1
ATOM 2589 N N . ARG B 1 21 ? -36.469 -17.938 -2.158 1 88.69 21 ARG B N 1
ATOM 2590 C CA . ARG B 1 21 ? -35.219 -18.594 -2.428 1 88.69 21 ARG B CA 1
ATOM 2591 C C . ARG B 1 21 ? -34.281 -17.656 -3.188 1 88.69 21 ARG B C 1
ATOM 2593 O O . ARG B 1 21 ? -33.062 -17.594 -2.891 1 88.69 21 ARG B O 1
ATOM 2600 N N . ARG B 1 22 ? -34.844 -17.031 -4.191 1 90.38 22 ARG B N 1
ATOM 2601 C CA . ARG B 1 22 ? -34.031 -16.094 -4.965 1 90.38 22 ARG B CA 1
ATOM 2602 C C . ARG B 1 22 ? -33.531 -14.961 -4.082 1 90.38 22 ARG B C 1
ATOM 2604 O O . ARG B 1 22 ? -32.375 -14.539 -4.207 1 90.38 22 ARG B O 1
ATOM 2611 N N . ARG B 1 23 ? -34.375 -14.469 -3.25 1 89.75 23 ARG B N 1
ATOM 2612 C CA . ARG B 1 23 ? -34 -13.398 -2.342 1 89.75 23 ARG B CA 1
ATOM 2613 C C . ARG B 1 23 ? -32.875 -13.852 -1.402 1 89.75 23 ARG B C 1
ATOM 2615 O O . ARG B 1 23 ? -31.953 -13.094 -1.129 1 89.75 23 ARG B O 1
ATOM 2622 N N . ALA B 1 24 ? -33.062 -15.023 -0.908 1 90.06 24 ALA B N 1
ATOM 2623 C CA . ALA B 1 24 ? -32.031 -15.57 -0.015 1 90.06 24 ALA B CA 1
ATOM 2624 C C . ALA B 1 24 ? -30.688 -15.719 -0.733 1 90.06 24 ALA B C 1
ATOM 2626 O O . ALA B 1 24 ? -29.641 -15.461 -0.153 1 90.06 24 ALA B O 1
ATOM 2627 N N . GLN B 1 25 ? -30.75 -16.172 -1.937 1 89.31 25 GLN B N 1
ATOM 2628 C CA . GLN B 1 25 ? -29.547 -16.312 -2.734 1 89.31 25 GLN B CA 1
ATOM 2629 C C . GLN B 1 25 ? -28.875 -14.961 -2.963 1 89.31 25 GLN B C 1
ATOM 2631 O O . GLN B 1 25 ? -27.656 -14.844 -2.85 1 89.31 25 GLN B O 1
ATOM 2636 N N . LEU B 1 26 ? -29.609 -13.977 -3.248 1 89.75 26 LEU B N 1
ATOM 2637 C CA . LEU B 1 26 ? -29.078 -12.633 -3.471 1 89.75 26 LEU B CA 1
ATOM 2638 C C . LEU B 1 26 ? -28.469 -12.07 -2.195 1 89.75 26 LEU B C 1
ATOM 2640 O O . LEU B 1 26 ? -27.406 -11.43 -2.242 1 89.75 26 LEU B O 1
ATOM 2644 N N . ARG B 1 27 ? -29.203 -12.32 -1.14 1 90.12 27 ARG B N 1
ATOM 2645 C CA . ARG B 1 27 ? -28.688 -11.844 0.142 1 90.12 27 ARG B CA 1
ATOM 2646 C C . ARG B 1 27 ? -27.344 -12.484 0.46 1 90.12 27 ARG B C 1
ATOM 2648 O O . ARG B 1 27 ? -26.422 -11.805 0.912 1 90.12 27 ARG B O 1
ATOM 2655 N N . ARG B 1 28 ? -27.266 -13.742 0.239 1 88.88 28 ARG B N 1
ATOM 2656 C CA . ARG B 1 28 ? -26.016 -14.453 0.495 1 88.88 28 ARG B CA 1
ATOM 2657 C C . ARG B 1 28 ? -24.891 -13.938 -0.409 1 88.88 28 ARG B C 1
ATOM 2659 O O . ARG B 1 28 ? -23.766 -13.773 0.034 1 88.88 28 ARG B O 1
ATOM 2666 N N . ALA B 1 29 ? -25.188 -13.695 -1.596 1 88.44 29 ALA B N 1
ATOM 2667 C CA . ALA B 1 29 ? -24.203 -13.18 -2.551 1 88.44 29 ALA B CA 1
ATOM 2668 C C . ALA B 1 29 ? -23.719 -11.789 -2.139 1 88.44 29 ALA B C 1
ATOM 2670 O O . ALA B 1 29 ? -22.531 -11.484 -2.258 1 88.44 29 ALA B O 1
ATOM 2671 N N . GLN B 1 30 ? -24.656 -11.039 -1.672 1 88 30 GLN B N 1
ATOM 2672 C CA . GLN B 1 30 ? -24.297 -9.695 -1.251 1 88 30 GLN B CA 1
ATOM 2673 C C . GLN B 1 30 ? -23.422 -9.727 -0.003 1 88 30 GLN B C 1
ATOM 2675 O O . GLN B 1 30 ? -22.469 -8.945 0.114 1 88 30 GLN B O 1
ATOM 2680 N N . GLN B 1 31 ? -23.75 -10.57 0.829 1 89 31 GLN B N 1
ATOM 2681 C CA . GLN B 1 31 ? -22.953 -10.711 2.047 1 89 31 GLN B CA 1
ATOM 2682 C C . GLN B 1 31 ? -21.547 -11.188 1.73 1 89 31 GLN B C 1
ATOM 2684 O O . GLN B 1 31 ? -20.578 -10.688 2.295 1 89 31 GLN B O 1
ATOM 2689 N N . SER B 1 32 ? -21.469 -12.164 0.869 1 87.25 32 SER B N 1
ATOM 2690 C CA . SER B 1 32 ? -20.172 -12.68 0.461 1 87.25 32 SER B CA 1
ATOM 2691 C C . SER B 1 32 ? -19.328 -11.594 -0.214 1 87.25 32 SER B C 1
ATOM 2693 O O . SER B 1 32 ? -18.125 -11.484 0.042 1 87.25 32 SER B O 1
ATOM 2695 N N . TYR B 1 33 ? -19.969 -10.805 -0.984 1 89.88 33 TYR B N 1
ATOM 2696 C CA . TYR B 1 33 ? -19.25 -9.734 -1.672 1 89.88 33 TYR B CA 1
ATOM 2697 C C . TYR B 1 33 ? -18.734 -8.695 -0.681 1 89.88 33 TYR B C 1
ATOM 2699 O O . TYR B 1 33 ? -17.609 -8.219 -0.804 1 89.88 33 TYR B O 1
ATOM 2707 N N . ARG B 1 34 ? -19.547 -8.375 0.261 1 89.94 34 ARG B N 1
ATOM 2708 C CA . ARG B 1 34 ? -19.141 -7.426 1.29 1 89.94 34 ARG B CA 1
ATOM 2709 C C . ARG B 1 34 ? -17.953 -7.957 2.086 1 89.94 34 ARG B C 1
ATOM 2711 O O . ARG B 1 34 ? -17.031 -7.207 2.398 1 89.94 34 ARG B O 1
ATOM 2718 N N . GLY B 1 35 ? -18.062 -9.211 2.363 1 90.94 35 GLY B N 1
ATOM 2719 C CA . GLY B 1 35 ? -16.969 -9.836 3.076 1 90.94 35 GLY B CA 1
ATOM 2720 C C . GLY B 1 35 ? -15.656 -9.805 2.305 1 90.94 35 GLY B C 1
ATOM 2721 O O . GLY B 1 35 ? -14.602 -9.516 2.871 1 90.94 35 GLY B O 1
ATOM 2722 N N . ARG B 1 36 ? -15.719 -10.039 1.056 1 90.69 36 ARG B N 1
ATOM 2723 C CA . ARG B 1 36 ? -14.531 -10 0.21 1 90.69 36 ARG B CA 1
ATOM 2724 C C . ARG B 1 36 ? -13.984 -8.586 0.1 1 90.69 36 ARG B C 1
ATOM 2726 O O . ARG B 1 36 ? -12.766 -8.383 0.079 1 90.69 36 ARG B O 1
ATOM 2733 N N . LYS B 1 37 ? -14.898 -7.68 0.035 1 93.38 37 LYS B N 1
ATOM 2734 C CA . LYS B 1 37 ? -14.5 -6.277 -0.046 1 93.38 37 LYS B CA 1
ATOM 2735 C C . LYS B 1 37 ? -13.75 -5.844 1.211 1 93.38 37 LYS B C 1
ATOM 2737 O O . LYS B 1 37 ? -12.727 -5.152 1.125 1 93.38 37 LYS B O 1
ATOM 2742 N N . ASP B 1 38 ? -14.281 -6.262 2.318 1 93.94 38 ASP B N 1
ATOM 2743 C CA . ASP B 1 38 ? -13.641 -5.93 3.588 1 93.94 38 ASP B CA 1
ATOM 2744 C C . ASP B 1 38 ? -12.266 -6.59 3.701 1 93.94 38 ASP B C 1
ATOM 2746 O O . ASP B 1 38 ? -11.297 -5.945 4.102 1 93.94 38 ASP B O 1
ATOM 2750 N N . LYS B 1 39 ? -12.188 -7.793 3.34 1 93.31 39 LYS B N 1
ATOM 2751 C CA . LYS B 1 39 ? -10.914 -8.508 3.389 1 93.31 39 LYS B CA 1
ATOM 2752 C C . LYS B 1 39 ? -9.898 -7.887 2.432 1 93.31 39 LYS B C 1
ATOM 2754 O O . LYS B 1 39 ? -8.711 -7.785 2.756 1 93.31 39 LYS B O 1
ATOM 2759 N N . TYR B 1 40 ? -10.367 -7.516 1.307 1 95.12 40 TYR B N 1
ATOM 2760 C CA . TYR B 1 40 ? -9.516 -6.852 0.318 1 95.12 40 TYR B CA 1
ATOM 2761 C C . TYR B 1 40 ? -8.922 -5.57 0.884 1 95.12 40 TYR B C 1
ATOM 2763 O O . TYR B 1 40 ? -7.707 -5.355 0.798 1 95.12 40 TYR B O 1
ATOM 2771 N N . ALA B 1 41 ? -9.75 -4.742 1.443 1 95.44 41 ALA B N 1
ATOM 2772 C CA . ALA B 1 41 ? -9.289 -3.48 2.016 1 95.44 41 ALA B CA 1
ATOM 2773 C C . ALA B 1 41 ? -8.305 -3.721 3.154 1 95.44 41 ALA B C 1
ATOM 2775 O O . ALA B 1 41 ? -7.289 -3.031 3.258 1 95.44 41 ALA B O 1
ATOM 2776 N N . ARG B 1 42 ? -8.609 -4.684 3.965 1 94.94 42 ARG B N 1
ATOM 2777 C CA . ARG B 1 42 ? -7.715 -5.043 5.059 1 94.94 42 ARG B CA 1
ATOM 2778 C C . ARG B 1 42 ? -6.359 -5.496 4.531 1 94.94 42 ARG B C 1
ATOM 2780 O O . ARG B 1 42 ? -5.316 -5.109 5.062 1 94.94 42 ARG B O 1
ATOM 2787 N N . THR B 1 43 ? -6.367 -6.285 3.531 1 94.94 43 THR B N 1
ATOM 2788 C CA . THR B 1 43 ? -5.133 -6.781 2.93 1 94.94 43 THR B CA 1
ATOM 2789 C C . THR B 1 43 ? -4.336 -5.641 2.309 1 94.94 43 THR B C 1
ATOM 2791 O O . THR B 1 43 ? -3.107 -5.613 2.4 1 94.94 43 THR B O 1
ATOM 2794 N N . LEU B 1 44 ? -5.043 -4.699 1.703 1 96.25 44 LEU B N 1
ATOM 2795 C CA . LEU B 1 44 ? -4.383 -3.516 1.163 1 96.25 44 LEU B CA 1
ATOM 2796 C C . LEU B 1 44 ? -3.641 -2.76 2.26 1 96.25 44 LEU B C 1
ATOM 2798 O O . LEU B 1 44 ? -2.498 -2.338 2.062 1 96.25 44 LEU B O 1
ATOM 2802 N N . GLU B 1 45 ? -4.332 -2.592 3.361 1 96 45 GLU B N 1
ATOM 2803 C CA . GLU B 1 45 ? -3.715 -1.894 4.484 1 96 45 GLU B CA 1
ATOM 2804 C C . GLU B 1 45 ? -2.447 -2.604 4.949 1 96 45 GLU B C 1
ATOM 2806 O O . GLU B 1 45 ? -1.417 -1.963 5.172 1 96 45 GLU B O 1
ATOM 2811 N N . GLU B 1 46 ? -2.508 -3.877 5.047 1 94 46 GLU B N 1
ATOM 2812 C CA . GLU B 1 46 ? -1.374 -4.672 5.512 1 94 46 GLU B CA 1
ATOM 2813 C C . GLU B 1 46 ? -0.216 -4.613 4.52 1 94 46 GLU B C 1
ATOM 2815 O O . GLU B 1 46 ? 0.938 -4.434 4.914 1 94 46 GLU B O 1
ATOM 2820 N N . GLU B 1 47 ? -0.547 -4.77 3.285 1 94.94 47 GLU B N 1
ATOM 2821 C CA . GLU B 1 47 ? 0.487 -4.746 2.256 1 94.94 47 GLU B CA 1
ATOM 2822 C C . GLU B 1 47 ? 1.135 -3.367 2.156 1 94.94 47 GLU B C 1
ATOM 2824 O O . GLU B 1 47 ? 2.336 -3.256 1.898 1 94.94 47 GLU B O 1
ATOM 2829 N N . LEU B 1 48 ? 0.321 -2.373 2.266 1 95.75 48 LEU B N 1
ATOM 2830 C CA . LEU B 1 48 ? 0.875 -1.023 2.252 1 95.75 48 LEU B CA 1
ATOM 2831 C C . LEU B 1 48 ? 1.855 -0.827 3.404 1 95.75 48 LEU B C 1
ATOM 2833 O O . LEU B 1 48 ? 2.943 -0.276 3.211 1 95.75 48 LEU B O 1
ATOM 2837 N N . ALA B 1 49 ? 1.463 -1.231 4.586 1 93.94 49 ALA B N 1
ATOM 2838 C CA . ALA B 1 49 ? 2.344 -1.128 5.746 1 93.94 49 ALA B CA 1
ATOM 2839 C C . ALA B 1 49 ? 3.654 -1.872 5.508 1 93.94 49 ALA B C 1
ATOM 2841 O O . ALA B 1 49 ? 4.734 -1.349 5.797 1 93.94 49 ALA B O 1
ATOM 2842 N N . LYS B 1 50 ? 3.596 -3.051 4.984 1 93.44 50 LYS B N 1
ATOM 2843 C CA . LYS B 1 50 ? 4.785 -3.852 4.699 1 93.44 50 LYS B CA 1
ATOM 2844 C C . LYS B 1 50 ? 5.672 -3.17 3.664 1 93.44 50 LYS B C 1
ATOM 2846 O O . LYS B 1 50 ? 6.895 -3.133 3.814 1 93.44 50 LYS B O 1
ATOM 2851 N N . SER B 1 51 ? 5.016 -2.713 2.613 1 93.38 51 SER B N 1
ATOM 2852 C CA . SER B 1 51 ? 5.773 -2.047 1.558 1 93.38 51 SER B CA 1
ATOM 2853 C C . SER B 1 51 ? 6.473 -0.8 2.084 1 93.38 51 SER B C 1
ATOM 2855 O O . SER B 1 51 ? 7.625 -0.532 1.729 1 93.38 51 SER B O 1
ATOM 2857 N N . ARG B 1 52 ? 5.785 -0.077 2.908 1 91.69 52 ARG B N 1
ATOM 2858 C CA . ARG B 1 52 ? 6.375 1.121 3.496 1 91.69 52 ARG B CA 1
ATOM 2859 C C . ARG B 1 52 ? 7.543 0.764 4.41 1 91.69 52 ARG B C 1
ATOM 2861 O O . ARG B 1 52 ? 8.547 1.475 4.449 1 91.69 52 ARG B O 1
ATOM 2868 N N . ALA B 1 53 ? 7.422 -0.254 5.152 1 90.88 53 ALA B N 1
ATOM 2869 C CA . ALA B 1 53 ? 8.516 -0.733 5.996 1 90.88 53 ALA B CA 1
ATOM 2870 C C . ALA B 1 53 ? 9.734 -1.102 5.152 1 90.88 53 ALA B C 1
ATOM 2872 O O . ALA B 1 53 ? 10.859 -0.723 5.477 1 90.88 53 ALA B O 1
ATOM 2873 N N . ARG B 1 54 ? 9.516 -1.779 4.086 1 91.06 54 ARG B N 1
ATOM 2874 C CA . ARG B 1 54 ? 10.602 -2.184 3.201 1 91.06 54 ARG B CA 1
ATOM 2875 C C . ARG B 1 54 ? 11.242 -0.972 2.533 1 91.06 54 ARG B C 1
ATOM 2877 O O . ARG B 1 54 ? 12.469 -0.922 2.365 1 91.06 54 ARG B O 1
ATOM 2884 N N . GLU B 1 55 ? 10.391 -0.122 2.113 1 90.25 55 GLU B N 1
ATOM 2885 C CA . GLU B 1 55 ? 10.891 1.12 1.531 1 90.25 55 GLU B CA 1
ATOM 2886 C C . GLU B 1 55 ? 11.844 1.835 2.488 1 90.25 55 GLU B C 1
ATOM 2888 O O . GLU B 1 55 ? 12.914 2.289 2.084 1 90.25 55 GLU B O 1
ATOM 2893 N N . ALA B 1 56 ? 11.391 1.97 3.707 1 87.81 56 ALA B N 1
ATOM 2894 C CA . ALA B 1 56 ? 12.211 2.641 4.711 1 87.81 56 ALA B CA 1
ATOM 2895 C C . ALA B 1 56 ? 13.531 1.905 4.918 1 87.81 56 ALA B C 1
ATOM 2897 O O . ALA B 1 56 ? 14.586 2.533 5.023 1 87.81 56 ALA B O 1
ATOM 2898 N N . GLU B 1 57 ? 13.492 0.627 4.969 1 89.62 57 GLU B N 1
ATOM 2899 C CA . GLU B 1 57 ? 14.688 -0.191 5.145 1 89.62 57 GLU B CA 1
ATOM 2900 C C . GLU B 1 57 ? 15.648 -0.015 3.973 1 89.62 57 GLU B C 1
ATOM 2902 O O . GLU B 1 57 ? 16.859 0.158 4.176 1 89.62 57 GLU B O 1
ATOM 2907 N N . LEU B 1 58 ? 15.109 -0.068 2.828 1 91.19 58 LEU B N 1
ATOM 2908 C CA . LEU B 1 58 ? 15.922 0.083 1.629 1 91.19 58 LEU B CA 1
ATOM 2909 C C . LEU B 1 58 ? 16.531 1.479 1.558 1 91.19 58 LEU B C 1
ATOM 2911 O O . LEU B 1 58 ? 17.672 1.64 1.125 1 91.19 58 LEU B O 1
ATOM 2915 N N . ALA B 1 59 ? 15.719 2.439 1.917 1 89.06 59 ALA B N 1
ATOM 2916 C CA . ALA B 1 59 ? 16.234 3.809 1.924 1 89.06 59 ALA B CA 1
ATOM 2917 C C . ALA B 1 59 ? 17.422 3.945 2.873 1 89.06 59 ALA B C 1
ATOM 2919 O O . ALA B 1 59 ? 18.422 4.594 2.543 1 89.06 59 ALA B O 1
ATOM 2920 N N . ARG B 1 60 ? 17.344 3.35 4.008 1 88.81 60 ARG B N 1
ATOM 2921 C CA . ARG B 1 60 ? 18.438 3.357 4.969 1 88.81 60 ARG B CA 1
ATOM 2922 C C . ARG B 1 60 ? 19.656 2.643 4.406 1 88.81 60 ARG B C 1
ATOM 2924 O O . ARG B 1 60 ? 20.781 3.125 4.547 1 88.81 60 ARG B O 1
ATOM 2931 N N . GLU B 1 61 ? 19.375 1.571 3.832 1 92.38 61 GLU B N 1
ATOM 2932 C CA . GLU B 1 61 ? 20.469 0.809 3.23 1 92.38 61 GLU B CA 1
ATOM 2933 C C . GLU B 1 61 ? 21.172 1.612 2.135 1 92.38 61 GLU B C 1
ATOM 2935 O O . GLU B 1 61 ? 22.391 1.615 2.047 1 92.38 61 GLU B O 1
ATOM 2940 N N . CYS B 1 62 ? 20.438 2.219 1.343 1 92.69 62 CYS B N 1
ATOM 2941 C CA . CYS B 1 62 ? 21 3.049 0.283 1 92.69 62 CYS B CA 1
ATOM 2942 C C . CYS B 1 62 ? 21.875 4.152 0.86 1 92.69 62 CYS B C 1
ATOM 2944 O O . CYS B 1 62 ? 22.953 4.422 0.344 1 92.69 62 CYS B O 1
ATOM 2946 N N . GLU B 1 63 ? 21.359 4.734 1.876 1 90.5 63 GLU B N 1
ATOM 2947 C CA . GLU B 1 63 ? 22.141 5.793 2.51 1 90.5 63 GLU B CA 1
ATOM 2948 C C . GLU B 1 63 ? 23.453 5.258 3.049 1 90.5 63 GLU B C 1
ATOM 2950 O O . GLU B 1 63 ? 24.5 5.895 2.889 1 90.5 63 GLU B O 1
ATOM 2955 N N . GLN B 1 64 ? 23.453 4.141 3.646 1 92.94 64 GLN B N 1
ATOM 2956 C CA . GLN B 1 64 ? 24.656 3.51 4.18 1 92.94 64 GLN B CA 1
ATOM 2957 C C . GLN B 1 64 ? 25.625 3.139 3.061 1 92.94 64 GLN B C 1
ATOM 2959 O O . GLN B 1 64 ? 26.844 3.377 3.172 1 92.94 64 GLN B O 1
ATOM 2964 N N . LEU B 1 65 ? 25.078 2.586 2.062 1 95 65 LEU B N 1
ATOM 2965 C CA . LEU B 1 65 ? 25.906 2.184 0.926 1 95 65 LEU B CA 1
ATOM 2966 C C . LEU B 1 65 ? 26.516 3.4 0.235 1 95 65 LEU B C 1
ATOM 2968 O O . LEU B 1 65 ? 27.672 3.363 -0.197 1 95 65 LEU B O 1
ATOM 2972 N N . ARG B 1 66 ? 25.781 4.426 0.144 1 94.75 66 ARG B N 1
ATOM 2973 C CA . ARG B 1 66 ? 26.281 5.66 -0.444 1 94.75 66 ARG B CA 1
ATOM 2974 C C . ARG B 1 66 ? 27.438 6.223 0.379 1 94.75 66 ARG B C 1
ATOM 2976 O O . ARG B 1 66 ? 28.469 6.629 -0.175 1 94.75 66 ARG B O 1
ATOM 2983 N N . ALA B 1 67 ? 27.234 6.242 1.637 1 93.38 67 ALA B N 1
ATOM 2984 C CA . ALA B 1 67 ? 28.297 6.703 2.533 1 93.38 67 ALA B CA 1
ATOM 2985 C C . ALA B 1 67 ? 29.531 5.82 2.422 1 93.38 67 ALA B C 1
ATOM 2987 O O . ALA B 1 67 ? 30.656 6.32 2.383 1 93.38 67 ALA B O 1
ATOM 2988 N N . GLY B 1 68 ? 29.297 4.613 2.402 1 92.56 68 GLY B N 1
ATOM 2989 C CA . GLY B 1 68 ? 30.406 3.678 2.24 1 92.56 68 GLY B CA 1
ATOM 2990 C C . GLY B 1 68 ? 31.141 3.861 0.934 1 92.56 68 GLY B C 1
ATOM 2991 O O . GLY B 1 68 ? 32.375 3.85 0.912 1 92.56 68 GLY B O 1
ATOM 2992 N N . LEU B 1 69 ? 30.469 3.977 -0.049 1 93.69 69 LEU B N 1
ATOM 2993 C CA . LEU B 1 69 ? 31.078 4.164 -1.364 1 93.69 69 LEU B CA 1
ATOM 2994 C C . LEU B 1 69 ? 31.859 5.473 -1.422 1 93.69 69 LEU B C 1
ATOM 2996 O O . LEU B 1 69 ? 32.969 5.516 -1.967 1 93.69 69 LEU B O 1
ATOM 3000 N N . GLN B 1 70 ? 31.25 6.465 -0.937 1 93.44 70 GLN B N 1
ATOM 3001 C CA . GLN B 1 70 ? 31.938 7.75 -0.894 1 93.44 70 GLN B CA 1
ATOM 3002 C C . GLN B 1 70 ? 33.25 7.648 -0.12 1 93.44 70 GLN B C 1
ATOM 3004 O O . GLN B 1 70 ? 34.281 8.188 -0.547 1 93.44 70 GLN B O 1
ATOM 3009 N N . ASN B 1 71 ? 33.25 6.965 0.926 1 92.5 71 ASN B N 1
ATOM 3010 C CA . ASN B 1 71 ? 34.438 6.762 1.726 1 92.5 71 ASN B CA 1
ATOM 3011 C C . ASN B 1 71 ? 35.5 5.965 0.96 1 92.5 71 ASN B C 1
ATOM 3013 O O . ASN B 1 71 ? 36.688 6.297 0.999 1 92.5 71 ASN B O 1
ATOM 3017 N N . ALA B 1 72 ? 35.062 4.961 0.356 1 90.56 72 ALA B N 1
ATOM 3018 C CA . ALA B 1 72 ? 35.969 4.125 -0.417 1 90.56 72 ALA B CA 1
ATOM 3019 C C . ALA B 1 72 ? 36.594 4.914 -1.565 1 90.56 72 ALA B C 1
ATOM 3021 O O . ALA B 1 72 ? 37.781 4.797 -1.827 1 90.56 72 ALA B O 1
ATOM 3022 N N . LEU B 1 73 ? 35.844 5.699 -2.156 1 89.56 73 LEU B N 1
ATOM 3023 C CA . LEU B 1 73 ? 36.312 6.496 -3.277 1 89.56 73 LEU B CA 1
ATOM 3024 C C . LEU B 1 73 ? 37.312 7.562 -2.801 1 89.56 73 LEU B C 1
ATOM 3026 O O . LEU B 1 73 ? 38.281 7.871 -3.49 1 89.56 73 LEU B O 1
ATOM 3030 N N . GLN B 1 74 ? 37.031 8.07 -1.676 1 89.75 74 GLN B N 1
ATOM 3031 C CA . GLN B 1 74 ? 37.969 9.047 -1.096 1 89.75 74 GLN B CA 1
ATOM 3032 C C . GLN B 1 74 ? 39.312 8.406 -0.772 1 89.75 74 GLN B C 1
ATOM 3034 O O . GLN B 1 74 ? 40.375 9.008 -1.01 1 89.75 74 GLN B O 1
ATOM 3039 N N . GLN B 1 75 ? 39.344 7.246 -0.343 1 85.69 75 GLN B N 1
ATOM 3040 C CA . GLN B 1 75 ? 40.594 6.523 -0.021 1 85.69 75 GLN B CA 1
ATOM 3041 C C . GLN B 1 75 ? 41.375 6.184 -1.285 1 85.69 75 GLN B C 1
ATOM 3043 O O . GLN B 1 75 ? 42.594 6.23 -1.288 1 85.69 75 GLN B O 1
ATOM 3048 N N . LEU B 1 76 ? 40.688 5.871 -2.242 1 85.12 76 LEU B N 1
ATOM 3049 C CA . LEU B 1 76 ? 41.312 5.547 -3.512 1 85.12 76 LEU B CA 1
ATOM 3050 C C . LEU B 1 76 ? 41.969 6.785 -4.125 1 85.12 76 LEU B C 1
ATOM 3052 O O . LEU B 1 76 ? 43 6.684 -4.789 1 85.12 76 LEU B O 1
ATOM 3056 N N . SER B 1 77 ? 41.406 7.902 -3.945 1 81.88 77 SER B N 1
ATOM 3057 C CA . SER B 1 77 ? 41.938 9.141 -4.5 1 81.88 77 SER B CA 1
ATOM 3058 C C . SER B 1 77 ? 43.156 9.617 -3.715 1 81.88 77 SER B C 1
ATOM 3060 O O . SER B 1 77 ? 44.031 10.297 -4.262 1 81.88 77 SER B O 1
ATOM 3062 N N . GLN B 1 78 ? 43.375 9.367 -2.389 1 72.94 78 GLN B N 1
ATOM 3063 C CA . GLN B 1 78 ? 44.469 9.828 -1.549 1 72.94 78 GLN B CA 1
ATOM 3064 C C . GLN B 1 78 ? 45.656 8.875 -1.625 1 72.94 78 GLN B C 1
ATOM 3066 O O . GLN B 1 78 ? 46.75 9.203 -1.174 1 72.94 78 GLN B O 1
ATOM 3071 N N . GLY B 1 79 ? 45.625 7.688 -2.137 1 62.28 79 GLY B N 1
ATOM 3072 C CA . GLY B 1 79 ? 46.781 6.785 -2.207 1 62.28 79 GLY B CA 1
ATOM 3073 C C . GLY B 1 79 ? 47.812 7.211 -3.232 1 62.28 79 GLY B C 1
ATOM 3074 O O . GLY B 1 79 ? 47.531 8.047 -4.098 1 62.28 79 GLY B O 1
ATOM 3075 N N . PRO B 1 80 ? 49.219 7.102 -2.912 1 58.88 80 PRO B N 1
ATOM 3076 C CA . PRO B 1 80 ? 50.344 7.539 -3.74 1 58.88 80 PRO B CA 1
ATOM 3077 C C . PRO B 1 80 ? 50.125 7.262 -5.227 1 58.88 80 PRO B C 1
ATOM 3079 O O . PRO B 1 80 ? 50.75 7.91 -6.074 1 58.88 80 PRO B O 1
ATOM 3082 N N . ASN B 1 81 ? 49.812 6.086 -5.629 1 48.47 81 ASN B N 1
ATOM 3083 C CA . ASN B 1 81 ? 49.562 5.875 -7.055 1 48.47 81 ASN B CA 1
ATOM 3084 C C . ASN B 1 81 ? 48.344 6.621 -7.543 1 48.47 81 ASN B C 1
ATOM 3086 O O . ASN B 1 81 ? 47.375 6.004 -8 1 48.47 81 ASN B O 1
ATOM 3090 N N . SER B 1 82 ? 48 7.672 -6.883 1 48.47 82 SER B N 1
ATOM 3091 C CA . SER B 1 82 ? 46.969 8.5 -7.488 1 48.47 82 SER B CA 1
ATOM 3092 C C . SER B 1 82 ? 47.25 8.75 -8.961 1 48.47 82 SER B C 1
ATOM 3094 O O . SER B 1 82 ? 47.844 9.773 -9.32 1 48.47 82 SER B O 1
ATOM 3096 N N . THR B 1 83 ? 48.188 7.887 -9.633 1 39.97 83 THR B N 1
ATOM 3097 C CA . THR B 1 83 ? 48.156 8.164 -11.07 1 39.97 83 THR B CA 1
ATOM 3098 C C . THR B 1 83 ? 46.75 8.547 -11.523 1 39.97 83 THR B C 1
ATOM 3100 O O . THR B 1 83 ? 45.75 8.141 -10.914 1 39.97 83 THR B O 1
ATOM 3103 N N . ASP B 1 84 ? 46.719 9.359 -12.688 1 39.38 84 ASP B N 1
ATOM 3104 C CA . ASP B 1 84 ? 45.625 9.742 -13.578 1 39.38 84 ASP B CA 1
ATOM 3105 C C . ASP B 1 84 ? 44.656 8.586 -13.797 1 39.38 84 ASP B C 1
ATOM 3107 O O . ASP B 1 84 ? 44.75 7.879 -14.805 1 39.38 84 ASP B O 1
ATOM 3111 N N . THR B 1 85 ? 44.688 7.629 -13.047 1 36.31 85 THR B N 1
ATOM 3112 C CA . THR B 1 85 ? 43.75 6.609 -13.477 1 36.31 85 THR B CA 1
ATOM 3113 C C . THR B 1 85 ? 42.406 7.238 -13.859 1 36.31 85 THR B C 1
ATOM 3115 O O . THR B 1 85 ? 41.969 8.172 -13.195 1 36.31 85 THR B O 1
ATOM 3118 N N . GLY B 1 86 ? 42.125 7.371 -15.172 1 32.75 86 GLY B N 1
ATOM 3119 C CA . GLY B 1 86 ? 40.906 7.684 -15.859 1 32.75 86 GLY B CA 1
ATOM 3120 C C . GLY B 1 86 ? 39.656 7.293 -15.07 1 32.75 86 GLY B C 1
ATOM 3121 O O . GLY B 1 86 ? 38.875 6.457 -15.516 1 32.75 86 GLY B O 1
ATOM 3122 N N . PHE B 1 87 ? 39.812 7.148 -13.875 1 35.84 87 PHE B N 1
ATOM 3123 C CA . PHE B 1 87 ? 38.5 6.863 -13.297 1 35.84 87 PHE B CA 1
ATOM 3124 C C . PHE B 1 87 ? 37.438 7.809 -13.852 1 35.84 87 PHE B C 1
ATOM 3126 O O . PHE B 1 87 ? 37.5 9.016 -13.633 1 35.84 87 PHE B O 1
ATOM 3133 N N . ARG B 1 88 ? 36.938 7.504 -15.016 1 31.64 88 ARG B N 1
ATOM 3134 C CA . ARG B 1 88 ? 35.688 8.062 -15.477 1 31.64 88 ARG B CA 1
ATOM 3135 C C . ARG B 1 88 ? 34.75 8.367 -14.312 1 31.64 88 ARG B C 1
ATOM 3137 O O . ARG B 1 88 ? 34.625 7.57 -13.375 1 31.64 88 ARG B O 1
ATOM 3144 N N . GLU B 1 89 ? 34.531 9.594 -13.914 1 32.25 89 GLU B N 1
ATOM 3145 C CA . GLU B 1 89 ? 33.375 10.078 -13.172 1 32.25 89 GLU B CA 1
ATOM 3146 C C . GLU B 1 89 ? 32.188 9.109 -13.289 1 32.25 89 GLU B C 1
ATOM 3148 O O . GLU B 1 89 ? 31.562 9.039 -14.336 1 32.25 89 GLU B O 1
ATOM 3153 N N . ILE B 1 90 ? 32.375 7.848 -12.922 1 32.25 90 ILE B N 1
ATOM 3154 C CA . ILE B 1 90 ? 31.062 7.188 -12.867 1 32.25 90 ILE B CA 1
ATOM 3155 C C . ILE B 1 90 ? 30.016 8.164 -12.336 1 32.25 90 ILE B C 1
ATOM 3157 O O . ILE B 1 90 ? 30.016 8.516 -11.156 1 32.25 90 ILE B O 1
ATOM 3161 N N . ASN B 1 91 ? 29.672 9.203 -13.062 1 29.73 91 ASN B N 1
ATOM 3162 C CA . ASN B 1 91 ? 28.438 9.961 -12.836 1 29.73 91 ASN B CA 1
ATOM 3163 C C . ASN B 1 91 ? 27.297 9.055 -12.398 1 29.73 91 ASN B C 1
ATOM 3165 O O . ASN B 1 91 ? 26.719 8.344 -13.227 1 29.73 91 ASN B O 1
ATOM 3169 N N . TYR B 1 92 ? 27.5 8.305 -11.328 1 31.59 92 TYR B N 1
ATOM 3170 C CA . TYR B 1 92 ? 26.188 7.844 -10.891 1 31.59 92 TYR B CA 1
ATOM 3171 C C . TYR B 1 92 ? 25.141 8.938 -11.07 1 31.59 92 TYR B C 1
ATOM 3173 O O . TYR B 1 92 ? 25.297 10.047 -10.555 1 31.59 92 TYR B O 1
ATOM 3181 N N . PRO B 1 93 ? 24.547 9.039 -12.242 1 29.52 93 PRO B N 1
ATOM 3182 C CA . PRO B 1 93 ? 23.484 10.031 -12.273 1 29.52 93 PRO B CA 1
ATOM 3183 C C . PRO B 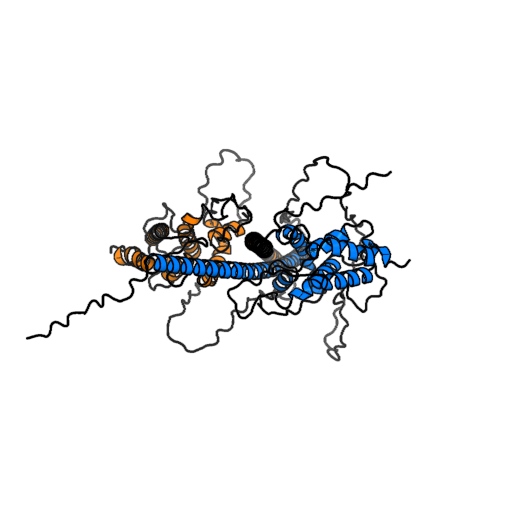1 93 ? 22.672 10.07 -10.969 1 29.52 93 PRO B C 1
ATOM 3185 O O . PRO B 1 93 ? 22.172 9.039 -10.531 1 29.52 93 PRO B O 1
ATOM 3188 N N . ILE B 1 94 ? 23.172 10.719 -9.922 1 30.06 94 ILE B N 1
ATOM 3189 C CA . ILE B 1 94 ? 22.094 11.125 -9.016 1 30.06 94 ILE B CA 1
ATOM 3190 C C . ILE B 1 94 ? 20.828 11.422 -9.82 1 30.06 94 ILE B C 1
ATOM 3192 O O . ILE B 1 94 ? 20.797 12.359 -10.617 1 30.06 94 ILE B O 1
ATOM 3196 N N . ASN B 1 95 ? 20.203 10.391 -10.469 1 27.08 95 ASN B N 1
ATOM 3197 C CA . ASN B 1 95 ? 18.891 10.734 -11.008 1 27.08 95 ASN B CA 1
ATOM 3198 C C . ASN B 1 95 ? 18.234 11.859 -10.211 1 27.08 95 ASN B C 1
ATOM 3200 O O . ASN B 1 95 ? 17.875 11.672 -9.047 1 27.08 95 ASN B O 1
ATOM 3204 N N . ASP B 1 96 ? 18.672 13.031 -10.352 1 26.55 96 ASP B N 1
ATOM 3205 C CA . ASP B 1 96 ? 17.812 14.148 -9.984 1 26.55 96 ASP B CA 1
ATOM 3206 C C . ASP B 1 96 ? 16.359 13.875 -10.359 1 26.55 96 ASP B C 1
ATOM 3208 O O . ASP B 1 96 ? 16.047 13.641 -11.531 1 26.55 96 ASP B O 1
ATOM 3212 N N . TYR B 1 97 ? 15.609 13.133 -9.594 1 22.7 97 TYR B N 1
ATOM 3213 C CA . TYR B 1 97 ? 14.172 13.234 -9.828 1 22.7 97 TYR B CA 1
ATOM 3214 C C . TYR B 1 97 ? 13.812 14.578 -10.438 1 22.7 97 TYR B C 1
ATOM 3216 O O . TYR B 1 97 ? 14.18 15.625 -9.906 1 22.7 97 TYR B O 1
ATOM 3224 N N . ALA B 1 98 ? 13.742 14.656 -11.766 1 24.33 98 ALA B N 1
ATOM 3225 C CA . ALA B 1 98 ? 13.25 15.766 -12.578 1 24.33 98 ALA B CA 1
ATOM 3226 C C . ALA B 1 98 ? 12.117 16.5 -11.867 1 24.33 98 ALA B C 1
ATOM 3228 O O . ALA B 1 98 ? 11.125 15.898 -11.477 1 24.33 98 ALA B O 1
ATOM 3229 N N . THR B 1 99 ? 12.367 17.531 -11.172 1 23.58 99 THR B N 1
ATOM 3230 C CA . THR B 1 99 ? 11.32 18.516 -10.875 1 23.58 99 THR B CA 1
ATOM 3231 C C . THR B 1 99 ? 10.5 18.812 -12.125 1 23.58 99 THR B C 1
ATOM 3233 O O . THR B 1 99 ? 11.055 19.062 -13.195 1 23.58 99 THR B O 1
ATOM 3236 N N . PRO B 1 100 ? 9.312 18.25 -12.336 1 21.89 100 PRO B N 1
ATOM 3237 C CA . PRO B 1 100 ? 8.484 18.75 -13.43 1 21.89 100 PRO B CA 1
ATOM 3238 C C . PRO B 1 100 ? 8.68 20.234 -13.703 1 21.89 100 PRO B C 1
ATOM 3240 O O . PRO B 1 100 ? 8.977 21 -12.781 1 21.89 100 PRO B O 1
ATOM 3243 N N . SER B 1 101 ? 9.164 20.5 -14.867 1 21.7 101 SER B N 1
ATOM 3244 C CA . SER B 1 101 ? 9.234 21.8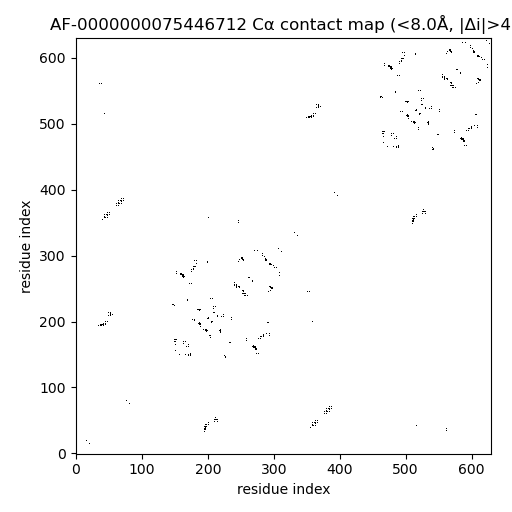59 -15.406 1 21.7 101 SER B CA 1
ATOM 3245 C C . SER B 1 101 ? 7.949 22.625 -15.141 1 21.7 101 SER B C 1
ATOM 3247 O O . SER B 1 101 ? 6.852 22.109 -15.383 1 21.7 101 SER B O 1
ATOM 3249 N N . ARG B 1 102 ? 8.031 23.656 -14.273 1 23.61 102 ARG B N 1
ATOM 3250 C CA . ARG B 1 102 ? 7.062 24.703 -13.992 1 23.61 102 ARG B CA 1
ATOM 3251 C C . ARG B 1 102 ? 6.578 25.375 -15.273 1 23.61 102 ARG B C 1
ATOM 3253 O O . ARG B 1 102 ? 7.348 26.047 -15.961 1 23.61 102 ARG B O 1
ATOM 3260 N N . THR B 1 103 ? 5.812 24.766 -16.109 1 20.33 103 THR B N 1
ATOM 3261 C CA . THR B 1 103 ? 5.133 25.656 -17.031 1 20.33 103 THR B CA 1
ATOM 3262 C C . THR B 1 103 ? 4.555 26.859 -16.297 1 20.33 103 THR B C 1
ATOM 3264 O O . THR B 1 103 ? 3.893 26.703 -15.266 1 20.33 103 THR B O 1
ATOM 3267 N N . THR B 1 104 ? 5.031 28.078 -16.641 1 21.45 104 THR B N 1
ATOM 3268 C CA . THR B 1 104 ? 4.859 29.484 -16.297 1 21.45 104 THR B CA 1
ATOM 3269 C C . THR B 1 104 ? 3.389 29.875 -16.359 1 21.45 104 THR B C 1
ATOM 3271 O O . THR B 1 104 ? 2.996 30.703 -17.188 1 21.45 104 THR B O 1
ATOM 3274 N N . GLY B 1 105 ? 2.318 29.141 -16.234 1 19.58 105 GLY B N 1
ATOM 3275 C CA . GLY B 1 105 ? 1.167 30.016 -16.359 1 19.58 105 GLY B CA 1
ATOM 3276 C C . GLY B 1 105 ? 1.212 31.203 -15.43 1 19.58 105 GLY B C 1
ATOM 3277 O O . GLY B 1 105 ? 1.938 31.188 -14.43 1 19.58 105 GLY B O 1
ATOM 3278 N N . SER B 1 106 ? 0.915 32.5 -15.789 1 21.16 106 SER B N 1
ATOM 3279 C CA . SER B 1 106 ? 0.906 33.875 -15.273 1 21.16 106 SER B CA 1
ATOM 3280 C C . SER B 1 106 ? 0.208 33.938 -13.914 1 21.16 106 SER B C 1
ATOM 3282 O O . SER B 1 106 ? 0.052 35.031 -13.352 1 21.16 106 SER B O 1
ATOM 3284 N N . SER B 1 107 ? -0.557 33.031 -13.414 1 20.7 107 SER B N 1
ATOM 3285 C CA . SER B 1 107 ? -1.42 33.75 -12.477 1 20.7 107 SER B CA 1
ATOM 3286 C C . SER B 1 107 ? -0.607 34.438 -11.375 1 20.7 107 SER B C 1
ATOM 3288 O O . SER B 1 107 ? 0.547 34.062 -11.141 1 20.7 107 SER B O 1
ATOM 3290 N N . SER B 1 108 ? -1.194 35.281 -10.477 1 20.81 108 SER B N 1
ATOM 3291 C CA . SER B 1 108 ? -0.884 36.312 -9.492 1 20.81 108 SER B CA 1
ATOM 3292 C C . SER B 1 108 ? 0.126 35.812 -8.469 1 20.81 108 SER B C 1
ATOM 3294 O O . SER B 1 108 ? 0.36 34.594 -8.352 1 20.81 108 SER B O 1
ATOM 3296 N N . GLY B 1 109 ? 0.404 36.531 -7.242 1 20.48 109 GLY B N 1
ATOM 3297 C CA . GLY B 1 109 ? 1.459 37.125 -6.445 1 20.48 109 GLY B CA 1
ATOM 3298 C C . GLY B 1 109 ? 2.088 36.156 -5.457 1 20.48 109 GLY B C 1
ATOM 3299 O O . GLY B 1 109 ? 3.023 36.531 -4.742 1 20.48 109 GLY B O 1
ATOM 3300 N N . ALA B 1 110 ? 1.336 35.094 -4.992 1 22.05 110 ALA B N 1
ATOM 3301 C CA . ALA B 1 110 ? 1.771 34.812 -3.623 1 22.05 110 ALA B CA 1
ATOM 3302 C C . ALA B 1 110 ? 3.197 34.281 -3.602 1 22.05 110 ALA B C 1
ATOM 3304 O O . ALA B 1 110 ? 3.592 33.531 -4.488 1 22.05 110 ALA B O 1
ATOM 3305 N N . SER B 1 111 ? 4.145 35.031 -2.984 1 22.09 111 SER B N 1
ATOM 3306 C CA . SER B 1 111 ? 5.598 34.969 -2.861 1 22.09 111 SER B CA 1
ATOM 3307 C C . SER B 1 111 ? 6.062 33.562 -2.527 1 22.09 111 SER B C 1
ATOM 3309 O O . SER B 1 111 ? 5.5 32.906 -1.647 1 22.09 111 SER B O 1
ATOM 3311 N N . PRO B 1 112 ? 6.621 32.844 -3.479 1 24.42 112 PRO B N 1
ATOM 3312 C CA . PRO B 1 112 ? 7.199 31.516 -3.309 1 24.42 112 PRO B CA 1
ATOM 3313 C C . PRO B 1 112 ? 8.211 31.453 -2.168 1 24.42 112 PRO B C 1
ATOM 3315 O O . PRO B 1 112 ? 8.961 32.406 -1.951 1 24.42 112 PRO B O 1
ATOM 3318 N N . MET B 1 113 ? 7.863 30.859 -1.056 1 21.27 113 MET B N 1
ATOM 3319 C CA . MET B 1 113 ? 8.727 30.734 0.112 1 21.27 113 MET B CA 1
ATOM 3320 C C . MET B 1 113 ? 10.141 30.328 -0.3 1 21.27 113 MET B C 1
ATOM 3322 O O . MET B 1 113 ? 10.344 29.234 -0.858 1 21.27 113 MET B O 1
ATOM 3326 N N . TYR B 1 114 ? 10.922 31.172 -0.894 1 22.02 114 TYR B N 1
ATOM 3327 C CA . TYR B 1 114 ? 12.344 31.016 -1.204 1 22.02 114 TYR B CA 1
ATOM 3328 C C . TYR B 1 114 ? 13.125 30.594 0.031 1 22.02 114 TYR B C 1
ATOM 3330 O O . TYR B 1 114 ? 13.281 31.375 0.974 1 22.02 114 TYR B O 1
ATOM 3338 N N . LEU B 1 115 ? 13.008 29.375 0.525 1 22.41 115 LEU B N 1
ATOM 3339 C CA . LEU B 1 115 ? 13.938 28.969 1.576 1 22.41 115 LEU B CA 1
ATOM 3340 C C . LEU B 1 115 ? 15.383 29.25 1.165 1 22.41 115 LEU B C 1
ATOM 3342 O O . LEU B 1 115 ? 15.82 28.828 0.092 1 22.41 115 LEU B O 1
ATOM 3346 N N . GLY B 1 116 ? 15.867 30.375 1.498 1 20.56 116 GLY B N 1
ATOM 3347 C CA . GLY B 1 116 ? 17.172 31 1.287 1 20.56 116 GLY B CA 1
ATOM 3348 C C . GLY B 1 116 ? 18.328 30.031 1.488 1 20.56 116 GLY B C 1
ATOM 3349 O O . GLY B 1 116 ? 18.234 29.094 2.289 1 20.56 116 GLY B O 1
ATOM 3350 N N . ASP B 1 117 ? 19.188 29.859 0.516 1 21.75 117 ASP B N 1
ATOM 3351 C CA . ASP B 1 117 ? 20.422 29.094 0.343 1 21.75 117 ASP B CA 1
ATOM 3352 C C . ASP B 1 117 ? 21.438 29.453 1.423 1 21.75 117 ASP B C 1
ATOM 3354 O O . ASP B 1 117 ? 21.953 30.562 1.453 1 21.75 117 ASP B O 1
ATOM 3358 N N . PRO B 1 118 ? 21.359 29.047 2.734 1 23.38 118 PRO B N 1
ATOM 3359 C CA . PRO B 1 118 ? 22.406 29.484 3.658 1 23.38 118 PRO B CA 1
ATOM 3360 C C . PRO B 1 118 ? 23.812 29.156 3.146 1 23.38 118 PRO B C 1
ATOM 3362 O O . PRO B 1 118 ? 23.984 28.266 2.314 1 23.38 118 PRO B O 1
ATOM 3365 N N . GLY B 1 119 ? 24.75 30.047 3.141 1 21.42 119 GLY B N 1
ATOM 3366 C CA . GLY B 1 119 ? 26.172 30.094 2.834 1 21.42 119 GLY B CA 1
ATOM 3367 C C . GLY B 1 119 ? 26.953 28.953 3.473 1 21.42 119 GLY B C 1
ATOM 3368 O O . GLY B 1 119 ? 26.531 28.406 4.492 1 21.42 119 GLY B O 1
ATOM 3369 N N . TYR B 1 120 ? 27.812 28.188 2.742 1 21.91 120 TYR B N 1
ATOM 3370 C CA . TYR B 1 120 ? 28.688 27.047 2.932 1 21.91 120 TYR B CA 1
ATOM 3371 C C . TYR B 1 120 ? 29.688 27.312 4.055 1 21.91 120 TYR B C 1
ATOM 3373 O O . TYR B 1 120 ? 30.703 27.984 3.854 1 21.91 120 TYR B O 1
ATOM 3381 N N . GLN B 1 121 ? 29.359 27.828 5.262 1 21.09 121 GLN B N 1
ATOM 3382 C CA . GLN B 1 121 ? 30.484 27.969 6.168 1 21.09 121 GLN B CA 1
ATOM 3383 C C . GLN B 1 121 ? 31.219 26.641 6.355 1 21.09 121 GLN B C 1
ATOM 3385 O O . GLN B 1 121 ? 30.59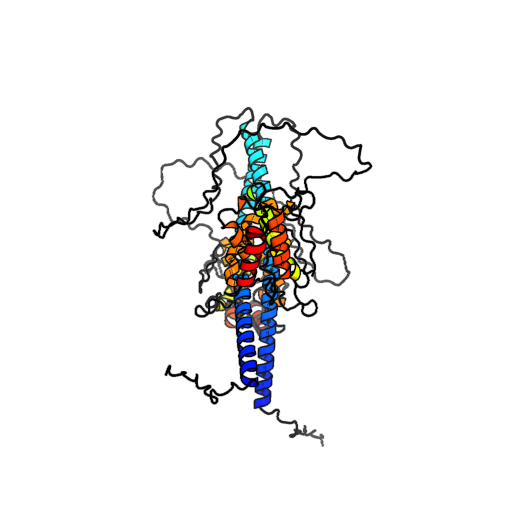4 25.578 6.375 1 21.09 121 GLN B O 1
ATOM 3390 N N . SER B 1 122 ? 32.594 26.578 6.152 1 22.14 122 SER B N 1
ATOM 3391 C CA . SER B 1 122 ? 33.625 25.562 6.242 1 22.14 122 SER B CA 1
ATOM 3392 C C . SER B 1 122 ? 33.656 24.906 7.613 1 22.14 122 SER B C 1
ATOM 3394 O O . SER B 1 122 ? 33.938 25.547 8.625 1 22.14 122 SER B O 1
ATOM 3396 N N . VAL B 1 123 ? 32.656 24.141 8 1 22.3 123 VAL B N 1
ATOM 3397 C CA . VAL B 1 123 ? 32.719 23.562 9.344 1 22.3 123 VAL B CA 1
ATOM 3398 C C . VAL B 1 123 ? 33.969 22.719 9.508 1 22.3 123 VAL B C 1
ATOM 3400 O O . VAL B 1 123 ? 34.281 21.906 8.648 1 22.3 123 VAL B O 1
ATOM 3403 N N . ASP B 1 124 ? 34.875 23.125 10.422 1 22.5 124 ASP B N 1
ATOM 3404 C CA . ASP B 1 124 ? 36.156 22.562 10.859 1 22.5 124 ASP B CA 1
ATOM 3405 C C . ASP B 1 124 ? 36.031 21.078 11.188 1 22.5 124 ASP B C 1
ATOM 3407 O O . ASP B 1 124 ? 35 20.641 11.695 1 22.5 124 ASP B O 1
ATOM 3411 N N . ILE B 1 125 ? 36.781 20.203 10.602 1 23.48 125 ILE B N 1
ATOM 3412 C CA . ILE B 1 125 ? 37 18.766 10.586 1 23.48 125 ILE B CA 1
ATOM 3413 C C . ILE B 1 125 ? 37.281 18.266 12 1 23.48 125 ILE B C 1
ATOM 3415 O O . ILE B 1 125 ? 38.312 18.609 12.586 1 23.48 125 ILE B O 1
ATOM 3419 N N . ILE B 1 126 ? 36.281 18.25 13 1 25.09 126 ILE B N 1
ATOM 3420 C CA . ILE B 1 126 ? 36.656 17.781 14.336 1 25.09 126 ILE B CA 1
ATOM 3421 C C . ILE B 1 126 ? 37.312 16.406 14.234 1 25.09 126 ILE B C 1
ATOM 3423 O O . ILE B 1 126 ? 36.812 15.508 13.555 1 25.09 126 ILE B O 1
ATOM 3427 N N . PRO B 1 127 ? 38.531 16.172 14.82 1 23.42 127 PRO B N 1
ATOM 3428 C CA . PRO B 1 127 ? 39.438 15.023 14.758 1 23.42 127 PRO B CA 1
ATOM 3429 C C . PRO B 1 127 ? 38.75 13.719 15.18 1 23.42 127 PRO B C 1
ATOM 3431 O O . PRO B 1 127 ? 37.688 13.742 15.805 1 23.42 127 PRO B O 1
ATOM 3434 N N . SER B 1 128 ? 39.406 12.531 14.945 1 23.66 128 SER B N 1
ATOM 3435 C CA . SER B 1 128 ? 39.156 11.094 14.938 1 23.66 128 SER B CA 1
ATOM 3436 C C . SER B 1 128 ? 38.875 10.578 16.344 1 23.66 128 SER B C 1
ATOM 3438 O O . SER B 1 128 ? 39.688 10.773 17.25 1 23.66 128 SER B O 1
ATOM 3440 N N . PRO B 1 129 ? 37.594 10.32 16.844 1 23.45 129 PRO B N 1
ATOM 3441 C CA . PRO B 1 129 ? 37.406 9.875 18.219 1 23.45 129 PRO B CA 1
ATOM 3442 C C . PRO B 1 129 ? 38.25 8.664 18.578 1 23.45 129 PRO B C 1
ATOM 3444 O O . PRO B 1 129 ? 38.562 7.836 17.719 1 23.45 129 PRO B O 1
ATOM 3447 N N . GLN B 1 130 ? 39.156 8.773 19.594 1 22.12 130 GLN B N 1
ATOM 3448 C CA . GLN B 1 130 ? 40.031 7.832 20.281 1 22.12 130 GLN B CA 1
ATOM 3449 C C . GLN B 1 130 ? 39.281 6.562 20.672 1 22.12 130 GLN B C 1
ATOM 3451 O O . GLN B 1 130 ? 38.094 6.605 20.938 1 22.12 130 GLN B O 1
ATOM 3456 N N . LEU B 1 131 ? 39.906 5.348 20.547 1 23.42 131 LEU B N 1
ATOM 3457 C CA . LEU B 1 131 ? 39.625 3.934 20.781 1 23.42 131 LEU B CA 1
ATOM 3458 C C . LEU B 1 131 ? 39.25 3.678 22.234 1 23.42 131 LEU B C 1
ATOM 3460 O O . LEU B 1 131 ? 40.094 3.83 23.125 1 23.42 131 LEU B O 1
ATOM 3464 N N . ILE B 1 132 ? 38.062 4.105 22.781 1 24.06 132 ILE B N 1
ATOM 3465 C CA . ILE B 1 132 ? 37.781 3.896 24.203 1 24.06 132 ILE B CA 1
ATOM 3466 C C . ILE B 1 132 ? 37.906 2.414 24.547 1 24.06 132 ILE B C 1
ATOM 3468 O O . ILE B 1 132 ? 37.406 1.557 23.812 1 24.06 132 ILE B O 1
ATOM 3472 N N . SER B 1 133 ? 38.875 2.02 25.438 1 22.41 133 SER B N 1
ATOM 3473 C CA . SER B 1 133 ? 39.312 0.797 26.109 1 22.41 133 SER B CA 1
ATOM 3474 C C . SER B 1 133 ? 38.125 0.09 26.781 1 22.41 133 SER B C 1
ATOM 3476 O O . SER B 1 133 ? 37.156 0.733 27.188 1 22.41 133 SER B O 1
ATOM 3478 N N . PRO B 1 134 ? 38.125 -1.367 26.953 1 23.81 134 PRO B N 1
ATOM 3479 C CA . PRO B 1 134 ? 37.125 -2.375 27.312 1 23.81 134 PRO B CA 1
ATOM 3480 C C . PRO B 1 134 ? 36.531 -2.182 28.719 1 23.81 134 PRO B C 1
ATOM 3482 O O . PRO B 1 134 ? 35.562 -2.828 29.078 1 23.81 134 PRO B O 1
ATOM 3485 N N . SER B 1 135 ? 37.375 -1.838 29.781 1 23.56 135 SER B N 1
ATOM 3486 C CA . SER B 1 135 ? 37.156 -2.242 31.156 1 23.56 135 SER B CA 1
ATOM 3487 C C . SER B 1 135 ? 35.812 -1.749 31.672 1 23.56 135 SER B C 1
ATOM 3489 O O . SER B 1 135 ? 35.281 -2.289 32.625 1 23.56 135 SER B O 1
ATOM 3491 N N . SER B 1 136 ? 35.688 -0.36 31.75 1 24.44 136 SER B N 1
ATOM 3492 C CA . SER B 1 136 ? 34.812 0.198 32.75 1 24.44 136 SER B CA 1
ATOM 3493 C C . SER B 1 136 ? 33.344 -0.109 32.438 1 24.44 136 SER B C 1
ATOM 3495 O O . SER B 1 136 ? 32.688 0.655 31.734 1 24.44 136 SER B O 1
ATOM 3497 N N . PHE B 1 137 ? 32.875 -1.347 32.219 1 25.5 137 PHE B N 1
ATOM 3498 C CA . PHE B 1 137 ? 31.562 -1.898 31.938 1 25.5 137 PHE B CA 1
ATOM 3499 C C . PHE B 1 137 ? 30.578 -1.488 33.031 1 25.5 137 PHE B C 1
ATOM 3501 O O . PHE B 1 137 ? 29.484 -2.061 33.125 1 25.5 137 PHE B O 1
ATOM 3508 N N . GLY B 1 138 ? 31.125 -1.103 34.25 1 23.59 138 GLY B N 1
ATOM 3509 C CA . GLY B 1 138 ? 30.266 -1.092 35.406 1 23.59 138 GLY B CA 1
ATOM 3510 C C . GLY B 1 138 ? 28.938 -0.417 35.188 1 23.59 138 GLY B C 1
ATOM 3511 O O . GLY B 1 138 ? 28.375 -0.511 34.094 1 23.59 138 GLY B O 1
ATOM 3512 N N . ASP B 1 139 ? 28.578 0.582 36.188 1 27 139 ASP B N 1
ATOM 3513 C CA . ASP B 1 139 ? 27.359 1.307 36.562 1 27 139 ASP B CA 1
ATOM 3514 C C . ASP B 1 139 ? 26.859 2.164 35.406 1 27 139 ASP B C 1
ATOM 3516 O O . ASP B 1 139 ? 27.516 3.139 35.031 1 27 139 ASP B O 1
ATOM 3520 N N . PHE B 1 140 ? 26.406 1.59 34.375 1 27.33 140 PHE B N 1
ATOM 3521 C CA . PHE B 1 140 ? 25.828 2.217 33.188 1 27.33 140 PHE B CA 1
ATOM 3522 C C . PHE B 1 140 ? 24.953 3.4 33.562 1 27.33 140 PHE B C 1
ATOM 3524 O O . PHE B 1 140 ? 23.797 3.221 33.969 1 27.33 140 PHE B O 1
ATOM 3531 N N . SER B 1 141 ? 25.391 4.402 34.312 1 28.27 141 SER B N 1
ATOM 3532 C CA . SER B 1 141 ? 24.828 5.73 34.531 1 28.27 141 SER B CA 1
ATOM 3533 C C . SER B 1 141 ? 24.188 6.285 33.281 1 28.27 141 SER B C 1
ATOM 3535 O O . SER B 1 141 ? 24.656 6.031 32.156 1 28.27 141 SER B O 1
ATOM 3537 N N . ASP B 1 142 ? 22.859 6.793 33.406 1 29.59 142 ASP B N 1
ATOM 3538 C CA . ASP B 1 142 ? 21.734 7.188 32.562 1 29.59 142 ASP B CA 1
ATOM 3539 C C . ASP B 1 142 ? 22.156 8.211 31.516 1 29.59 142 ASP B C 1
ATOM 3541 O O . ASP B 1 142 ? 22.438 9.367 31.828 1 29.59 142 ASP B O 1
ATOM 3545 N N . PRO B 1 143 ? 23.172 8.047 30.703 1 33.16 143 PRO B N 1
ATOM 3546 C CA . PRO B 1 143 ? 23.688 9.086 29.812 1 33.16 143 PRO B CA 1
ATOM 3547 C C . PRO B 1 143 ? 22.594 9.914 29.156 1 33.16 143 PRO B C 1
ATOM 3549 O O . PRO B 1 143 ? 21.562 9.367 28.734 1 33.16 143 PRO B O 1
ATOM 3552 N N . SER B 1 144 ? 22.297 11.219 29.516 1 32.16 144 SER B N 1
ATOM 3553 C CA . SER B 1 144 ? 21.484 12.344 29.062 1 32.16 144 SER B CA 1
ATOM 3554 C C . SER B 1 144 ? 21.531 12.477 27.547 1 32.16 144 SER B C 1
ATOM 3556 O O . SER B 1 144 ? 22.344 13.211 27 1 32.16 144 SER B O 1
ATOM 3558 N N . GLU B 1 145 ? 21.766 11.594 26.703 1 34.59 145 GLU B N 1
ATOM 3559 C CA . GLU B 1 145 ? 21.938 11.422 25.266 1 34.59 145 GLU B CA 1
ATOM 3560 C C . GLU B 1 145 ? 20.906 12.227 24.484 1 34.59 145 GLU B C 1
ATOM 3562 O O . GLU B 1 145 ? 19.766 12.383 24.922 1 34.59 145 GLU B O 1
ATOM 3567 N N . GLY B 1 146 ? 21.344 13.203 23.594 1 34.56 146 GLY B N 1
ATOM 3568 C CA . GLY B 1 146 ? 20.625 14.148 22.75 1 34.56 146 GLY B CA 1
ATOM 3569 C C . GLY B 1 146 ? 19.391 13.539 22.094 1 34.56 146 GLY B C 1
ATOM 3570 O O . GLY B 1 146 ? 19.422 13.195 20.906 1 34.56 146 GLY B O 1
ATOM 3571 N N . HIS B 1 147 ? 18.766 12.539 22.422 1 40.44 147 HIS B N 1
ATOM 3572 C CA . HIS B 1 147 ? 17.391 12.195 22.062 1 40.44 147 HIS B CA 1
ATOM 3573 C C . HIS B 1 147 ? 16.547 13.453 21.844 1 40.44 147 HIS B C 1
ATOM 3575 O O . HIS B 1 147 ? 16.406 14.273 22.75 1 40.44 147 HIS B O 1
ATOM 3581 N N . GLY B 1 148 ? 16.703 14.047 20.641 1 48.47 148 GLY B N 1
ATOM 3582 C CA . GLY B 1 148 ? 16.047 15.312 20.375 1 48.47 148 GLY B CA 1
ATOM 3583 C C . GLY B 1 148 ? 14.727 15.461 21.109 1 48.47 148 GLY B C 1
ATOM 3584 O O . GLY B 1 148 ? 13.898 14.547 21.078 1 48.47 148 GLY B O 1
ATOM 3585 N N . ALA B 1 149 ? 14.695 16.047 22.156 1 59.34 149 ALA B N 1
ATOM 3586 C CA . ALA B 1 149 ? 13.539 16.484 22.953 1 59.34 149 ALA B CA 1
ATOM 3587 C C . ALA B 1 149 ? 12.391 16.922 22.047 1 59.34 149 ALA B C 1
ATOM 3589 O O . ALA B 1 149 ? 12.617 17.375 20.922 1 59.34 149 ALA B O 1
ATOM 3590 N N . PRO B 1 150 ? 11.203 16.312 22.312 1 73.81 150 PRO B N 1
ATOM 3591 C CA . PRO B 1 150 ? 10.086 16.891 21.562 1 73.81 150 PRO B CA 1
ATOM 3592 C C . PRO B 1 150 ? 10.195 18.406 21.422 1 73.81 150 PRO B C 1
ATOM 3594 O O . PRO B 1 150 ? 10.719 19.078 22.328 1 73.81 150 PRO B O 1
ATOM 3597 N N . VAL B 1 151 ? 10 18.812 20.297 1 77.5 151 VAL B N 1
ATOM 3598 C CA . VAL B 1 151 ? 10.117 20.234 19.969 1 77.5 151 VAL B CA 1
ATOM 3599 C C . VAL B 1 151 ? 8.906 20.984 20.516 1 77.5 151 VAL B C 1
ATOM 3601 O O . VAL B 1 151 ? 9.055 22.031 21.156 1 77.5 151 VAL B O 1
ATOM 3604 N N . LEU B 1 152 ? 7.758 20.406 20.344 1 79.81 152 LEU B N 1
ATOM 3605 C CA . LEU B 1 152 ? 6.539 21.125 20.703 1 79.81 152 LEU B CA 1
ATOM 3606 C C . LEU B 1 152 ? 6.102 20.797 22.125 1 79.81 152 LEU B C 1
ATOM 3608 O O . LEU B 1 152 ? 5.379 21.562 22.75 1 79.81 152 LEU B O 1
ATOM 3612 N N . PHE B 1 153 ? 6.617 19.641 22.562 1 77.75 153 PHE B N 1
ATOM 3613 C CA . PHE B 1 153 ? 6.043 19.172 23.812 1 77.75 153 PHE B CA 1
ATOM 3614 C C . PHE B 1 153 ? 7.129 18.906 24.844 1 77.75 153 PHE B C 1
ATOM 3616 O O . PHE B 1 153 ? 6.926 18.141 25.797 1 77.75 153 PHE B O 1
ATOM 3623 N N . ASN B 1 154 ? 8.398 19.312 24.406 1 66.19 154 ASN B N 1
ATOM 3624 C CA . ASN B 1 154 ? 9.492 19.219 25.359 1 66.19 154 ASN B CA 1
ATOM 3625 C C . ASN B 1 154 ? 9.273 20.141 26.562 1 66.19 154 ASN B C 1
ATOM 3627 O O . ASN B 1 154 ? 8.992 21.328 26.391 1 66.19 154 ASN B O 1
ATOM 3631 N N . GLN B 1 155 ? 8.977 19.625 27.703 1 57.25 155 GLN B N 1
ATOM 3632 C CA . GLN B 1 155 ? 8.797 20.391 28.938 1 57.25 155 GLN B CA 1
ATOM 3633 C C . GLN B 1 155 ? 10.047 21.203 29.25 1 57.25 155 GLN B C 1
ATOM 3635 O O . GLN B 1 155 ? 9.969 22.234 29.922 1 57.25 155 GLN B O 1
ATOM 3640 N N . ARG B 1 156 ? 11.188 20.547 28.875 1 53.47 156 ARG B N 1
ATOM 3641 C CA . ARG B 1 156 ? 12.406 21.266 29.266 1 53.47 156 ARG B CA 1
ATOM 3642 C C . ARG B 1 156 ? 12.602 22.5 28.406 1 53.47 156 ARG B C 1
ATOM 3644 O O . ARG B 1 156 ? 13.508 23.297 28.656 1 53.47 156 ARG B O 1
ATOM 3651 N N . TYR B 1 157 ? 12.438 22.297 27.031 1 49.72 157 TYR B N 1
ATOM 3652 C CA . TYR B 1 157 ? 12.672 23.5 26.219 1 49.72 157 TYR B CA 1
ATOM 3653 C C . TYR B 1 157 ? 11.797 24.656 26.688 1 49.72 157 TYR B C 1
ATOM 3655 O O . TYR B 1 157 ? 10.633 24.453 27.031 1 49.72 157 TYR B O 1
ATOM 3663 N N . SER B 1 158 ? 12.414 25.625 27.156 1 48.53 158 SER B N 1
ATOM 3664 C CA . SER B 1 158 ? 11.984 26.938 27.656 1 48.53 158 SER B CA 1
ATOM 3665 C C . SER B 1 158 ? 10.898 27.531 26.766 1 48.53 158 SER B C 1
ATOM 3667 O O . SER B 1 158 ? 10.914 27.344 25.547 1 48.53 158 SER B O 1
ATOM 3669 N N . SER B 1 159 ? 9.68 27.906 27.281 1 55.16 159 SER B N 1
ATOM 3670 C CA . SER B 1 159 ? 8.57 28.812 26.984 1 55.16 159 SER B CA 1
ATOM 3671 C C . SER B 1 159 ? 8.969 29.875 25.969 1 55.16 159 SER B C 1
ATOM 3673 O O . SER B 1 159 ? 8.125 30.609 25.469 1 55.16 159 SER B O 1
ATOM 3675 N N . HIS B 1 160 ? 10.281 29.734 25.531 1 66.19 160 HIS B N 1
ATOM 3676 C CA . HIS B 1 160 ? 10.594 30.984 24.859 1 66.19 160 HIS B CA 1
ATOM 3677 C C . HIS B 1 160 ? 11.164 30.734 23.469 1 66.19 160 HIS B C 1
ATOM 3679 O O . HIS B 1 160 ? 11.633 31.656 22.797 1 66.19 160 HIS B O 1
ATOM 3685 N N . SER B 1 161 ? 10.992 29.391 22.984 1 83.94 161 SER B N 1
ATOM 3686 C CA . SER B 1 161 ? 11.586 29.188 21.672 1 83.94 161 SER B CA 1
ATOM 3687 C C . SER B 1 161 ? 10.578 29.469 20.562 1 83.94 161 SER B C 1
ATOM 3689 O O . SER B 1 161 ? 9.375 29.234 20.734 1 83.94 161 SER B O 1
ATOM 3691 N N . ARG B 1 162 ? 11.133 30.047 19.469 1 88.88 162 ARG B N 1
ATOM 3692 C CA . ARG B 1 162 ? 10.305 30.344 18.312 1 88.88 162 ARG B CA 1
ATOM 3693 C C . ARG B 1 162 ? 10.367 29.219 17.281 1 88.88 162 ARG B C 1
ATOM 3695 O O . ARG B 1 162 ? 11.367 28.484 17.219 1 88.88 162 ARG B O 1
ATOM 3702 N N . VAL B 1 163 ? 9.312 28.984 16.547 1 89.38 163 VAL B N 1
ATOM 3703 C CA . VAL B 1 163 ? 9.188 27.906 15.562 1 89.38 163 VAL B CA 1
ATOM 3704 C C . VAL B 1 163 ? 10.273 28.047 14.5 1 89.38 163 VAL B C 1
ATOM 3706 O O . VAL B 1 163 ? 10.773 27.047 13.977 1 89.38 163 VAL B O 1
ATOM 3709 N N . GLY B 1 164 ? 10.641 29.281 14.195 1 88.69 164 GLY B N 1
ATOM 3710 C CA . GLY B 1 164 ? 11.695 29.516 13.227 1 88.69 164 GLY B CA 1
ATOM 3711 C C . GLY B 1 164 ? 13.047 29 13.68 1 88.69 164 GLY B C 1
ATOM 3712 O O . GLY B 1 164 ? 13.961 28.828 12.867 1 88.69 164 GLY B O 1
ATOM 3713 N N . GLU B 1 165 ? 13.188 28.703 14.938 1 89.44 165 GLU B N 1
ATOM 3714 C CA . GLU B 1 165 ? 14.477 28.312 15.508 1 89.44 165 GLU B CA 1
ATOM 3715 C C . GLU B 1 165 ? 14.578 26.797 15.672 1 89.44 165 GLU B C 1
ATOM 3717 O O . GLU B 1 165 ? 15.625 26.281 16.062 1 89.44 165 GLU B O 1
ATOM 3722 N N . VAL B 1 166 ? 13.523 26.188 15.445 1 86.5 166 VAL B N 1
ATOM 3723 C CA . VAL B 1 166 ? 13.531 24.75 15.648 1 86.5 166 VAL B CA 1
ATOM 3724 C C . VAL B 1 166 ? 13.328 24.031 14.32 1 86.5 166 VAL B C 1
ATOM 3726 O O . VAL B 1 166 ? 13.039 24.656 13.305 1 86.5 166 VAL B O 1
ATOM 3729 N N . ASP B 1 167 ? 13.57 22.688 14.32 1 86.31 167 ASP B N 1
ATOM 3730 C CA . ASP B 1 167 ? 13.312 21.875 13.133 1 86.31 167 ASP B CA 1
ATOM 3731 C C . ASP B 1 167 ? 11.82 21.797 12.828 1 86.31 167 ASP B C 1
ATOM 3733 O O . ASP B 1 167 ? 11.062 21.141 13.555 1 86.31 167 ASP B O 1
ATOM 3737 N N . GLN B 1 168 ? 11.453 22.375 11.766 1 87 168 GLN B N 1
ATOM 3738 C CA . GLN B 1 168 ? 10.039 22.5 11.43 1 87 168 GLN B CA 1
ATOM 3739 C C . GLN B 1 168 ? 9.438 21.156 11.039 1 87 168 GLN B C 1
ATOM 3741 O O . GLN B 1 168 ? 8.227 20.969 11.156 1 87 168 GLN B O 1
ATOM 3746 N N . ILE B 1 169 ? 10.203 20.266 10.562 1 87.5 169 ILE B N 1
ATOM 3747 C CA . ILE B 1 169 ? 9.719 18.938 10.188 1 87.5 169 ILE B CA 1
ATOM 3748 C C . ILE B 1 169 ? 9.336 18.156 11.445 1 87.5 169 ILE B C 1
ATOM 3750 O O . ILE B 1 169 ? 8.258 17.562 11.5 1 87.5 169 ILE B O 1
ATOM 3754 N N . VAL B 1 170 ? 10.211 18.25 12.367 1 86.81 170 VAL B N 1
ATOM 3755 C CA . VAL B 1 170 ? 9.945 17.547 13.617 1 86.81 170 VAL B CA 1
ATOM 3756 C C . VAL B 1 170 ? 8.734 18.172 14.312 1 86.81 170 VAL B C 1
ATOM 3758 O O . VAL B 1 170 ? 7.855 17.453 14.797 1 86.81 170 VAL B O 1
ATOM 3761 N N . ALA B 1 171 ? 8.688 19.531 14.328 1 89.38 171 ALA B N 1
ATOM 3762 C CA . ALA B 1 171 ? 7.559 20.219 14.93 1 89.38 171 ALA B CA 1
ATOM 3763 C C . ALA B 1 171 ? 6.25 19.844 14.25 1 89.38 171 ALA B C 1
ATOM 3765 O O . ALA B 1 171 ? 5.238 19.609 14.914 1 89.38 171 ALA B O 1
ATOM 3766 N N . GLY B 1 172 ? 6.289 19.812 12.945 1 92.31 172 GLY B N 1
ATOM 3767 C CA . GLY B 1 172 ? 5.113 19.422 12.172 1 92.31 172 GLY B CA 1
ATOM 3768 C C . GLY B 1 172 ? 4.641 18.016 12.469 1 92.31 172 GLY B C 1
ATOM 3769 O O . GLY B 1 172 ? 3.441 17.781 12.641 1 92.31 172 GLY B O 1
ATOM 3770 N N . MET B 1 173 ? 5.531 17.062 12.547 1 91.56 173 MET B N 1
ATOM 3771 C CA . MET B 1 173 ? 5.191 15.68 12.859 1 91.56 173 MET B CA 1
ATOM 3772 C C . MET B 1 173 ? 4.566 15.562 14.242 1 91.56 173 MET B C 1
ATOM 3774 O O . MET B 1 173 ? 3.562 14.875 14.422 1 91.56 173 MET B O 1
ATOM 3778 N N . GLU B 1 174 ? 5.191 16.25 15.164 1 90.94 174 GLU B N 1
ATOM 3779 C CA . GLU B 1 174 ? 4.656 16.234 16.516 1 90.94 174 GLU B CA 1
ATOM 3780 C C . GLU B 1 174 ? 3.25 16.828 16.562 1 90.94 174 GLU B C 1
ATOM 3782 O O . GLU B 1 174 ? 2.375 16.297 17.266 1 90.94 174 GLU B O 1
ATOM 3787 N N . PHE B 1 175 ? 3.082 17.953 15.844 1 93.88 175 PHE B N 1
ATOM 3788 C CA . PHE B 1 175 ? 1.793 18.625 15.766 1 93.88 175 PHE B CA 1
ATOM 3789 C C . PHE B 1 175 ? 0.719 17.688 15.227 1 93.88 175 PHE B C 1
ATOM 3791 O O . PHE B 1 175 ? -0.346 17.547 15.828 1 93.88 175 PHE B O 1
ATOM 3798 N N . VAL B 1 176 ? 1.016 17 14.141 1 95.5 176 VAL B N 1
ATOM 3799 C CA . VAL B 1 176 ? 0.076 16.109 13.469 1 95.5 176 VAL B CA 1
ATOM 3800 C C . VAL B 1 176 ? -0.206 14.891 14.344 1 95.5 176 VAL B C 1
ATOM 3802 O O . VAL B 1 176 ? -1.363 14.508 14.539 1 95.5 176 VAL B O 1
ATOM 3805 N N . LEU B 1 177 ? 0.829 14.289 14.906 1 93.69 177 LEU B N 1
ATOM 3806 C CA . LEU B 1 177 ? 0.684 13.094 15.727 1 93.69 177 LEU B CA 1
ATOM 3807 C C . LEU B 1 177 ? -0.144 13.383 16.969 1 93.69 177 LEU B C 1
ATOM 3809 O O . LEU B 1 177 ? -0.892 12.523 17.438 1 93.69 177 LEU B O 1
ATOM 3813 N N . LYS B 1 178 ? 0.027 14.57 17.5 1 94 178 LYS B N 1
ATOM 3814 C CA . LYS B 1 178 ? -0.752 14.945 18.672 1 94 178 LYS B CA 1
ATOM 3815 C C . LYS B 1 178 ? -2.246 14.938 18.359 1 94 178 LYS B C 1
ATOM 3817 O O . LYS B 1 178 ? -3.045 14.43 19.156 1 94 178 LYS B O 1
ATOM 3822 N N . ILE B 1 179 ? -2.602 15.484 17.266 1 96.62 179 ILE B N 1
ATOM 3823 C CA . ILE B 1 179 ? -4.004 15.586 16.875 1 96.62 179 ILE B CA 1
ATOM 3824 C C . ILE B 1 179 ? -4.562 14.203 16.562 1 96.62 179 ILE B C 1
ATOM 3826 O O . ILE B 1 179 ? -5.766 13.961 16.688 1 96.62 179 ILE B O 1
ATOM 3830 N N . GLU B 1 180 ? -3.738 13.219 16.219 1 95.62 180 GLU B N 1
ATOM 3831 C CA . GLU B 1 180 ? -4.172 11.875 15.867 1 95.62 180 GLU B CA 1
ATOM 3832 C C . GLU B 1 180 ? -4.254 10.977 17.094 1 95.62 180 GLU B C 1
ATOM 3834 O O . GLU B 1 180 ? -4.691 9.828 17.016 1 95.62 180 GLU B O 1
ATOM 3839 N N . GLU B 1 181 ? -3.904 11.445 18.219 1 93.94 181 GLU B N 1
ATOM 3840 C CA . GLU B 1 181 ? -3.807 10.664 19.453 1 93.94 181 GLU B CA 1
ATOM 3841 C C . GLU B 1 181 ? -5.121 9.945 19.766 1 93.94 181 GLU B C 1
ATOM 3843 O O . GLU B 1 181 ? -5.121 8.789 20.172 1 93.94 181 GLU B O 1
ATOM 3848 N N . PRO B 1 182 ? -6.262 10.539 19.594 1 93.69 182 PRO B N 1
ATOM 3849 C CA . PRO B 1 182 ? -7.527 9.859 19.906 1 93.69 182 PRO B CA 1
ATOM 3850 C C . PRO B 1 182 ? -7.746 8.609 19.047 1 93.69 182 PRO B C 1
ATOM 3852 O O . PRO B 1 182 ? -8.539 7.742 19.422 1 93.69 182 PRO B O 1
ATOM 3855 N N . CYS B 1 183 ? -7.078 8.531 17.922 1 94.12 183 CYS B N 1
ATOM 3856 C CA . CYS B 1 183 ? -7.266 7.406 17 1 94.12 183 CYS B CA 1
ATOM 3857 C C . CYS B 1 183 ? -6.41 6.219 17.422 1 94.12 183 CYS B C 1
ATOM 3859 O O . CYS B 1 183 ? -6.598 5.105 16.922 1 94.12 183 CYS B O 1
ATOM 3861 N N . LEU B 1 184 ? -5.477 6.355 18.328 1 90.75 184 LEU B N 1
ATOM 3862 C CA . LEU B 1 184 ? -4.508 5.328 18.688 1 90.75 184 LEU B CA 1
ATOM 3863 C C . LEU B 1 184 ? -5.207 4.082 19.234 1 90.75 184 LEU B C 1
ATOM 3865 O O . LEU B 1 184 ? -4.75 2.961 19 1 90.75 184 LEU B O 1
ATOM 3869 N N . GLY B 1 185 ? -6.297 4.27 19.828 1 88.38 185 GLY B N 1
ATOM 3870 C CA . GLY B 1 185 ? -7.008 3.164 20.453 1 88.38 185 GLY B CA 1
ATOM 3871 C C . GLY B 1 185 ? -7.754 2.297 19.453 1 88.38 185 GLY B C 1
ATOM 3872 O O . GLY B 1 185 ? -8.211 1.205 19.797 1 88.38 185 GLY B O 1
ATOM 3873 N N . HIS B 1 186 ? -7.883 2.771 18.219 1 91.88 186 HIS B N 1
ATOM 3874 C CA . HIS B 1 186 ? -8.641 2.008 17.234 1 91.88 186 HIS B CA 1
ATOM 3875 C C . HIS B 1 186 ? -7.973 2.047 15.867 1 91.88 186 HIS B C 1
ATOM 3877 O O . HIS B 1 186 ? -8.648 1.969 14.836 1 91.88 186 HIS B O 1
ATOM 3883 N N . LEU B 1 187 ? -6.66 2.195 15.852 1 90.56 187 LEU B N 1
ATOM 3884 C CA . LEU B 1 187 ? -5.871 2.311 14.625 1 90.56 187 LEU B CA 1
ATOM 3885 C C . LEU B 1 187 ? -6.027 1.066 13.758 1 90.56 187 LEU B C 1
ATOM 3887 O O . LEU B 1 187 ? -6.102 1.167 12.531 1 90.56 187 LEU B O 1
ATOM 3891 N N . HIS B 1 188 ? -6.199 -0.062 14.398 1 87.31 188 HIS B N 1
ATOM 3892 C CA . HIS B 1 188 ? -6.195 -1.326 13.672 1 87.31 188 HIS B CA 1
ATOM 3893 C C . HIS B 1 188 ? -7.598 -1.921 13.602 1 87.31 188 HIS B C 1
ATOM 3895 O O . HIS B 1 188 ? -7.77 -3.064 13.172 1 87.31 188 HIS B O 1
ATOM 3901 N N . GLY B 1 189 ? -8.57 -1.163 14 1 87.81 189 GLY B N 1
ATOM 3902 C CA . GLY B 1 189 ? -9.953 -1.606 13.883 1 87.81 189 GLY B CA 1
ATOM 3903 C C . GLY B 1 189 ? -10.406 -2.447 15.062 1 87.81 189 GLY B C 1
ATOM 3904 O O . GLY B 1 189 ? -9.812 -2.387 16.141 1 87.81 189 GLY B O 1
ATOM 3905 N N . ASP B 1 190 ? -11.477 -3.068 14.844 1 87.06 190 ASP B N 1
ATOM 3906 C CA . ASP B 1 190 ? -12.094 -3.916 15.859 1 87.06 190 ASP B CA 1
ATOM 3907 C C . ASP B 1 190 ? -11.391 -5.27 15.945 1 87.06 190 ASP B C 1
ATOM 3909 O O . ASP B 1 190 ? -11.375 -6.023 14.969 1 87.06 190 ASP B O 1
ATOM 3913 N N . SER B 1 191 ? -10.859 -5.621 17.047 1 86 191 SER B N 1
ATOM 3914 C CA . SER B 1 191 ? -10.141 -6.879 17.234 1 86 191 SER B CA 1
ATOM 3915 C C . SER B 1 191 ? -11.07 -8.078 17.047 1 86 191 SER B C 1
ATOM 3917 O O . SER B 1 191 ? -10.609 -9.18 16.75 1 86 191 SER B O 1
ATOM 3919 N N . LYS B 1 192 ? -12.336 -7.832 17.188 1 89.94 192 LYS B N 1
ATOM 3920 C CA . LYS B 1 192 ? -13.312 -8.906 17.031 1 89.94 192 LYS B CA 1
ATOM 3921 C C . LYS B 1 192 ? -13.641 -9.156 15.562 1 89.94 192 LYS B C 1
ATOM 3923 O O . LYS B 1 192 ? -14.227 -10.18 15.219 1 89.94 192 LYS B O 1
ATOM 3928 N N . LYS B 1 193 ? -13.289 -8.219 14.773 1 90.94 193 LYS B N 1
ATOM 3929 C CA . LYS B 1 193 ? -13.492 -8.344 13.328 1 90.94 193 LYS B CA 1
ATOM 3930 C C . LYS B 1 193 ? -12.18 -8.18 12.57 1 90.94 193 LYS B C 1
ATOM 3932 O O . LYS B 1 193 ? -11.984 -7.191 11.859 1 90.94 193 LYS B O 1
ATOM 3937 N N . PRO B 1 194 ? -11.359 -9.18 12.617 1 88 194 PRO B N 1
ATOM 3938 C CA . PRO B 1 194 ? -10 -9.062 12.086 1 88 194 PRO B CA 1
ATOM 3939 C C . PRO B 1 194 ? -9.969 -8.953 10.562 1 88 194 PRO B C 1
ATOM 3941 O O . PRO B 1 194 ? -8.969 -8.523 9.992 1 88 194 PRO B O 1
ATOM 3944 N N . ASP B 1 195 ? -11.086 -9.32 9.922 1 89.75 195 ASP B N 1
ATOM 3945 C CA . ASP B 1 195 ? -11.094 -9.297 8.461 1 89.75 195 ASP B CA 1
ATOM 3946 C C . ASP B 1 195 ? -11.539 -7.93 7.941 1 89.75 195 ASP B C 1
ATOM 3948 O O . ASP B 1 195 ? -11.508 -7.68 6.734 1 89.75 195 ASP B O 1
ATOM 3952 N N . GLU B 1 196 ? -11.938 -7.062 8.844 1 93 196 GLU B N 1
ATOM 3953 C CA . GLU B 1 196 ? -12.344 -5.719 8.438 1 93 196 GLU B CA 1
ATOM 3954 C C . GLU B 1 196 ? -11.18 -4.742 8.516 1 93 196 GLU B C 1
ATOM 3956 O O . GLU B 1 196 ? -10.289 -4.887 9.359 1 93 196 GLU B O 1
ATOM 3961 N N . PRO B 1 197 ? -11.164 -3.812 7.66 1 94.5 197 PRO B N 1
ATOM 3962 C CA . PRO B 1 197 ? -10.078 -2.836 7.676 1 94.5 197 PRO B CA 1
ATOM 3963 C C . PRO B 1 197 ? -10.125 -1.916 8.898 1 94.5 197 PRO B C 1
ATOM 3965 O O . PRO B 1 197 ? -11.203 -1.688 9.453 1 94.5 197 PRO B O 1
ATOM 3968 N N . GLY B 1 198 ? -8.969 -1.43 9.297 1 93.69 198 GLY B N 1
ATOM 3969 C CA . GLY B 1 198 ? -8.891 -0.452 10.375 1 93.69 198 GLY B CA 1
ATOM 3970 C C . GLY B 1 198 ? -9.172 0.965 9.914 1 93.69 198 GLY B C 1
ATOM 3971 O O . GLY B 1 198 ? -9.508 1.832 10.719 1 93.69 198 GLY B O 1
ATOM 3972 N N . ASN B 1 199 ? -8.945 1.189 8.641 1 95.25 199 ASN B N 1
ATOM 3973 C CA . ASN B 1 199 ? -9.281 2.445 7.977 1 95.25 199 ASN B CA 1
ATOM 3974 C C . ASN B 1 199 ? -8.383 3.586 8.453 1 95.25 199 ASN B C 1
ATOM 3976 O O . ASN B 1 199 ? -8.773 4.754 8.406 1 95.25 199 ASN B O 1
ATOM 3980 N N . HIS B 1 200 ? -7.164 3.352 8.977 1 95.31 200 HIS B N 1
ATOM 3981 C CA . HIS B 1 200 ? -6.25 4.379 9.461 1 95.31 200 HIS B CA 1
ATOM 3982 C C . HIS B 1 200 ? -4.863 4.223 8.844 1 95.31 200 HIS B C 1
ATOM 3984 O O . HIS B 1 200 ? -3.893 4.805 9.336 1 95.31 200 HIS B O 1
ATOM 3990 N N . ALA B 1 201 ? -4.793 3.436 7.75 1 94.94 201 ALA B N 1
ATOM 3991 C CA . ALA B 1 201 ? -3.492 3.113 7.168 1 94.94 201 ALA B CA 1
ATOM 3992 C C . ALA B 1 201 ? -2.883 4.332 6.477 1 94.94 201 ALA B C 1
ATOM 3994 O O . ALA B 1 201 ? -1.695 4.332 6.141 1 94.94 201 ALA B O 1
ATOM 3995 N N . LEU B 1 202 ? -3.686 5.414 6.289 1 95.38 202 LEU B N 1
ATOM 3996 C CA . LEU B 1 202 ? -3.215 6.578 5.551 1 95.38 202 LEU B CA 1
ATOM 3997 C C . LEU B 1 202 ? -2.928 7.742 6.5 1 95.38 202 LEU B C 1
ATOM 3999 O O . LEU B 1 202 ? -2.764 8.883 6.059 1 95.38 202 LEU B O 1
ATOM 4003 N N . THR B 1 203 ? -2.844 7.484 7.77 1 94.06 203 THR B N 1
ATOM 4004 C CA . THR B 1 203 ? -2.539 8.484 8.789 1 94.06 203 THR B CA 1
ATOM 4005 C C . THR B 1 203 ? -1.035 8.555 9.039 1 94.06 203 THR B C 1
ATOM 4007 O O . THR B 1 203 ? -0.288 7.668 8.625 1 94.06 203 THR B O 1
ATOM 4010 N N . ALA B 1 204 ? -0.593 9.648 9.672 1 92.56 204 ALA B N 1
ATOM 4011 C CA . ALA B 1 204 ? 0.815 9.812 10.023 1 92.56 204 ALA B CA 1
ATOM 4012 C C . ALA B 1 204 ? 1.273 8.727 10.984 1 92.56 204 ALA B C 1
ATOM 4014 O O . ALA B 1 204 ? 2.371 8.18 10.844 1 92.56 204 ALA B O 1
ATOM 4015 N N . THR B 1 205 ? 0.453 8.422 11.938 1 91 205 THR B N 1
ATOM 4016 C CA . THR B 1 205 ? 0.776 7.418 12.953 1 91 205 THR B CA 1
ATOM 4017 C C . THR B 1 205 ? 1.05 6.062 12.305 1 91 205 THR B C 1
ATOM 4019 O O . THR B 1 205 ? 2.07 5.43 12.586 1 91 205 THR B O 1
ATOM 4022 N N . ALA B 1 206 ? 0.182 5.664 11.445 1 91.56 206 ALA B N 1
ATOM 4023 C CA . ALA B 1 206 ? 0.328 4.371 10.781 1 91.56 206 ALA B CA 1
ATOM 4024 C C . ALA B 1 206 ? 1.588 4.336 9.922 1 91.56 206 ALA B C 1
ATOM 4026 O O . ALA B 1 206 ? 2.311 3.336 9.914 1 91.56 206 ALA B O 1
ATOM 4027 N N . GLN B 1 207 ? 1.81 5.398 9.195 1 89.88 207 GLN B N 1
ATOM 4028 C CA . GLN B 1 207 ? 2.98 5.465 8.328 1 89.88 207 GLN B CA 1
ATOM 4029 C C . GLN B 1 207 ? 4.27 5.422 9.133 1 89.88 207 GLN B C 1
ATOM 4031 O O . GLN B 1 207 ? 5.234 4.762 8.742 1 89.88 207 GLN B O 1
ATOM 4036 N N . LEU B 1 208 ? 4.246 6.133 10.18 1 87.94 208 LEU B N 1
ATOM 4037 C CA . LEU B 1 208 ? 5.422 6.156 11.047 1 87.94 208 LEU B CA 1
ATOM 4038 C C . LEU B 1 208 ? 5.691 4.777 11.633 1 87.94 208 LEU B C 1
ATOM 4040 O O . LEU B 1 208 ? 6.844 4.332 11.68 1 87.94 208 LEU B O 1
ATOM 4044 N N . MET B 1 209 ? 4.727 4.145 12.094 1 87.81 209 MET B N 1
ATOM 4045 C CA . MET B 1 209 ? 4.871 2.799 12.641 1 87.81 209 MET B CA 1
ATOM 4046 C C . MET B 1 209 ? 5.445 1.844 11.602 1 87.81 209 MET B C 1
ATOM 4048 O O . MET B 1 209 ? 6.344 1.056 11.898 1 87.81 209 MET B O 1
ATOM 4052 N N . ALA B 1 210 ? 4.902 1.945 10.391 1 87.19 210 ALA B N 1
ATOM 4053 C CA . ALA B 1 210 ? 5.391 1.094 9.305 1 87.19 210 ALA B CA 1
ATOM 4054 C C . ALA B 1 210 ? 6.859 1.374 9.008 1 87.19 210 ALA B C 1
ATOM 4056 O O . ALA B 1 210 ? 7.652 0.446 8.836 1 87.19 210 ALA B O 1
ATOM 4057 N N . ALA B 1 211 ? 7.176 2.609 8.969 1 84.12 211 ALA B N 1
ATOM 4058 C CA . ALA B 1 211 ? 8.539 3.02 8.648 1 84.12 211 ALA B CA 1
ATOM 4059 C C . ALA B 1 211 ? 9.523 2.537 9.711 1 84.12 211 ALA B C 1
ATOM 4061 O O . ALA B 1 211 ? 10.695 2.301 9.414 1 84.12 211 ALA B O 1
ATOM 4062 N N . CYS B 1 212 ? 9.031 2.35 10.922 1 81.75 212 CYS B N 1
ATOM 4063 C CA . CYS B 1 212 ? 9.891 1.904 12.016 1 81.75 212 CYS B CA 1
ATOM 4064 C C . CYS B 1 212 ? 9.898 0.384 12.109 1 81.75 212 CYS B C 1
ATOM 4066 O O . CYS B 1 212 ? 10.531 -0.179 13.008 1 81.75 212 CYS B O 1
ATOM 4068 N N . GLY B 1 213 ? 9.195 -0.248 11.234 1 77.81 213 GLY B N 1
ATOM 4069 C CA . GLY B 1 213 ? 9.227 -1.7 11.172 1 77.81 213 GLY B CA 1
ATOM 4070 C C . GLY B 1 213 ? 8.133 -2.355 11.992 1 77.81 213 GLY B C 1
ATOM 4071 O O . GLY B 1 213 ? 8.141 -3.574 12.188 1 77.81 213 GLY B O 1
ATOM 4072 N N . ASP B 1 214 ? 7.355 -1.545 12.562 1 74.12 214 ASP B N 1
ATOM 4073 C CA . ASP B 1 214 ? 6.25 -2.1 13.336 1 74.12 214 ASP B CA 1
ATOM 4074 C C . ASP B 1 214 ? 5.035 -2.359 12.445 1 74.12 214 ASP B C 1
ATOM 4076 O O . ASP B 1 214 ? 4.266 -1.441 12.156 1 74.12 214 ASP B O 1
ATOM 4080 N N . THR B 1 215 ? 4.949 -3.535 12.008 1 69.62 215 THR B N 1
ATOM 4081 C CA . THR B 1 215 ? 3.801 -3.898 11.188 1 69.62 215 THR B CA 1
ATOM 4082 C C . THR B 1 215 ? 2.783 -4.699 11.992 1 69.62 215 THR B C 1
ATOM 4084 O O . THR B 1 215 ? 1.925 -5.375 11.422 1 69.62 215 THR B O 1
ATOM 4087 N N . SER B 1 216 ? 3.012 -4.422 13.398 1 65.94 216 SER B N 1
ATOM 4088 C CA . SER B 1 216 ? 2.098 -5.16 14.266 1 65.94 216 SER B CA 1
ATOM 4089 C C . SER B 1 216 ? 0.714 -4.516 14.281 1 65.94 216 SER B C 1
ATOM 4091 O O . SER B 1 216 ? 0.584 -3.303 14.102 1 65.94 216 SER B O 1
ATOM 4093 N N . HIS B 1 217 ? -0.272 -5.258 14.18 1 64.62 217 HIS B N 1
ATOM 4094 C CA . HIS B 1 217 ? -1.658 -4.809 14.227 1 64.62 217 HIS B CA 1
ATOM 4095 C C . HIS B 1 217 ? -2.133 -4.641 15.672 1 64.62 217 HIS B C 1
ATOM 4097 O O . HIS B 1 217 ? -3.102 -5.281 16.094 1 64.62 217 HIS B O 1
ATOM 4103 N N . THR B 1 218 ? -1.271 -3.977 16.484 1 62 218 THR B N 1
ATOM 4104 C CA . THR B 1 218 ? -1.715 -3.76 17.859 1 62 218 THR B CA 1
ATOM 4105 C C . THR B 1 218 ? -2.311 -2.363 18.016 1 62 218 THR B C 1
ATOM 4107 O O . THR B 1 218 ? -1.859 -1.413 17.375 1 62 218 THR B O 1
ATOM 4110 N N . ASN B 1 219 ? -3.402 -2.521 18.781 1 67.19 219 ASN B N 1
ATOM 4111 C CA . ASN B 1 219 ? -4.016 -1.253 19.156 1 67.19 219 ASN B CA 1
ATOM 4112 C C . ASN B 1 219 ? -3.275 -0.596 20.312 1 67.19 219 ASN B C 1
ATOM 4114 O O . ASN B 1 219 ? -2.857 -1.276 21.25 1 67.19 219 ASN B O 1
ATOM 4118 N N . ASN B 1 220 ? -2.729 0.539 20.219 1 62.81 220 ASN B N 1
ATOM 4119 C CA . ASN B 1 220 ? -2.049 1.401 21.172 1 62.81 220 ASN B CA 1
ATOM 4120 C C . ASN B 1 220 ? -0.533 1.347 21 1 62.81 220 ASN B C 1
ATOM 4122 O O . ASN B 1 220 ? 0.185 0.931 21.922 1 62.81 220 ASN B O 1
ATOM 4126 N N . PRO B 1 221 ? -0.184 1.61 19.844 1 65.12 221 PRO B N 1
ATOM 4127 C CA . PRO B 1 221 ? 1.26 1.55 19.609 1 65.12 221 PRO B CA 1
ATOM 4128 C C . PRO B 1 221 ? 2.025 2.65 20.344 1 65.12 221 PRO B C 1
ATOM 4130 O O . PRO B 1 221 ? 1.46 3.707 20.641 1 65.12 221 PRO B O 1
ATOM 4133 N N . ARG B 1 222 ? 3.186 2.305 20.891 1 63.72 222 ARG B N 1
ATOM 4134 C CA . ARG B 1 222 ? 4.098 3.332 21.391 1 63.72 222 ARG B CA 1
ATOM 4135 C C . ARG B 1 222 ? 4.805 4.039 20.234 1 63.72 222 ARG B C 1
ATOM 4137 O O . ARG B 1 222 ? 5.488 3.4 19.438 1 63.72 222 ARG B O 1
ATOM 4144 N N . LEU B 1 223 ? 4.348 5.242 19.969 1 68.25 223 LEU B N 1
ATOM 4145 C CA . LEU B 1 223 ? 4.977 6.008 18.891 1 68.25 223 LEU B CA 1
ATOM 4146 C C . LEU B 1 223 ? 6.445 6.281 19.203 1 68.25 223 LEU B C 1
ATOM 4148 O O . LEU B 1 223 ? 6.809 6.473 20.375 1 68.25 223 LEU B O 1
ATOM 4152 N N . PRO B 1 224 ? 7.207 6.039 18.141 1 60.72 224 PRO B N 1
ATOM 4153 C CA . PRO B 1 224 ? 8.633 6.305 18.359 1 60.72 224 PRO B CA 1
ATOM 4154 C C . PRO B 1 224 ? 8.898 7.75 18.781 1 60.72 224 PRO B C 1
ATOM 4156 O O . PRO B 1 224 ? 8.109 8.641 18.469 1 60.72 224 PRO B O 1
ATOM 4159 N N . SER B 1 225 ? 9.906 7.836 19.625 1 58.53 225 SER B N 1
ATOM 4160 C CA . SER B 1 225 ? 10.336 9.164 20.047 1 58.53 225 SER B CA 1
ATOM 4161 C C . SER B 1 225 ? 10.867 9.984 18.875 1 58.53 225 SER B C 1
ATOM 4163 O O . SER B 1 225 ? 11.164 9.43 17.812 1 58.53 225 SER B O 1
ATOM 4165 N N . SER B 1 226 ? 10.852 11.406 18.75 1 57.75 226 SER B N 1
ATOM 4166 C CA . SER B 1 226 ? 11.156 12.445 17.766 1 57.75 226 SER B CA 1
ATOM 4167 C C . SER B 1 226 ? 12.438 12.133 17.016 1 57.75 226 SER B C 1
ATOM 4169 O O . SER B 1 226 ? 12.531 12.367 15.812 1 57.75 226 SER B O 1
ATOM 4171 N N . PRO B 1 227 ? 13.531 11.727 17.578 1 50.31 227 PRO B N 1
ATOM 4172 C CA . PRO B 1 227 ? 14.789 11.555 16.859 1 50.31 227 PRO B CA 1
ATOM 4173 C C . PRO B 1 227 ? 14.664 10.609 15.656 1 50.31 227 PRO B C 1
ATOM 4175 O O . PRO B 1 227 ? 15.422 10.727 14.695 1 50.31 227 PRO B O 1
ATOM 4178 N N . ALA B 1 228 ? 13.656 9.867 15.703 1 55.94 228 ALA B N 1
ATOM 4179 C CA . ALA B 1 228 ? 13.586 8.789 14.719 1 55.94 228 ALA B CA 1
ATOM 4180 C C . ALA B 1 228 ? 12.977 9.289 13.406 1 55.94 228 ALA B C 1
ATOM 4182 O O . ALA B 1 228 ? 12.961 8.562 12.414 1 55.94 228 ALA B O 1
ATOM 4183 N N . PHE B 1 229 ? 12.609 10.609 13.523 1 58.94 229 PHE B N 1
ATOM 4184 C CA . PHE B 1 229 ? 11.93 11.141 12.344 1 58.94 229 PHE B CA 1
ATOM 4185 C C . PHE B 1 229 ? 12.945 11.609 11.305 1 58.94 229 PHE B C 1
ATOM 4187 O O . PHE B 1 229 ? 12.562 12.039 10.211 1 58.94 229 PHE B O 1
ATOM 4194 N N . GLY B 1 230 ? 14.078 11.664 11.578 1 51.88 230 GLY B N 1
ATOM 4195 C CA . GLY B 1 230 ? 15.078 12.312 10.75 1 51.88 230 GLY B CA 1
ATOM 4196 C C . GLY B 1 230 ? 14.852 12.117 9.266 1 51.88 230 GLY B C 1
ATOM 4197 O O . GLY B 1 230 ? 14.688 13.086 8.523 1 51.88 230 GLY B O 1
ATOM 4198 N N . ASN B 1 231 ? 15.273 11.148 8.625 1 56.53 231 ASN B N 1
ATOM 4199 C CA . ASN B 1 231 ? 15.344 11.125 7.168 1 56.53 231 ASN B CA 1
ATOM 4200 C C . ASN B 1 231 ? 13.969 10.883 6.547 1 56.53 231 ASN B C 1
ATOM 4202 O O . ASN B 1 231 ? 13.766 11.148 5.359 1 56.53 231 ASN B O 1
ATOM 4206 N N . THR B 1 232 ? 12.953 10.523 7.195 1 61.53 232 THR B N 1
ATOM 4207 C CA . THR B 1 232 ? 11.68 10.102 6.629 1 61.53 232 THR B CA 1
ATOM 4208 C C . THR B 1 232 ? 10.625 11.188 6.797 1 61.53 232 THR B C 1
ATOM 4210 O O . THR B 1 232 ? 9.734 11.336 5.961 1 61.53 232 THR B O 1
ATOM 4213 N N . PRO B 1 233 ? 10.758 12.242 7.496 1 63.84 233 PRO B N 1
ATOM 4214 C CA . PRO B 1 233 ? 9.578 12.992 7.91 1 63.84 233 PRO B CA 1
ATOM 4215 C C . PRO B 1 233 ? 9.117 14.008 6.855 1 63.84 233 PRO B C 1
ATOM 4217 O O . PRO B 1 233 ? 7.918 14.18 6.641 1 63.84 233 PRO B O 1
ATOM 4220 N N . SER B 1 234 ? 10.117 14.547 6.09 1 78.12 234 SER B N 1
ATOM 4221 C CA . SER B 1 234 ? 9.594 15.562 5.18 1 78.12 234 SER B CA 1
ATOM 4222 C C . SER B 1 234 ? 8.758 14.938 4.074 1 78.12 234 SER B C 1
ATOM 4224 O O . SER B 1 234 ? 7.707 15.469 3.707 1 78.12 234 SER B O 1
ATOM 4226 N N . THR B 1 235 ? 9.273 13.805 3.613 1 82.44 235 THR B N 1
ATOM 4227 C CA . THR B 1 235 ? 8.555 13.133 2.537 1 82.44 235 THR B CA 1
ATOM 4228 C C . THR B 1 235 ? 7.219 12.594 3.031 1 82.44 235 THR B C 1
ATOM 4230 O O . THR B 1 235 ? 6.23 12.594 2.293 1 82.44 235 THR B O 1
ATOM 4233 N N . MET B 1 236 ? 7.23 12.25 4.242 1 87.62 236 MET B N 1
ATOM 4234 C CA . MET B 1 236 ? 6 11.711 4.816 1 87.62 236 MET B CA 1
ATOM 4235 C C . MET B 1 236 ? 4.934 12.797 4.934 1 87.62 236 MET B C 1
ATOM 4237 O O . MET B 1 236 ? 3.773 12.57 4.594 1 87.62 236 MET B O 1
ATOM 4241 N N . LEU B 1 237 ? 5.312 14.008 5.391 1 91.5 237 LEU B N 1
ATOM 4242 C CA . LEU B 1 237 ? 4.363 15.102 5.539 1 91.5 237 LEU B CA 1
ATOM 4243 C C . LEU B 1 237 ? 3.83 15.555 4.184 1 91.5 237 LEU B C 1
ATOM 4245 O O . LEU B 1 237 ? 2.639 15.836 4.043 1 91.5 237 LEU B O 1
ATOM 4249 N N . GLU B 1 238 ? 4.762 15.547 3.23 1 91.19 238 GLU B N 1
ATOM 4250 C CA . GLU B 1 238 ? 4.355 15.914 1.877 1 91.19 238 GLU B CA 1
ATOM 4251 C C . GLU B 1 238 ? 3.354 14.914 1.307 1 91.19 238 GLU B C 1
ATOM 4253 O O . GLU B 1 238 ? 2.369 15.305 0.678 1 91.19 238 GLU B O 1
ATOM 4258 N N . ARG B 1 239 ? 3.645 13.703 1.527 1 90.25 239 ARG B N 1
ATOM 4259 C CA . ARG B 1 239 ? 2.738 12.656 1.067 1 90.25 239 ARG B CA 1
ATOM 4260 C C . ARG B 1 239 ? 1.377 12.773 1.745 1 90.25 239 ARG B C 1
ATOM 4262 O O . ARG B 1 239 ? 0.339 12.656 1.09 1 90.25 239 ARG B O 1
ATOM 4269 N N . LEU B 1 240 ? 1.353 13.016 3.01 1 93.88 240 LEU B N 1
ATOM 4270 C CA . LEU B 1 240 ? 0.113 13.172 3.764 1 93.88 240 LEU B CA 1
ATOM 4271 C C . LEU B 1 240 ? -0.702 14.344 3.232 1 93.88 240 LEU B C 1
ATOM 4273 O O . LEU B 1 240 ? -1.926 14.25 3.111 1 93.88 240 LEU B O 1
ATOM 4277 N N . LEU B 1 241 ? 0.012 15.391 2.938 1 94.5 241 LEU B N 1
ATOM 4278 C CA . LEU B 1 241 ? -0.667 16.578 2.438 1 94.5 241 LEU B CA 1
ATOM 4279 C C . LEU B 1 241 ? -1.298 16.312 1.074 1 94.5 241 LEU B C 1
ATOM 4281 O O . LEU B 1 241 ? -2.408 16.781 0.799 1 94.5 241 LEU B O 1
ATOM 4285 N N . THR B 1 242 ? -0.598 15.555 0.279 1 92.25 242 THR B N 1
ATOM 4286 C CA . THR B 1 242 ? -1.099 15.211 -1.046 1 92.25 242 THR B CA 1
ATOM 4287 C C . THR B 1 242 ? -2.35 14.336 -0.941 1 92.25 242 THR B C 1
ATOM 4289 O O . THR B 1 242 ? -3.266 14.461 -1.757 1 92.25 242 THR B O 1
ATOM 4292 N N . LEU B 1 243 ? -2.443 13.555 0.098 1 91.94 243 LEU B N 1
ATOM 4293 C CA . LEU B 1 243 ? -3.529 12.594 0.264 1 91.94 243 LEU B CA 1
ATOM 4294 C C . LEU B 1 243 ? -4.719 13.242 0.97 1 91.94 243 LEU B C 1
ATOM 4296 O O . LEU B 1 243 ? -5.844 12.734 0.882 1 91.94 243 LEU B O 1
ATOM 4300 N N . ALA B 1 244 ? -4.566 14.305 1.645 1 92.5 244 ALA B N 1
ATOM 4301 C CA . ALA B 1 244 ? -5.512 14.883 2.596 1 92.5 244 ALA B CA 1
ATOM 4302 C C . ALA B 1 244 ? -6.836 15.227 1.916 1 92.5 244 ALA B C 1
ATOM 4304 O O . ALA B 1 244 ? -7.906 14.953 2.459 1 92.5 244 ALA B O 1
ATOM 4305 N N . PRO B 1 245 ? -6.852 15.75 0.668 1 88.44 245 PRO B N 1
ATOM 4306 C CA . PRO B 1 245 ? -8.117 16.094 0.03 1 88.44 245 PRO B CA 1
ATOM 4307 C C . PRO B 1 245 ? -9.008 14.883 -0.221 1 88.44 245 PRO B C 1
ATOM 4309 O O . PRO B 1 245 ? -10.234 15.016 -0.276 1 88.44 245 PRO B O 1
ATOM 4312 N N . ASP B 1 246 ? -8.43 13.766 -0.307 1 86.12 246 ASP B N 1
ATOM 4313 C CA . ASP B 1 246 ? -9.18 12.547 -0.589 1 86.12 246 ASP B CA 1
ATOM 4314 C C . ASP B 1 246 ? -9.742 11.938 0.694 1 86.12 246 ASP B C 1
ATOM 4316 O O . ASP B 1 246 ? -10.594 11.047 0.644 1 86.12 246 ASP B O 1
ATOM 4320 N N . LEU B 1 247 ? -9.297 12.391 1.84 1 86.31 247 LEU B N 1
ATOM 4321 C CA . LEU B 1 247 ? -9.648 11.734 3.094 1 86.31 247 LEU B CA 1
ATOM 4322 C C . LEU B 1 247 ? -10.562 12.617 3.932 1 86.31 247 LEU B C 1
ATOM 4324 O O . LEU B 1 247 ? -11.086 12.18 4.957 1 86.31 247 LEU B O 1
ATOM 4328 N N . SER B 1 248 ? -10.734 13.828 3.533 1 84.06 248 SER B N 1
ATOM 4329 C CA . SER B 1 248 ? -11.539 14.734 4.348 1 84.06 248 SER B CA 1
ATOM 4330 C C . SER B 1 248 ? -12.648 15.375 3.523 1 84.06 248 SER B C 1
ATOM 4332 O O . SER B 1 248 ? -12.516 15.531 2.307 1 84.06 248 SER B O 1
ATOM 4334 N N . ASN B 1 249 ? -13.719 15.641 4.258 1 84.81 249 ASN B N 1
ATOM 4335 C CA . ASN B 1 249 ? -14.82 16.391 3.643 1 84.81 249 ASN B CA 1
ATOM 4336 C C . ASN B 1 249 ? -14.469 17.859 3.473 1 84.81 249 ASN B C 1
ATOM 4338 O O . ASN B 1 249 ? -13.492 18.344 4.043 1 84.81 249 ASN B O 1
ATOM 4342 N N . GLU B 1 250 ? -15.273 18.531 2.781 1 85.56 250 GLU B N 1
ATOM 4343 C CA . GLU B 1 250 ? -15.016 19.922 2.451 1 85.56 250 GLU B CA 1
ATOM 4344 C C . GLU B 1 250 ? -15.062 20.797 3.697 1 85.56 250 GLU B C 1
ATOM 4346 O O . GLU B 1 250 ? -14.32 21.781 3.803 1 85.56 250 GLU B O 1
ATOM 4351 N N . ASP B 1 251 ? -15.891 20.453 4.629 1 91.62 251 ASP B N 1
ATOM 4352 C CA . ASP B 1 251 ? -16.062 21.312 5.805 1 91.62 251 ASP B CA 1
ATOM 4353 C C . ASP B 1 251 ? -15.094 20.891 6.918 1 91.62 251 ASP B C 1
ATOM 4355 O O . ASP B 1 251 ? -15.094 21.5 7.996 1 91.62 251 ASP B O 1
ATOM 4359 N N . GLU B 1 252 ? -14.227 19.922 6.637 1 94.19 252 GLU B N 1
ATOM 4360 C CA . GLU B 1 252 ? -13.281 19.422 7.629 1 94.19 252 GLU B CA 1
ATOM 4361 C C . GLU B 1 252 ? -11.852 19.469 7.102 1 94.19 252 GLU B C 1
ATOM 4363 O O . GLU B 1 252 ? -11.633 19.688 5.91 1 94.19 252 GLU B O 1
ATOM 4368 N N . MET B 1 253 ? -10.953 19.391 8.062 1 94.69 253 MET B N 1
ATOM 4369 C CA . MET B 1 253 ? -9.539 19.375 7.707 1 94.69 253 MET B CA 1
ATOM 4370 C C . MET B 1 253 ? -8.805 18.266 8.453 1 94.69 253 MET B C 1
ATOM 4372 O O . MET B 1 253 ? -9.109 17.984 9.617 1 94.69 253 MET B O 1
ATOM 4376 N N . THR B 1 254 ? -7.883 17.656 7.738 1 96.31 254 THR B N 1
ATOM 4377 C CA . THR B 1 254 ? -7.02 16.672 8.367 1 96.31 254 THR B CA 1
ATOM 4378 C C . THR B 1 254 ? -5.945 17.344 9.211 1 96.31 254 THR B C 1
ATOM 4380 O O . THR B 1 254 ? -5.688 18.547 9.055 1 96.31 254 THR B O 1
ATOM 4383 N N . PRO B 1 255 ? -5.312 16.609 10.109 1 97 255 PRO B N 1
ATOM 4384 C CA . PRO B 1 255 ? -4.25 17.188 10.938 1 97 255 PRO B CA 1
ATOM 4385 C C . PRO B 1 255 ? -3.111 17.781 10.109 1 97 255 PRO B C 1
ATOM 4387 O O . PRO B 1 255 ? -2.588 18.844 10.445 1 97 255 PRO B O 1
ATOM 4390 N N . ILE B 1 256 ? -2.77 17.188 9 1 96.81 256 ILE B N 1
ATOM 4391 C CA . ILE B 1 256 ? -1.688 17.688 8.164 1 96.81 256 ILE B CA 1
ATOM 4392 C C . ILE B 1 256 ? -2.133 18.953 7.453 1 96.81 256 ILE B C 1
ATOM 4394 O O . ILE B 1 256 ? -1.331 19.875 7.246 1 96.81 256 ILE B O 1
ATOM 4398 N N . GLN B 1 257 ? -3.35 19 7.094 1 97 257 GLN B N 1
ATOM 4399 C CA . GLN B 1 257 ? -3.869 20.219 6.496 1 97 257 GLN B CA 1
ATOM 4400 C C . GLN B 1 257 ? -3.869 21.375 7.508 1 97 257 GLN B C 1
ATOM 4402 O O . GLN B 1 257 ? -3.588 22.516 7.152 1 97 257 GLN B O 1
ATOM 4407 N N . ALA B 1 258 ? -4.25 21.031 8.68 1 97.25 258 ALA B N 1
ATOM 4408 C CA . ALA B 1 258 ? -4.195 22.031 9.75 1 97.25 258 ALA B CA 1
ATOM 4409 C C . ALA B 1 258 ? -2.779 22.578 9.922 1 97.25 258 ALA B C 1
ATOM 4411 O O . ALA B 1 258 ? -2.582 23.797 9.984 1 97.25 258 ALA B O 1
ATOM 4412 N N . TRP B 1 259 ? -1.818 21.703 9.961 1 96.69 259 TRP B N 1
ATOM 4413 C CA . TRP B 1 259 ? -0.423 22.109 10.086 1 96.69 259 TRP B CA 1
ATOM 4414 C C . TRP B 1 259 ? -0.008 22.984 8.906 1 96.69 259 TRP B C 1
ATOM 4416 O O . TRP B 1 259 ? 0.624 24.016 9.094 1 96.69 259 TRP B O 1
ATOM 4426 N N . ASN B 1 260 ? -0.379 22.531 7.715 1 96.38 260 ASN B N 1
ATOM 4427 C CA . ASN B 1 260 ? -0.023 23.281 6.516 1 96.38 260 ASN B CA 1
ATOM 4428 C C . ASN B 1 260 ? -0.644 24.672 6.516 1 96.38 260 ASN B C 1
ATOM 4430 O O . ASN B 1 260 ? -0.021 25.641 6.066 1 96.38 260 ASN B O 1
ATOM 4434 N N . ASN B 1 261 ? -1.859 24.75 6.977 1 96.19 261 ASN B N 1
ATOM 4435 C CA . ASN B 1 261 ? -2.525 26.047 7.078 1 96.19 261 ASN B CA 1
ATOM 4436 C C . ASN B 1 261 ? -1.758 27.016 7.984 1 96.19 261 ASN B C 1
ATOM 4438 O O . ASN B 1 261 ? -1.561 28.172 7.637 1 96.19 261 ASN B O 1
ATOM 4442 N N . ILE B 1 262 ? -1.259 26.562 9.062 1 95.31 262 ILE B N 1
ATOM 4443 C CA . ILE B 1 262 ? -0.521 27.359 10.031 1 95.31 262 ILE B CA 1
ATOM 4444 C C . ILE B 1 262 ? 0.83 27.766 9.445 1 95.31 262 ILE B C 1
ATOM 4446 O O . ILE B 1 262 ? 1.242 28.922 9.562 1 95.31 262 ILE B O 1
ATOM 4450 N N . ARG B 1 263 ? 1.499 26.812 8.828 1 93.94 263 ARG B N 1
ATOM 4451 C CA . ARG B 1 263 ? 2.824 27.031 8.258 1 93.94 263 ARG B CA 1
ATOM 4452 C C . ARG B 1 263 ? 2.779 28.109 7.176 1 93.94 263 ARG B C 1
ATOM 4454 O O . ARG B 1 263 ? 3.76 28.828 6.965 1 93.94 263 ARG B O 1
ATOM 4461 N N . CYS B 1 264 ? 1.653 28.281 6.5 1 93.81 264 CYS B N 1
ATOM 4462 C CA . CYS B 1 264 ? 1.521 29.203 5.379 1 93.81 264 CYS B CA 1
ATOM 4463 C C . CYS B 1 264 ? 1.171 30.609 5.863 1 93.81 264 CYS B C 1
ATOM 4465 O O . CYS B 1 264 ? 1.14 31.562 5.074 1 93.81 264 CYS B O 1
ATOM 4467 N N . ARG B 1 265 ? 1.066 30.766 7.027 1 90.56 265 ARG B N 1
ATOM 4468 C CA . ARG B 1 265 ? 0.736 32.094 7.562 1 90.56 265 ARG B CA 1
ATOM 4469 C C . ARG B 1 265 ? 1.973 32.969 7.625 1 90.56 265 ARG B C 1
ATOM 4471 O O . ARG B 1 265 ? 3.088 32.5 7.816 1 90.56 265 ARG B O 1
ATOM 4478 N N . PRO B 1 266 ? 1.96 34.25 7.41 1 87.5 266 PRO B N 1
ATOM 4479 C CA . PRO B 1 266 ? 3.096 35.188 7.324 1 87.5 266 PRO B CA 1
ATOM 4480 C C . PRO B 1 266 ? 3.975 35.156 8.57 1 87.5 266 PRO B C 1
ATOM 4482 O O . PRO B 1 266 ? 5.203 35.188 8.469 1 87.5 266 PRO B O 1
ATOM 4485 N N . ASN B 1 267 ? 3.545 35.125 9.797 1 86.94 267 ASN B N 1
ATOM 4486 C CA . ASN B 1 267 ? 4.352 35.156 11.016 1 86.94 267 ASN B CA 1
ATOM 4487 C C . ASN B 1 267 ? 4.531 33.781 11.617 1 86.94 267 ASN B C 1
ATOM 4489 O O . ASN B 1 267 ? 4.598 33.625 12.844 1 86.94 267 ASN B O 1
ATOM 4493 N N . PHE B 1 268 ? 4.617 32.812 10.75 1 92.81 268 PHE B N 1
ATOM 4494 C CA . PHE B 1 268 ? 4.734 31.438 11.234 1 92.81 268 PHE B CA 1
ATOM 4495 C C . PHE B 1 268 ? 5.988 31.266 12.086 1 92.81 268 PHE B C 1
ATOM 4497 O O . PHE B 1 268 ? 5.93 30.688 13.172 1 92.81 268 PHE B O 1
ATOM 4504 N N . GLY B 1 269 ? 7.133 31.75 11.625 1 90.56 269 GLY B N 1
ATOM 4505 C CA . GLY B 1 269 ? 8.406 31.609 12.305 1 90.56 269 GLY B CA 1
ATOM 4506 C C . GLY B 1 269 ? 8.438 32.281 13.656 1 90.56 269 GLY B C 1
ATOM 4507 O O . GLY B 1 269 ? 9.266 31.969 14.508 1 90.56 269 GLY B O 1
ATOM 4508 N N . GLY B 1 270 ? 7.504 33.25 13.828 1 89.5 270 GLY B N 1
ATOM 4509 C CA . GLY B 1 270 ? 7.488 34.031 15.055 1 89.5 270 GLY B CA 1
ATOM 4510 C C . GLY B 1 270 ? 6.645 33.406 16.156 1 89.5 270 GLY B C 1
ATOM 4511 O O . GLY B 1 270 ? 6.699 33.844 17.297 1 89.5 270 GLY B O 1
ATOM 4512 N N . PHE B 1 271 ? 5.945 32.344 15.812 1 90.06 271 PHE B N 1
ATOM 4513 C CA . PHE B 1 271 ? 5.121 31.688 16.828 1 90.06 271 PHE B CA 1
ATOM 4514 C C . PHE B 1 271 ? 5.992 30.984 17.859 1 90.06 271 PHE B C 1
ATOM 4516 O O . PHE B 1 271 ? 7.055 30.453 17.516 1 90.06 271 PHE B O 1
ATOM 4523 N N . SER B 1 272 ? 5.547 31.031 19.031 1 89.31 272 SER B N 1
ATOM 4524 C CA . SER B 1 272 ? 6.246 30.266 20.062 1 89.31 272 SER B CA 1
ATOM 4525 C C . SER B 1 272 ? 5.922 28.781 19.953 1 89.31 272 SER B C 1
ATOM 4527 O O . SER B 1 272 ? 4.805 28.406 19.578 1 89.31 272 SER B O 1
ATOM 4529 N N . THR B 1 273 ? 6.855 27.938 20.328 1 89.75 273 THR B N 1
ATOM 4530 C CA . THR B 1 273 ? 6.652 26.484 20.328 1 89.75 273 THR B CA 1
ATOM 4531 C C . THR B 1 273 ? 5.605 26.094 21.375 1 89.75 273 THR B C 1
ATOM 4533 O O . THR B 1 273 ? 4.828 25.172 21.156 1 89.75 273 THR B O 1
ATOM 4536 N N . SER B 1 274 ? 5.609 26.875 22.391 1 88.56 274 SER B N 1
ATOM 4537 C CA . SER B 1 274 ? 4.637 26.594 23.438 1 88.56 274 SER B CA 1
ATOM 4538 C C . SER B 1 274 ? 3.213 26.875 22.969 1 88.56 274 SER B C 1
ATOM 4540 O O . SER B 1 274 ? 2.299 26.094 23.266 1 88.56 274 SER B O 1
ATOM 4542 N N . SER B 1 275 ? 3.01 27.969 22.234 1 90.19 275 SER B N 1
ATOM 4543 C CA . SER B 1 275 ? 1.688 28.297 21.719 1 90.19 275 SER B CA 1
ATOM 4544 C C . SER B 1 275 ? 1.221 27.266 20.688 1 90.19 275 SER B C 1
ATOM 4546 O O . SER B 1 275 ? 0.042 26.906 20.672 1 90.19 275 SER B O 1
ATOM 4548 N N . LEU B 1 276 ? 2.096 26.781 19.938 1 92.94 276 LEU B N 1
ATOM 4549 C CA . LEU B 1 276 ? 1.753 25.766 18.953 1 92.94 276 LEU B CA 1
ATOM 4550 C C . LEU B 1 276 ? 1.4 24.438 19.641 1 92.94 276 LEU B C 1
ATOM 4552 O O . LEU B 1 276 ? 0.492 23.734 19.188 1 92.94 276 LEU B O 1
ATOM 4556 N N . GLY B 1 277 ? 2.188 24.141 20.641 1 92.38 277 GLY B N 1
ATOM 4557 C CA . GLY B 1 277 ? 1.858 22.969 21.422 1 92.38 277 GLY B CA 1
ATOM 4558 C C . GLY B 1 277 ? 0.483 23.031 22.062 1 92.38 277 GLY B C 1
ATOM 4559 O O . GLY B 1 277 ? -0.272 22.062 22.031 1 92.38 277 GLY B O 1
ATOM 4560 N N . SER B 1 278 ? 0.215 24.188 22.609 1 93.19 278 SER B N 1
ATOM 4561 C CA . SER B 1 278 ? -1.097 24.391 23.203 1 93.19 278 SER B CA 1
ATOM 4562 C C . SER B 1 278 ? -2.207 24.297 22.172 1 93.19 278 SER B C 1
ATOM 4564 O O . SER B 1 278 ? -3.258 23.703 22.438 1 93.19 278 SER B O 1
ATOM 4566 N N . LEU B 1 279 ? -1.951 24.891 21.016 1 95.69 279 LEU B N 1
ATOM 4567 C CA . LEU B 1 279 ? -2.924 24.797 19.922 1 95.69 279 LEU B CA 1
ATOM 4568 C C . LEU B 1 279 ? -3.162 23.344 19.531 1 95.69 279 LEU B C 1
ATOM 4570 O O . LEU B 1 279 ? -4.309 22.922 19.359 1 95.69 279 LEU B O 1
ATOM 4574 N N . ALA B 1 280 ? -2.088 22.562 19.406 1 96.06 280 ALA B N 1
ATOM 4575 C CA . ALA B 1 280 ? -2.199 21.141 19.062 1 96.06 280 ALA B CA 1
ATOM 4576 C C . ALA B 1 280 ? -3.053 20.391 20.078 1 96.06 280 ALA B C 1
ATOM 4578 O O . ALA B 1 280 ? -3.881 19.562 19.703 1 96.06 280 ALA B O 1
ATOM 4579 N N . ALA B 1 281 ? -2.865 20.703 21.281 1 95.88 281 ALA B N 1
ATOM 4580 C CA . ALA B 1 281 ? -3.619 20.047 22.359 1 95.88 281 ALA B CA 1
ATOM 4581 C C . ALA B 1 281 ? -5.102 20.406 22.281 1 95.88 281 ALA B C 1
ATOM 4583 O O . ALA B 1 281 ? -5.965 19.531 22.453 1 95.88 281 ALA B O 1
ATOM 4584 N N . LYS B 1 282 ? -5.398 21.656 22.031 1 96.88 282 LYS B N 1
ATOM 4585 C CA . LYS B 1 282 ? -6.785 22.094 21.891 1 96.88 282 LYS B CA 1
ATOM 4586 C C . LYS B 1 282 ? -7.445 21.453 20.672 1 96.88 282 LYS B C 1
ATOM 4588 O O . LYS B 1 282 ? -8.609 21.047 20.734 1 96.88 282 LYS B O 1
ATOM 4593 N N . LEU B 1 283 ? -6.711 21.406 19.578 1 97.69 283 LEU B N 1
ATOM 4594 C CA . LEU B 1 283 ? -7.227 20.781 18.359 1 97.69 283 LEU B CA 1
ATOM 4595 C C . LEU B 1 283 ? -7.469 19.297 18.578 1 97.69 283 LEU B C 1
ATOM 4597 O O . LEU B 1 283 ? -8.422 18.734 18.031 1 97.69 283 LEU B O 1
ATOM 4601 N N . MET B 1 284 ? -6.582 18.672 19.344 1 97.5 284 MET B N 1
ATOM 4602 C CA . MET B 1 284 ? -6.75 17.25 19.672 1 97.5 284 MET B CA 1
ATOM 4603 C C . MET B 1 284 ? -8.094 17.016 20.359 1 97.5 284 MET B C 1
ATOM 4605 O O . MET B 1 284 ? -8.805 16.062 20.031 1 97.5 284 MET B O 1
ATOM 4609 N N . LYS B 1 285 ? -8.438 17.875 21.25 1 97 285 LYS B N 1
ATOM 4610 C CA . LYS B 1 285 ? -9.695 17.75 21.969 1 97 285 LYS B CA 1
ATOM 4611 C C . LYS B 1 285 ? -10.891 17.984 21.062 1 97 285 LYS B C 1
ATOM 4613 O O . LYS B 1 285 ? -11.961 17.406 21.25 1 97 285 LYS B O 1
ATOM 4618 N N . ALA B 1 286 ? -10.695 18.812 20.078 1 97 286 ALA B N 1
ATOM 4619 C CA . ALA B 1 286 ? -11.781 19.172 19.172 1 97 286 ALA B CA 1
ATOM 4620 C C . ALA B 1 286 ? -11.883 18.188 18 1 97 286 ALA B C 1
ATOM 4622 O O . ALA B 1 286 ? -12.875 18.172 17.281 1 97 286 ALA B O 1
ATOM 4623 N N . ALA B 1 287 ? -10.898 17.359 17.812 1 96.81 287 ALA B N 1
ATOM 4624 C CA . ALA B 1 287 ? -10.828 16.453 16.672 1 96.81 287 ALA B CA 1
ATOM 4625 C C . ALA B 1 287 ? -11.852 15.328 16.797 1 96.81 287 ALA B C 1
ATOM 4627 O O . ALA B 1 287 ? -12.125 14.852 17.906 1 96.81 287 ALA B O 1
ATOM 4628 N N . LYS B 1 288 ? -12.477 14.984 15.727 1 94.69 288 LYS B N 1
ATOM 4629 C CA . LYS B 1 288 ? -13.391 13.852 15.641 1 94.69 288 LYS B CA 1
ATOM 4630 C C . LYS B 1 288 ? -12.953 12.867 14.555 1 94.69 288 LYS B C 1
ATOM 4632 O O . LYS B 1 288 ? -12.469 13.281 13.5 1 94.69 288 LYS B O 1
ATOM 4637 N N . CYS B 1 289 ? -13.055 11.578 14.828 1 93.88 289 CYS B N 1
ATOM 4638 C CA . CYS B 1 289 ? -12.734 10.555 13.836 1 93.88 289 CYS B CA 1
ATOM 4639 C C . CYS B 1 289 ? -13.992 9.82 13.383 1 93.88 289 CYS B C 1
ATOM 4641 O O . CYS B 1 289 ? -14.656 9.164 14.188 1 93.88 289 CYS B O 1
ATOM 4643 N N . HIS B 1 290 ? -14.352 9.922 12.18 1 89.19 290 HIS B N 1
ATOM 4644 C CA . HIS B 1 290 ? -15.508 9.25 11.602 1 89.19 290 HIS B CA 1
ATOM 4645 C C . HIS B 1 290 ? -15.117 7.938 10.93 1 89.19 290 HIS B C 1
ATOM 4647 O O . HIS B 1 290 ? -15.734 7.52 9.953 1 89.19 290 HIS B O 1
ATOM 4653 N N . GLY B 1 291 ? -13.953 7.422 11.367 1 91.06 291 GLY B N 1
ATOM 4654 C CA . GLY B 1 291 ? -13.578 6.09 10.93 1 91.06 291 GLY B CA 1
ATOM 4655 C C . GLY B 1 291 ? -12.312 6.074 10.086 1 91.06 291 GLY B C 1
ATOM 4656 O O . GLY B 1 291 ? -11.727 5.016 9.859 1 91.06 291 GLY B O 1
ATOM 4657 N N . PHE B 1 292 ? -11.898 7.238 9.547 1 93.44 292 PHE B N 1
ATOM 4658 C CA . PHE B 1 292 ? -10.805 7.223 8.586 1 93.44 292 PHE B CA 1
ATOM 4659 C C . PHE B 1 292 ? -9.656 8.102 9.07 1 93.44 292 PHE B C 1
ATOM 4661 O O . PHE B 1 292 ? -8.781 8.484 8.281 1 93.44 292 PHE B O 1
ATOM 4668 N N . GLY B 1 293 ? -9.664 8.438 10.305 1 94.19 293 GLY B N 1
ATOM 4669 C CA . GLY B 1 293 ? -8.664 9.336 10.867 1 94.19 293 GLY B CA 1
ATOM 4670 C C . GLY B 1 293 ? -9.266 10.578 11.5 1 94.19 293 GLY B C 1
ATOM 4671 O O . GLY B 1 293 ? -10.438 10.883 11.289 1 94.19 293 GLY B O 1
ATOM 4672 N N . ALA B 1 294 ? -8.453 11.258 12.156 1 96.06 294 ALA B N 1
ATOM 4673 C CA . ALA B 1 294 ? -8.898 12.461 12.867 1 96.06 294 ALA B CA 1
ATOM 4674 C C . ALA B 1 294 ? -9.188 13.594 11.891 1 96.06 294 ALA B C 1
ATOM 4676 O O . ALA B 1 294 ? -8.445 13.781 10.914 1 96.06 294 ALA B O 1
ATOM 4677 N N . ALA B 1 295 ? -10.25 14.328 12.164 1 95.88 295 ALA B N 1
ATOM 4678 C CA . ALA B 1 295 ? -10.633 15.492 11.383 1 95.88 295 ALA B CA 1
ATOM 4679 C C . ALA B 1 295 ? -11.156 16.609 12.281 1 95.88 295 ALA B C 1
ATOM 4681 O O . ALA B 1 295 ? -11.719 16.344 13.344 1 95.88 295 ALA B O 1
ATOM 4682 N N . ILE B 1 296 ? -10.898 17.844 11.797 1 96.69 296 ILE B N 1
ATOM 4683 C CA . ILE B 1 296 ? -11.32 19.016 12.547 1 96.69 296 ILE B CA 1
ATOM 4684 C C . ILE B 1 296 ? -12.211 19.891 11.672 1 96.69 296 ILE B C 1
ATOM 4686 O O . ILE B 1 296 ? -11.898 20.141 10.5 1 96.69 296 ILE B O 1
ATOM 4690 N N . LYS B 1 297 ? -13.273 20.297 12.258 1 96.44 297 LYS B N 1
ATOM 4691 C CA . LYS B 1 297 ? -14.109 21.25 11.523 1 96.44 297 LYS B CA 1
ATOM 4692 C C . LYS B 1 297 ? -13.352 22.547 11.242 1 96.44 297 LYS B C 1
ATOM 4694 O O . LYS B 1 297 ? -12.68 23.078 12.133 1 96.44 297 LYS B O 1
ATOM 4699 N N . ARG B 1 298 ? -13.492 23.078 10.07 1 96.19 298 ARG B N 1
ATOM 4700 C CA . ARG B 1 298 ? -12.75 24.266 9.648 1 96.19 298 ARG B CA 1
ATOM 4701 C C . ARG B 1 298 ? -13.094 25.469 10.516 1 96.19 298 ARG B C 1
ATOM 4703 O O . ARG B 1 298 ? -12.211 26.266 10.867 1 96.19 298 ARG B O 1
ATOM 4710 N N . SER B 1 299 ? -14.32 25.578 10.852 1 95.25 299 SER B N 1
ATOM 4711 C CA . SER B 1 299 ? -14.75 26.703 11.672 1 95.25 299 SER B CA 1
ATOM 4712 C C . SER B 1 299 ? -14.125 26.656 13.062 1 95.25 299 SER B C 1
ATOM 4714 O O . SER B 1 299 ? -13.688 27.672 13.594 1 95.25 299 SER B O 1
ATOM 4716 N N . VAL B 1 300 ? -14.078 25.484 13.602 1 96.62 300 VAL B N 1
ATOM 4717 C CA . VAL B 1 300 ? -13.477 25.281 14.914 1 96.62 300 VAL B CA 1
ATOM 4718 C C . VAL B 1 300 ? -11.977 25.562 14.852 1 96.62 300 VAL B C 1
ATOM 4720 O O . VAL B 1 300 ? -11.422 26.203 15.75 1 96.62 300 VAL B O 1
ATOM 4723 N N . PHE B 1 301 ? -11.336 25.172 13.805 1 97.44 301 PHE B N 1
ATOM 4724 C CA . PHE B 1 301 ? -9.906 25.391 13.602 1 97.44 301 PHE B CA 1
ATOM 4725 C C . PHE B 1 301 ? -9.594 26.875 13.578 1 97.44 301 PHE B C 1
ATOM 4727 O O . PHE B 1 301 ? -8.695 27.328 14.289 1 97.44 301 PHE B O 1
ATOM 4734 N N . GLU B 1 302 ? -10.352 27.578 12.797 1 95.31 302 GLU B N 1
ATOM 4735 C CA . GLU B 1 302 ? -10.109 29.016 12.68 1 95.31 302 GLU B CA 1
ATOM 4736 C C . GLU B 1 302 ? -10.289 29.719 14.016 1 95.31 302 GLU B C 1
ATOM 4738 O O . GLU B 1 302 ? -9.516 30.609 14.367 1 95.31 302 GLU B O 1
ATOM 4743 N N . GLY B 1 303 ? -11.266 29.312 14.703 1 94.94 303 GLY B N 1
ATOM 4744 C CA . GLY B 1 303 ? -11.5 29.891 16.016 1 94.94 303 GLY B CA 1
ATOM 4745 C C . GLY B 1 303 ? -10.367 29.625 17 1 94.94 303 GLY B C 1
ATOM 4746 O O . GLY B 1 303 ? -9.922 30.531 17.703 1 94.94 303 GLY B O 1
ATOM 4747 N N . LEU B 1 304 ? -9.859 28.438 17 1 95.81 304 LEU B N 1
ATOM 4748 C CA . LEU B 1 304 ? -8.805 28.047 17.922 1 95.81 304 LEU B CA 1
ATOM 4749 C C . LEU B 1 304 ? -7.48 28.703 17.547 1 95.81 304 LEU B C 1
ATOM 4751 O O . LEU B 1 304 ? -6.699 29.078 18.422 1 95.81 304 LEU B O 1
ATOM 4755 N N . VAL B 1 305 ? -7.242 28.828 16.25 1 94.5 305 VAL B N 1
ATOM 4756 C CA . VAL B 1 305 ? -6.016 29.469 15.789 1 94.5 305 VAL B CA 1
ATOM 4757 C C . VAL B 1 305 ? -6.027 30.938 16.203 1 94.5 305 VAL B C 1
ATOM 4759 O O . VAL B 1 305 ? -5.031 31.453 16.719 1 94.5 305 VAL B O 1
ATOM 4762 N N . TYR B 1 306 ? -7.113 31.562 16.016 1 91.94 306 TYR B N 1
ATOM 4763 C CA . TYR B 1 306 ? -7.246 32.969 16.391 1 91.94 306 TYR B CA 1
ATOM 4764 C C . TYR B 1 306 ? -7.062 33.156 17.891 1 91.94 306 TYR B C 1
ATOM 4766 O O . TYR B 1 306 ? -6.297 34.031 18.312 1 91.94 306 TYR B O 1
ATOM 4774 N N . GLU B 1 307 ?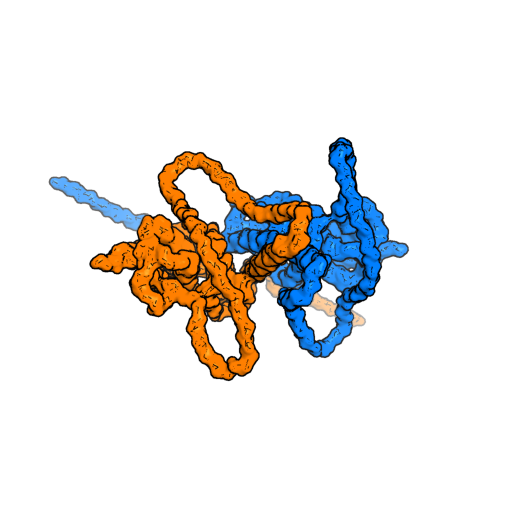 -7.641 32.375 18.625 1 91.38 307 GLU B N 1
ATOM 4775 C CA . GLU B 1 307 ? -7.602 32.469 20.094 1 91.38 307 GLU B CA 1
ATOM 4776 C C . GLU B 1 307 ? -6.199 32.188 20.625 1 91.38 307 GLU B C 1
ATOM 4778 O O . GLU B 1 307 ? -5.738 32.875 21.547 1 91.38 307 GLU B O 1
ATOM 4783 N N . THR B 1 308 ? -5.488 31.188 20.047 1 91.06 308 THR B N 1
ATOM 4784 C CA . THR B 1 308 ? -4.246 30.703 20.641 1 91.06 308 THR B CA 1
ATOM 4785 C C . THR B 1 308 ? -3.041 31.422 20.047 1 91.06 308 THR B C 1
ATOM 4787 O O . THR B 1 308 ? -2.066 31.703 20.75 1 91.06 308 THR B O 1
ATOM 4790 N N . LEU B 1 309 ? -3.086 31.766 18.797 1 87.19 309 LEU B N 1
ATOM 4791 C CA . LEU B 1 309 ? -1.896 32.312 18.141 1 87.19 309 LEU B CA 1
ATOM 4792 C C . LEU B 1 309 ? -2.02 33.812 17.938 1 87.19 309 LEU B C 1
ATOM 4794 O O . LEU B 1 309 ? -1.01 34.531 17.875 1 87.19 309 LEU B O 1
ATOM 4798 N N . VAL B 1 310 ? -3.172 34.312 17.875 1 79.75 310 VAL B N 1
ATOM 4799 C CA . VAL B 1 310 ? -3.318 35.75 17.578 1 79.75 310 VAL B CA 1
ATOM 4800 C C . VAL B 1 310 ? -3.607 36.5 18.875 1 79.75 310 VAL B C 1
ATOM 4802 O O . VAL B 1 310 ? -2.92 37.469 19.203 1 79.75 310 VAL B O 1
ATOM 4805 N N . THR B 1 311 ? -4.691 36.125 19.609 1 71.25 311 THR B N 1
ATOM 4806 C CA . THR B 1 311 ? -5.035 36.875 20.828 1 71.25 311 THR B CA 1
ATOM 4807 C C . THR B 1 311 ? -4.172 36.406 22 1 71.25 311 THR B C 1
ATOM 4809 O O . THR B 1 311 ? -3.879 37.219 22.891 1 71.25 311 THR B O 1
ATOM 4812 N N . GLY B 1 312 ? -3.867 35.156 22.172 1 58.41 312 GLY B N 1
ATOM 4813 C CA . GLY B 1 312 ? -3.084 34.719 23.297 1 58.41 312 GLY B CA 1
ATOM 4814 C C . GLY B 1 312 ? -1.671 35.25 23.312 1 58.41 312 GLY B C 1
ATOM 4815 O O . GLY B 1 312 ? -0.871 34.906 24.188 1 58.41 312 GLY B O 1
ATOM 4816 N N . GLN B 1 313 ? -1.207 35.719 22.203 1 50.12 313 GLN B N 1
ATOM 4817 C CA . GLN B 1 313 ? 0.063 36.438 22.281 1 50.12 313 GLN B CA 1
ATOM 4818 C C . GLN B 1 313 ? -0.055 37.688 23.156 1 50.12 313 GLN B C 1
ATOM 4820 O O . GLN B 1 313 ? -0.812 38.594 22.828 1 50.12 313 GLN B O 1
ATOM 4825 N N . THR B 1 314 ? -0.358 37.438 24.359 1 37.53 314 THR B N 1
ATOM 4826 C CA . THR B 1 314 ? -0.208 38.594 25.25 1 37.53 314 THR B CA 1
ATOM 4827 C C . THR B 1 314 ? 1.105 39.312 24.969 1 37.53 314 THR B C 1
ATOM 4829 O O . THR B 1 314 ? 2.182 38.719 25.078 1 37.53 314 THR B O 1
ATOM 4832 N N . PHE B 1 315 ? 1.089 40.281 24.125 1 30.2 315 PHE B N 1
ATOM 4833 C CA . PHE B 1 315 ? 2.104 41.312 24.234 1 30.2 315 PHE B CA 1
ATOM 4834 C C . PHE B 1 315 ? 2.098 41.938 25.625 1 30.2 315 PHE B C 1
ATOM 4836 O O . PHE B 1 315 ? 1.044 42.062 26.25 1 30.2 315 PHE B O 1
#

Sequence (630 aa):
MTDRIFRIFNPGEPKENPVERRRAQLRRAQQSYRGRKDKYARTLEEELAKSRAREAELARECEQLRAGLQNALQQLSQGPNSTDTGFREINYPINDYATPSRTTGSSSGASPMYLGDPGYQSVDIIPSPQLISPSSFGDFSDPSEGHGAPVLFNQRYSSHSRVGEVDQIVAGMEFVLKIEEPCLGHLHGDSKKPDEPGNHALTATAQLMAACGDTSHTNNPRLPSSPAFGNTPSTMLERLLTLAPDLSNEDEMTPIQAWNNIRCRPNFGGFSTSSLGSLAAKLMKAAKCHGFGAAIKRSVFEGLVYETLVTGQTFMTDRIFRIFNPGEPKENPVERRRAQLRRAQQSYRGRKDKYARTLEEELAKSRAREAELARECEQLRAGLQNALQQLSQGPNSTDTGFREINYPINDYATPSRTTGSSSGASPMYLGDPGYQSVDIIPSPQLISPSSFGDFSDPSEGHGAPVLFNQRYSSHSRVGEVDQIVAGMEFVLKIEEPCLGHLHGDSKKPDEPGNHALTATAQLMAACGDTSHTNNPRLPSSPAFGNTPSTMLERLLTLAPDLSNEDEMTPIQAWNNIRCRPNFGGFSTSSLGSLAAKLMKAAKCHGFGAAIKRSVFEGLVYETLVTGQTF